Protein AF-A0A1V4DNM0-F1 (afdb_monomer)

Solvent-accessible surface area (backbone atoms only — not comparable to full-atom values): 23072 Å² total; per-residue (Å²): 133,89,75,74,78,89,69,49,74,64,63,49,62,79,66,52,72,78,38,85,52,74,94,68,82,38,39,50,36,42,36,39,56,46,82,93,47,50,37,56,56,49,44,53,39,50,72,74,70,32,48,62,26,35,30,51,26,38,36,31,51,67,92,40,89,86,50,80,74,40,82,44,64,31,35,42,38,42,32,97,79,46,47,57,64,68,56,54,52,54,50,53,54,24,80,62,35,46,40,21,30,54,35,57,96,38,79,43,38,27,35,23,55,74,59,32,62,100,58,62,49,73,76,66,75,68,93,68,57,91,77,45,34,38,38,48,41,54,78,88,74,40,51,44,30,37,30,35,63,75,66,73,73,36,77,62,62,70,82,44,57,63,81,77,78,80,77,81,81,82,85,77,91,74,87,92,75,77,92,63,84,80,73,74,72,39,60,39,81,35,99,84,34,60,68,55,34,50,26,32,44,28,45,59,87,45,48,69,55,50,37,68,62,30,72,97,40,72,54,19,76,67,19,32,33,27,71,46,90,71,33,32,42,36,40,40,90,80,57,55,52,64,76,52,61,66,59,47,52,15,22,67,69,66,91,70,47,41,32,31,36,43,30,34,40,58,41,70,78,68,57,71,69,56,45,33,63,77,68,61,58,75,82,56,39,35,37,42,39,38,80,90,48,74,51,74,32,54,54,79,72,53,39,58,37,42,67,61,62,48,70,98,58,86,74,84,74,65,88,67,72,51,72,68,54,44,54,51,49,52,50,49,52,49,47,54,64,70,62,68,66,75,76,72,80,73,86,71,77,91,62,61,44,68,61,30,44,57,49,18,54,51,30,48,74,70,67,39,32,58,66,14,16,55,27,23,42,71,39,68,41,56,68,65,14,50,55,26,45,54,49,41,55,56,57,62,61,74,80,110

pLDDT: mean 73.98, std 15.05, range [29.81, 93.62]

Structure (mmCIF, N/CA/C/O backbone):
data_AF-A0A1V4DNM0-F1
#
_entry.id   AF-A0A1V4DNM0-F1
#
loop_
_atom_site.group_PDB
_atom_site.id
_atom_site.type_symbol
_atom_site.label_atom_id
_atom_site.label_alt_id
_atom_site.label_comp_id
_atom_site.label_asym_id
_atom_site.label_entity_id
_atom_site.label_seq_id
_atom_site.pdbx_PDB_ins_code
_atom_site.Cartn_x
_atom_site.Cartn_y
_atom_site.Cartn_z
_atom_site.occupancy
_atom_site.B_iso_or_equiv
_atom_site.auth_seq_id
_atom_site.auth_comp_id
_atom_site.auth_asym_id
_atom_site.auth_atom_id
_atom_site.pdbx_PDB_model_num
ATOM 1 N N . MET A 1 1 ? -39.667 17.614 31.276 1.00 35.50 1 MET A N 1
ATOM 2 C CA . MET A 1 1 ? -39.036 17.967 29.986 1.00 35.50 1 MET A CA 1
ATOM 3 C C . MET A 1 1 ? -37.647 17.360 29.982 1.00 35.50 1 MET A C 1
ATOM 5 O O . MET A 1 1 ? -36.781 17.867 30.678 1.00 35.50 1 MET A O 1
ATOM 9 N N . LEU A 1 2 ? -37.463 16.230 29.300 1.00 29.81 2 LEU A N 1
ATOM 10 C CA . LEU A 1 2 ? -36.138 15.659 29.061 1.00 29.81 2 LEU A CA 1
ATOM 11 C C . LEU A 1 2 ? -35.517 16.450 27.907 1.00 29.81 2 LEU A C 1
ATOM 13 O O . LEU A 1 2 ? -35.840 16.207 26.748 1.00 29.81 2 LEU A O 1
ATOM 17 N N . ALA A 1 3 ? -34.712 17.458 28.236 1.00 37.31 3 ALA A N 1
ATOM 18 C CA . ALA A 1 3 ? -33.849 18.093 27.253 1.00 37.31 3 ALA A CA 1
ATOM 19 C C . ALA A 1 3 ? -32.701 17.120 26.976 1.00 37.31 3 ALA A C 1
ATOM 21 O O . ALA A 1 3 ? -31.966 16.753 27.893 1.00 37.31 3 ALA A O 1
ATOM 22 N N . TRP A 1 4 ? -32.593 16.659 25.732 1.00 32.75 4 TRP A N 1
ATOM 23 C CA . TRP A 1 4 ? -31.401 15.949 25.288 1.00 32.75 4 TRP A CA 1
ATOM 24 C C . TRP A 1 4 ? -30.183 16.865 25.490 1.00 32.75 4 TRP A C 1
ATOM 26 O O . TRP A 1 4 ? -30.308 18.074 25.262 1.00 32.75 4 TRP A O 1
ATOM 36 N N . PRO A 1 5 ? -29.026 16.341 25.938 1.00 42.59 5 PRO A N 1
ATOM 37 C CA . PRO A 1 5 ? -27.798 17.124 25.931 1.00 42.59 5 PRO A CA 1
ATOM 38 C C . PRO A 1 5 ? -27.570 17.630 24.503 1.00 42.59 5 PRO A C 1
ATOM 40 O O . PRO A 1 5 ? -27.782 16.881 23.548 1.00 42.59 5 PRO A O 1
ATOM 43 N N . GLY A 1 6 ? -27.202 18.905 24.361 1.00 40.75 6 GLY A N 1
ATOM 44 C CA . GLY A 1 6 ? -26.863 19.501 23.071 1.00 40.75 6 GLY A CA 1
ATOM 45 C C . GLY A 1 6 ? -25.590 18.860 22.533 1.00 40.75 6 GLY A C 1
ATOM 46 O O . GLY A 1 6 ? -24.507 19.388 22.739 1.00 40.75 6 GLY A O 1
ATOM 47 N N . LEU A 1 7 ? -25.728 17.682 21.931 1.00 43.81 7 LEU A N 1
ATOM 48 C CA . LEU A 1 7 ? -24.670 17.001 21.206 1.00 43.81 7 LEU A CA 1
ATOM 49 C C . LEU A 1 7 ? -24.518 17.716 19.868 1.00 43.81 7 LEU A C 1
ATOM 51 O O . LEU A 1 7 ? -25.461 17.756 19.076 1.00 43.81 7 LEU A O 1
ATOM 55 N N . ASP A 1 8 ? -23.345 18.302 19.648 1.00 60.22 8 ASP A N 1
ATOM 56 C CA . ASP A 1 8 ? -22.972 18.826 18.340 1.00 60.22 8 ASP A CA 1
ATOM 57 C C . ASP A 1 8 ? -22.901 17.661 17.333 1.00 60.22 8 ASP A C 1
ATOM 59 O O . ASP A 1 8 ? -22.562 16.527 17.686 1.00 60.22 8 ASP A O 1
ATOM 63 N N . LEU A 1 9 ? -23.211 17.926 16.063 1.00 54.00 9 LEU A N 1
ATOM 64 C CA . LEU A 1 9 ? -23.108 16.951 14.971 1.00 54.00 9 LEU A CA 1
ATOM 65 C C . LEU A 1 9 ? -21.711 16.304 14.950 1.00 54.00 9 LEU A C 1
ATOM 67 O O . LEU A 1 9 ? -21.559 15.115 14.679 1.00 54.00 9 LEU A O 1
ATOM 71 N N . MET A 1 10 ? -20.704 17.077 15.345 1.00 56.88 10 MET A N 1
ATOM 72 C CA . MET A 1 10 ? -19.303 16.675 15.428 1.00 56.88 10 MET A CA 1
ATOM 73 C C . MET A 1 10 ? -18.995 15.752 16.618 1.00 56.88 10 MET A C 1
ATOM 75 O O . MET A 1 10 ? -18.224 14.795 16.483 1.00 56.88 10 MET A O 1
ATOM 79 N N . ASP A 1 11 ? -19.648 15.968 17.763 1.00 59.50 11 ASP A N 1
ATOM 80 C CA . ASP A 1 11 ? -19.602 15.050 18.909 1.00 59.50 11 ASP A CA 1
ATOM 81 C C . ASP A 1 11 ? -20.210 13.692 18.556 1.00 59.50 11 ASP A C 1
ATOM 83 O O . ASP A 1 11 ? -19.767 12.657 19.056 1.00 59.50 11 ASP A O 1
ATOM 87 N N . LEU A 1 12 ? -21.213 13.698 17.677 1.00 56.88 12 LEU A N 1
ATOM 88 C CA . LEU A 1 12 ? -21.871 12.495 17.200 1.00 56.88 12 LEU A CA 1
ATOM 89 C C . LEU A 1 12 ? -20.950 11.728 16.245 1.00 56.88 12 LEU A C 1
ATOM 91 O O . LEU A 1 12 ? -20.662 10.566 16.509 1.00 56.88 12 LEU A O 1
ATOM 95 N N . ILE A 1 13 ? -20.395 12.388 15.220 1.00 58.56 13 ILE A N 1
ATOM 96 C CA . ILE A 1 13 ? -19.488 11.763 14.236 1.00 58.56 13 ILE A CA 1
ATOM 97 C C . ILE A 1 13 ? -18.244 11.165 14.900 1.00 58.56 13 ILE A C 1
ATOM 99 O O . ILE A 1 13 ? -17.864 10.042 14.580 1.00 58.56 13 ILE A O 1
ATOM 103 N N . SER A 1 14 ? -17.647 11.862 15.874 1.00 56.19 14 SER A N 1
ATOM 104 C CA . SER A 1 14 ? -16.458 11.368 16.589 1.00 56.19 14 SER A CA 1
ATOM 105 C C . SER A 1 14 ? -16.718 10.158 17.504 1.00 56.19 14 SER A C 1
ATOM 107 O O . SER A 1 14 ? -15.775 9.617 18.085 1.00 56.19 14 SER A O 1
ATOM 109 N N . ARG A 1 15 ? -17.984 9.742 17.655 1.00 54.44 15 ARG A N 1
ATOM 110 C CA . ARG A 1 15 ? -18.428 8.598 18.468 1.00 54.44 15 ARG A CA 1
ATOM 111 C C . ARG A 1 15 ? -19.139 7.513 17.649 1.00 54.44 15 ARG A C 1
ATOM 113 O O . ARG A 1 15 ? -19.631 6.553 18.242 1.00 54.44 15 ARG A O 1
ATOM 120 N N . LEU A 1 16 ? -19.237 7.663 16.324 1.00 53.34 16 LEU A N 1
ATOM 121 C CA . LEU A 1 16 ? -19.928 6.695 15.471 1.00 53.34 16 LEU A CA 1
ATOM 122 C C . LEU A 1 16 ? -19.077 5.434 15.249 1.00 53.34 16 LEU A C 1
ATOM 124 O O . LEU A 1 16 ? -17.857 5.529 15.108 1.00 53.34 16 LEU A O 1
ATOM 128 N N . PRO A 1 17 ? -19.711 4.249 15.194 1.00 42.16 17 PRO A N 1
ATOM 129 C CA . PRO A 1 17 ? -19.024 3.011 14.860 1.00 42.16 17 PRO A CA 1
ATOM 130 C C . PRO A 1 17 ? -18.482 3.077 13.429 1.00 42.16 17 PRO A C 1
ATOM 132 O O . PRO A 1 17 ? -19.175 3.506 12.506 1.00 42.16 17 PRO A O 1
ATOM 135 N N . LEU A 1 18 ? -17.237 2.637 13.263 1.00 53.22 18 LEU A N 1
ATOM 136 C CA . LEU A 1 18 ? -16.552 2.601 11.976 1.00 53.22 18 LEU A CA 1
ATOM 137 C C . LEU A 1 18 ? -17.132 1.483 11.103 1.00 53.22 18 LEU A C 1
ATOM 139 O O . LEU A 1 18 ? -17.255 0.341 11.548 1.00 53.22 18 LEU A O 1
ATOM 143 N N . ILE A 1 19 ? -17.469 1.806 9.855 1.00 52.41 19 ILE A N 1
ATOM 144 C CA . ILE A 1 19 ? -17.871 0.843 8.823 1.00 52.41 19 ILE A CA 1
ATOM 145 C C . ILE A 1 19 ? -16.795 0.853 7.735 1.00 52.41 19 ILE A C 1
ATOM 147 O O . ILE A 1 19 ? -16.187 1.890 7.473 1.00 52.41 19 ILE A O 1
ATOM 151 N N . SER A 1 20 ? -16.547 -0.303 7.110 1.00 46.59 20 SER A N 1
ATOM 152 C CA . SER A 1 20 ? -15.608 -0.415 5.988 1.00 46.59 20 SER A CA 1
ATOM 153 C C . SER A 1 20 ? -15.941 0.625 4.906 1.00 46.59 20 SER A C 1
ATOM 155 O O . SER A 1 20 ? -17.111 0.725 4.521 1.00 46.59 20 SER A O 1
ATOM 157 N N . PRO A 1 21 ? -14.961 1.409 4.429 1.00 52.22 21 PRO A N 1
ATOM 158 C CA . PRO A 1 21 ? -15.239 2.515 3.529 1.00 52.22 21 PRO A CA 1
ATOM 159 C C . PRO A 1 21 ? -15.775 2.018 2.186 1.00 52.22 21 PRO A C 1
ATOM 161 O O . PRO A 1 21 ? -15.234 1.092 1.578 1.00 52.22 21 PRO A O 1
ATOM 164 N N . ALA A 1 22 ? -16.846 2.651 1.706 1.00 49.22 22 ALA A N 1
ATOM 165 C CA . ALA A 1 22 ? -17.324 2.436 0.348 1.00 49.22 22 ALA A CA 1
ATOM 166 C C . ALA A 1 22 ? -16.277 2.947 -0.658 1.00 49.22 22 ALA A C 1
ATOM 168 O O . ALA A 1 22 ? -15.626 3.967 -0.426 1.00 49.22 22 ALA A O 1
ATOM 169 N N . ARG A 1 23 ? -16.130 2.265 -1.804 1.00 53.69 23 ARG A N 1
ATOM 170 C CA . ARG A 1 23 ? -15.386 2.816 -2.949 1.00 53.69 23 ARG A CA 1
ATOM 171 C C . ARG A 1 23 ? -16.023 4.148 -3.332 1.00 53.69 23 ARG A C 1
ATOM 173 O O . ARG A 1 23 ? -17.181 4.172 -3.740 1.00 53.69 23 ARG A O 1
ATOM 180 N N . ALA A 1 24 ? -15.263 5.225 -3.214 1.00 58.59 24 ALA A N 1
ATOM 181 C CA . ALA A 1 24 ? -15.676 6.544 -3.649 1.00 58.59 24 ALA A CA 1
ATOM 182 C C . ALA A 1 24 ? -14.630 7.114 -4.611 1.00 58.59 24 ALA A C 1
ATOM 184 O O . ALA A 1 24 ? -13.422 7.003 -4.388 1.00 58.59 24 ALA A O 1
ATOM 185 N N . ASP A 1 25 ? -15.119 7.707 -5.697 1.00 69.31 25 ASP A N 1
ATOM 186 C CA . ASP A 1 25 ? -14.294 8.346 -6.718 1.00 69.31 25 ASP A CA 1
ATOM 187 C C . ASP A 1 25 ? -13.851 9.721 -6.203 1.00 69.31 25 ASP A C 1
ATOM 189 O O . ASP A 1 25 ? -14.513 10.742 -6.400 1.00 69.31 25 ASP A O 1
ATOM 193 N N . HIS A 1 26 ? -12.739 9.752 -5.471 1.00 79.94 26 HIS A N 1
ATOM 194 C CA . HIS A 1 26 ? -12.188 10.989 -4.923 1.00 79.94 26 HIS A CA 1
ATOM 195 C C . HIS A 1 26 ? -11.379 11.727 -5.985 1.00 79.94 26 HIS A C 1
ATOM 197 O O . HIS A 1 26 ? -10.405 11.191 -6.494 1.00 79.94 26 HIS A O 1
ATOM 203 N N . ARG A 1 27 ? -11.727 12.975 -6.301 1.00 84.06 27 ARG A N 1
ATOM 204 C CA . ARG A 1 27 ? -10.913 13.823 -7.200 1.00 84.06 27 ARG A CA 1
ATOM 205 C C . ARG A 1 27 ? -9.781 14.543 -6.484 1.00 84.06 27 ARG A C 1
ATOM 207 O O . ARG A 1 27 ? -8.753 14.848 -7.086 1.00 84.06 27 ARG A O 1
ATOM 214 N N . THR A 1 28 ? -9.997 14.815 -5.205 1.00 88.00 28 THR A N 1
ATOM 215 C CA . THR A 1 28 ? -9.108 15.586 -4.348 1.00 88.00 28 THR A CA 1
ATOM 216 C C . THR A 1 28 ? -8.969 14.876 -3.006 1.00 88.00 28 THR A C 1
ATOM 218 O O . THR A 1 28 ? -9.954 14.406 -2.433 1.00 88.00 28 THR A O 1
ATOM 221 N N . LEU A 1 29 ? -7.736 14.775 -2.513 1.00 90.62 29 LEU A N 1
ATOM 222 C CA . LEU A 1 29 ? -7.434 14.271 -1.173 1.00 90.62 29 LEU A CA 1
ATOM 223 C C . LEU A 1 29 ? -6.403 15.174 -0.504 1.00 90.62 29 LEU A C 1
ATOM 225 O O . LEU A 1 29 ? -5.474 15.659 -1.150 1.00 90.62 29 LEU A O 1
ATOM 229 N N . LEU A 1 30 ? -6.549 15.357 0.805 1.00 91.56 30 LEU A N 1
ATOM 230 C CA . LEU A 1 30 ? -5.548 15.987 1.652 1.00 91.56 30 LEU A CA 1
ATOM 231 C C . LEU A 1 30 ? -4.894 14.920 2.531 1.00 91.56 30 LEU A C 1
ATOM 233 O O . LEU A 1 30 ? -5.568 14.264 3.320 1.00 91.56 30 LEU A O 1
ATOM 237 N N . VAL A 1 31 ? -3.583 14.749 2.412 1.00 90.50 31 VAL A N 1
ATOM 238 C CA . VAL A 1 31 ? -2.824 13.748 3.166 1.00 90.50 31 VAL A CA 1
ATOM 239 C C . VAL A 1 31 ? -1.959 14.445 4.207 1.00 90.50 31 VAL A C 1
ATOM 241 O O . VAL A 1 31 ? -1.106 15.265 3.872 1.00 90.50 31 VAL A O 1
ATOM 244 N N . LEU A 1 32 ? -2.166 14.103 5.475 1.00 88.31 32 LEU A N 1
ATOM 245 C CA . LEU A 1 32 ? -1.343 14.536 6.603 1.00 88.31 32 LEU A CA 1
ATOM 246 C C . LEU A 1 32 ? -0.548 13.339 7.096 1.00 88.31 32 LEU A C 1
ATOM 248 O O . LEU A 1 32 ? -1.136 12.315 7.425 1.00 88.31 32 LEU A O 1
ATOM 252 N N . THR A 1 33 ? 0.775 13.449 7.160 1.00 82.88 33 THR A N 1
ATOM 253 C CA . THR A 1 33 ? 1.633 12.333 7.573 1.00 82.88 33 THR A CA 1
ATOM 254 C C . THR A 1 33 ? 2.807 12.796 8.431 1.00 82.88 33 THR A C 1
ATOM 256 O O . THR A 1 33 ? 3.133 13.984 8.497 1.00 82.88 33 THR A O 1
ATOM 259 N N . ALA A 1 34 ? 3.447 11.857 9.124 1.00 75.81 34 ALA A N 1
ATOM 260 C CA . ALA A 1 34 ? 4.653 12.125 9.891 1.00 75.81 34 ALA A CA 1
ATOM 261 C C . ALA A 1 34 ? 5.852 12.418 8.968 1.00 75.81 34 ALA A C 1
ATOM 263 O O . ALA A 1 34 ? 5.984 11.830 7.897 1.00 75.81 34 ALA A O 1
ATOM 264 N N . ALA A 1 35 ? 6.783 13.263 9.429 1.00 69.88 35 ALA A N 1
ATOM 265 C CA . ALA A 1 35 ? 7.967 13.674 8.663 1.00 69.88 35 ALA A CA 1
ATOM 266 C C . ALA A 1 35 ? 8.751 12.524 7.980 1.00 69.88 35 ALA A C 1
ATOM 268 O O . ALA A 1 35 ? 9.144 12.695 6.828 1.00 69.88 35 ALA A O 1
ATOM 269 N N . PRO A 1 36 ? 8.946 11.342 8.608 1.00 64.31 36 PRO A N 1
ATOM 270 C CA . PRO A 1 36 ? 9.665 10.234 7.970 1.00 64.31 36 PRO A CA 1
ATOM 271 C C . PRO A 1 36 ? 8.955 9.614 6.757 1.00 64.31 36 PRO A C 1
ATOM 273 O O . PRO A 1 36 ? 9.593 8.916 5.979 1.00 64.31 36 PRO A O 1
ATOM 276 N N . LEU A 1 37 ? 7.646 9.831 6.604 1.00 68.50 37 LEU A N 1
ATOM 277 C CA . LEU A 1 37 ? 6.819 9.218 5.559 1.00 68.50 37 LEU A CA 1
ATOM 278 C C . LEU A 1 37 ? 6.531 10.172 4.391 1.00 68.50 37 LEU A C 1
ATOM 280 O O . LEU A 1 37 ? 5.941 9.753 3.396 1.00 68.50 37 LEU A O 1
ATOM 284 N N . LEU A 1 38 ? 6.974 11.434 4.480 1.00 73.69 38 LEU A N 1
ATOM 285 C CA . LEU A 1 38 ? 6.728 12.464 3.464 1.00 73.69 38 LEU A CA 1
ATOM 286 C C . LEU A 1 38 ? 7.180 12.007 2.069 1.00 73.69 38 LEU A C 1
ATOM 288 O O . LEU A 1 38 ? 6.409 12.083 1.115 1.00 73.69 38 LEU A O 1
ATOM 292 N N . SER A 1 39 ? 8.399 11.471 1.957 1.00 71.06 39 SER A N 1
ATOM 293 C CA . SER A 1 39 ? 8.948 10.990 0.684 1.00 71.06 39 SER A CA 1
ATOM 294 C C . SER A 1 39 ? 8.164 9.798 0.130 1.00 71.06 39 SER A C 1
ATOM 296 O O . SER A 1 39 ? 7.971 9.698 -1.076 1.00 71.06 39 SER A O 1
ATOM 298 N N . SER A 1 40 ? 7.658 8.916 1.000 1.00 68.50 40 SER A N 1
ATOM 299 C CA . SER A 1 40 ? 6.847 7.764 0.589 1.00 68.50 40 SER A CA 1
ATOM 300 C C . SER A 1 40 ? 5.520 8.207 -0.029 1.00 68.50 40 SER A C 1
ATOM 302 O O . SER A 1 40 ? 5.161 7.726 -1.100 1.00 68.50 40 SER A O 1
ATOM 304 N N . VAL A 1 41 ? 4.823 9.162 0.599 1.00 76.31 41 VAL A N 1
ATOM 305 C CA . VAL A 1 41 ? 3.558 9.714 0.076 1.00 76.31 41 VAL A CA 1
ATOM 306 C C . VAL A 1 41 ? 3.766 10.350 -1.297 1.00 76.31 41 VAL A C 1
ATOM 308 O O . VAL A 1 41 ? 3.012 10.073 -2.229 1.00 76.31 41 VAL A O 1
ATOM 311 N N . VAL A 1 42 ? 4.818 11.163 -1.438 1.00 77.31 42 VAL A N 1
ATOM 312 C CA . VAL A 1 42 ? 5.168 11.828 -2.700 1.00 77.31 42 VAL A CA 1
ATOM 313 C C . VAL A 1 42 ? 5.490 10.807 -3.786 1.00 77.31 42 VAL A C 1
ATOM 315 O O . VAL A 1 42 ? 4.922 10.883 -4.873 1.00 77.31 42 VAL A O 1
ATOM 318 N N . ARG A 1 43 ? 6.371 9.838 -3.506 1.00 71.50 43 ARG A N 1
ATOM 319 C CA . ARG A 1 43 ? 6.760 8.816 -4.487 1.00 71.50 43 ARG A CA 1
ATOM 320 C C . ARG A 1 43 ? 5.573 7.976 -4.930 1.00 71.50 43 ARG A C 1
ATOM 322 O O . ARG A 1 43 ? 5.416 7.772 -6.127 1.00 71.50 43 ARG A O 1
ATOM 329 N N . GLN A 1 44 ? 4.734 7.525 -3.995 1.00 70.69 44 GLN A N 1
ATOM 330 C CA . GLN A 1 44 ? 3.541 6.746 -4.324 1.00 70.69 44 GLN A CA 1
ATOM 331 C C . GLN A 1 44 ? 2.603 7.560 -5.217 1.00 70.69 44 GLN A C 1
ATOM 333 O O . GLN A 1 44 ? 2.254 7.113 -6.303 1.00 70.69 44 GLN A O 1
ATOM 338 N N . ALA A 1 45 ? 2.253 8.786 -4.833 1.00 76.94 45 ALA A N 1
ATOM 339 C CA . ALA A 1 45 ? 1.344 9.597 -5.633 1.00 76.94 45 ALA A CA 1
ATOM 340 C C . ALA A 1 45 ? 1.902 9.924 -7.035 1.00 76.94 45 ALA A C 1
ATOM 342 O O . ALA A 1 45 ? 1.172 9.797 -8.019 1.00 76.94 45 ALA A O 1
ATOM 343 N N . LEU A 1 46 ? 3.200 10.231 -7.153 1.00 77.25 46 LEU A N 1
ATOM 344 C CA . LEU A 1 46 ? 3.855 10.434 -8.451 1.00 77.25 46 LEU A CA 1
ATOM 345 C C . LEU A 1 46 ? 3.901 9.156 -9.301 1.00 77.25 46 LEU A C 1
ATOM 347 O O . LEU A 1 46 ? 3.704 9.232 -10.512 1.00 77.25 46 LEU A O 1
ATOM 351 N N . ALA A 1 47 ? 4.125 7.989 -8.691 1.00 67.00 47 ALA A N 1
ATOM 352 C CA . ALA A 1 47 ? 4.126 6.704 -9.392 1.00 67.00 47 ALA A CA 1
ATOM 353 C C . ALA A 1 47 ? 2.741 6.369 -9.976 1.00 67.00 47 ALA A C 1
ATOM 355 O O . ALA A 1 47 ? 2.636 5.885 -11.099 1.00 67.00 47 ALA A O 1
ATOM 356 N N . PHE A 1 48 ? 1.669 6.756 -9.278 1.00 66.00 48 PHE A N 1
ATOM 357 C CA . PHE A 1 48 ? 0.293 6.671 -9.779 1.00 66.00 48 PHE A CA 1
ATOM 358 C C . PHE A 1 48 ? -0.092 7.794 -10.763 1.00 66.00 48 PHE A C 1
ATOM 360 O O . PHE A 1 48 ? -1.245 7.858 -11.190 1.00 66.00 48 PHE A O 1
ATOM 367 N N . GLY A 1 49 ? 0.840 8.681 -11.135 1.00 71.81 49 GLY A N 1
ATOM 368 C CA . GLY A 1 49 ? 0.582 9.805 -12.040 1.00 71.81 49 GLY A CA 1
ATOM 369 C C . GLY A 1 49 ? -0.377 10.854 -11.468 1.00 71.81 49 GLY A C 1
ATOM 370 O O . GLY A 1 49 ? -1.002 11.589 -12.231 1.00 71.81 49 GLY A O 1
ATOM 371 N N . VAL A 1 50 ? -0.525 10.905 -10.142 1.00 80.94 50 VAL A N 1
ATOM 372 C CA . VAL A 1 50 ? -1.364 11.877 -9.436 1.00 80.94 50 VAL A CA 1
ATOM 373 C C . VAL A 1 50 ? -0.553 13.144 -9.200 1.00 80.94 50 VAL A C 1
ATOM 375 O O . VAL A 1 50 ? 0.605 13.089 -8.782 1.00 80.94 50 VAL A O 1
ATOM 378 N N . GLU A 1 51 ? -1.157 14.301 -9.462 1.00 87.88 51 GLU A N 1
ATOM 379 C CA . GLU A 1 51 ? -0.513 15.577 -9.181 1.00 87.88 51 GLU A CA 1
ATOM 380 C C . GLU A 1 51 ? -0.461 15.793 -7.669 1.00 87.88 51 GLU A C 1
ATOM 382 O O . GLU A 1 51 ? -1.457 15.631 -6.961 1.00 87.88 51 GLU A O 1
ATOM 387 N N . VAL A 1 52 ? 0.718 16.158 -7.171 1.00 88.62 52 VAL A N 1
ATOM 388 C CA . VAL A 1 52 ? 0.955 16.392 -5.747 1.00 88.62 52 VAL A CA 1
ATOM 389 C C . VAL A 1 52 ? 1.425 17.820 -5.558 1.00 88.62 52 VAL A C 1
ATOM 391 O O . VAL A 1 52 ? 2.339 18.287 -6.239 1.00 88.62 52 VAL A O 1
ATOM 394 N N . SER A 1 53 ? 0.834 18.499 -4.586 1.00 90.19 53 SER A N 1
ATOM 395 C CA . SER A 1 53 ? 1.298 19.794 -4.102 1.00 90.19 53 SER A CA 1
ATOM 396 C C . SER A 1 53 ? 1.431 19.767 -2.584 1.00 90.19 53 SER A C 1
ATOM 398 O O . SER A 1 53 ? 0.731 19.031 -1.892 1.00 90.19 53 SER A O 1
ATOM 400 N N . THR A 1 54 ? 2.364 20.543 -2.053 1.00 89.38 54 THR A N 1
ATOM 401 C CA . THR A 1 54 ? 2.565 20.716 -0.616 1.00 89.38 54 THR A CA 1
ATOM 402 C C . THR A 1 54 ? 1.825 21.947 -0.125 1.00 89.38 54 THR A C 1
ATOM 404 O O . THR A 1 54 ? 1.870 23.001 -0.754 1.00 89.38 54 THR A O 1
ATOM 407 N N . LEU A 1 55 ? 1.189 21.838 1.034 1.00 89.19 55 LEU A N 1
ATOM 408 C CA . LEU A 1 55 ? 0.526 22.932 1.721 1.00 89.19 55 LEU A CA 1
ATOM 409 C C . LEU A 1 55 ? 0.993 22.953 3.176 1.00 89.19 55 LEU A C 1
ATOM 411 O O . LEU A 1 55 ? 0.774 22.003 3.927 1.00 89.19 55 LEU A O 1
ATOM 415 N N . ALA A 1 56 ? 1.632 24.047 3.583 1.00 87.81 56 ALA A N 1
ATOM 416 C CA . ALA A 1 56 ? 1.922 24.278 4.990 1.00 87.81 56 ALA A CA 1
ATOM 417 C C . ALA A 1 56 ? 0.615 24.613 5.716 1.00 87.81 56 ALA A C 1
ATOM 419 O O . ALA A 1 56 ? -0.114 25.519 5.307 1.00 87.81 56 ALA A O 1
ATOM 420 N N . VAL A 1 57 ? 0.314 23.883 6.786 1.00 88.00 57 VAL A N 1
ATOM 421 C CA . VAL A 1 57 ? -0.887 24.092 7.595 1.00 88.00 57 VAL A CA 1
ATOM 422 C C . VAL A 1 57 ? -0.517 24.206 9.060 1.00 88.00 57 VAL A C 1
ATOM 424 O O . VAL A 1 57 ? 0.353 23.494 9.562 1.00 88.00 57 VAL A O 1
ATOM 427 N N . ARG A 1 58 ? -1.210 25.084 9.773 1.00 88.25 58 ARG A N 1
ATOM 428 C CA . ARG A 1 58 ? -1.128 25.169 11.221 1.00 88.25 58 ARG A CA 1
ATOM 429 C C . ARG A 1 58 ? -2.276 24.388 11.837 1.00 88.25 58 ARG A C 1
ATOM 431 O O . ARG A 1 58 ? -3.437 24.724 11.640 1.00 88.25 58 ARG A O 1
ATOM 438 N N . ALA A 1 59 ? -1.944 23.341 12.574 1.00 87.12 59 ALA A N 1
ATOM 439 C CA . ALA A 1 59 ? -2.896 22.448 13.205 1.00 87.12 59 ALA A CA 1
ATOM 440 C C . ALA A 1 59 ? -3.088 22.784 14.688 1.00 87.12 59 ALA A C 1
ATOM 442 O O . ALA A 1 59 ? -2.120 22.989 15.430 1.00 87.12 59 ALA A O 1
ATOM 443 N N . ARG A 1 60 ? -4.348 22.787 15.127 1.00 86.12 60 ARG A N 1
ATOM 444 C CA . ARG A 1 60 ? -4.768 22.884 16.532 1.00 86.12 60 ARG A CA 1
ATOM 445 C C . ARG A 1 60 ? -5.886 21.879 16.810 1.00 86.12 60 ARG A C 1
ATOM 447 O O . ARG A 1 60 ? -6.695 21.612 15.926 1.00 86.12 60 ARG A O 1
ATOM 454 N N . LEU A 1 61 ? -5.944 21.337 18.026 1.00 82.19 61 LEU A N 1
ATOM 455 C CA . LEU A 1 61 ? -7.046 20.461 18.444 1.00 82.19 61 LEU A CA 1
ATOM 456 C C . LEU A 1 61 ? -8.377 21.216 18.428 1.00 82.19 61 LEU A C 1
ATOM 458 O O . LEU A 1 61 ? -8.416 22.408 18.740 1.00 82.19 61 LEU A O 1
ATOM 462 N N . TRP A 1 62 ? -9.460 20.516 18.088 1.00 73.12 62 TRP A N 1
ATOM 463 C CA . TRP A 1 62 ? -10.792 21.123 18.021 1.00 73.12 62 TRP A CA 1
ATOM 464 C C . TRP A 1 62 ? -11.275 21.682 19.362 1.00 73.12 62 TRP A C 1
ATOM 466 O O . TRP A 1 62 ? -11.756 22.816 19.413 1.00 73.12 62 TRP A O 1
ATOM 476 N N . ASP A 1 63 ? -11.088 20.900 20.426 1.00 68.50 63 ASP A N 1
ATOM 477 C CA . ASP A 1 63 ? -11.712 21.123 21.737 1.00 68.50 63 ASP A CA 1
ATOM 478 C C . ASP A 1 63 ? -10.844 21.933 22.706 1.00 68.50 63 ASP A C 1
ATOM 480 O O . ASP A 1 63 ? -11.212 22.139 23.861 1.00 68.50 63 ASP A O 1
ATOM 484 N N . SER A 1 64 ? -9.664 22.378 22.270 1.00 65.31 64 SER A N 1
ATOM 485 C CA . SER A 1 64 ? -8.680 22.973 23.171 1.00 65.31 64 SER A CA 1
ATOM 486 C C . SER A 1 64 ? -7.992 24.174 22.515 1.00 65.31 64 SER A C 1
ATOM 488 O O . SER A 1 64 ? -6.963 24.014 21.844 1.00 65.31 64 SER A O 1
ATOM 490 N N . PRO A 1 65 ? -8.551 25.390 22.692 1.00 60.78 65 PRO A N 1
ATOM 491 C CA . PRO A 1 65 ? -8.019 26.616 22.095 1.00 60.78 65 PRO A CA 1
ATOM 492 C C . PRO A 1 65 ? -6.625 26.993 22.621 1.00 60.78 65 PRO A C 1
ATOM 494 O O . PRO A 1 65 ? -5.890 27.672 21.910 1.00 60.78 65 PRO A O 1
ATOM 497 N N . ASP A 1 66 ? -6.239 26.500 23.803 1.00 61.06 66 ASP A N 1
ATOM 498 C CA . ASP A 1 66 ? -4.938 26.762 24.442 1.00 61.06 66 ASP A CA 1
ATOM 499 C C . ASP A 1 66 ? -3.833 25.772 24.027 1.00 61.06 66 ASP A C 1
ATOM 501 O O . ASP A 1 66 ? -2.705 25.829 24.521 1.00 61.06 66 ASP A O 1
ATOM 505 N N . THR A 1 67 ? -4.131 24.835 23.121 1.00 66.56 67 THR A N 1
ATOM 506 C CA . THR A 1 67 ? -3.138 23.853 22.665 1.00 66.56 67 THR A CA 1
ATOM 507 C C . THR A 1 67 ? -2.080 24.538 21.797 1.00 66.56 67 THR A C 1
ATOM 509 O O . THR A 1 67 ? -2.449 25.284 20.884 1.00 66.56 67 THR A O 1
ATOM 512 N N . PRO A 1 68 ? -0.775 24.262 21.998 1.00 65.38 68 PRO A N 1
ATOM 513 C CA . PRO A 1 68 ? 0.262 24.801 21.132 1.00 65.38 68 PRO A CA 1
ATOM 514 C C . PRO A 1 68 ? -0.001 24.404 19.679 1.00 65.38 68 PRO A C 1
ATOM 516 O O . PRO A 1 68 ? -0.153 23.223 19.352 1.00 65.38 68 PRO A O 1
ATOM 519 N N . GLN A 1 69 ? -0.050 25.418 18.822 1.00 77.75 69 GLN A N 1
ATOM 520 C CA . GLN A 1 69 ? -0.205 25.254 17.388 1.00 77.75 69 GLN A CA 1
ATOM 521 C C . GLN A 1 69 ? 1.005 24.506 16.820 1.00 77.75 69 GLN A C 1
ATOM 523 O O . GLN A 1 69 ? 2.149 24.805 17.166 1.00 77.75 69 GLN A O 1
ATOM 528 N N . ARG A 1 70 ? 0.755 23.527 15.950 1.00 81.88 70 ARG A N 1
ATOM 529 C CA . ARG A 1 70 ? 1.809 22.756 15.280 1.00 81.88 70 ARG A CA 1
ATOM 530 C C . ARG A 1 70 ? 1.770 23.027 13.791 1.00 81.88 70 ARG A C 1
ATOM 532 O O . ARG A 1 70 ? 0.721 22.890 13.174 1.00 81.88 70 ARG A O 1
ATOM 539 N N . GLU A 1 71 ? 2.906 23.383 13.215 1.00 83.00 71 GLU A N 1
ATOM 540 C CA . GLU A 1 71 ? 3.033 23.468 11.764 1.00 83.00 71 GLU A CA 1
ATOM 541 C C . GLU A 1 71 ? 3.260 22.067 11.197 1.00 83.00 71 GLU A C 1
ATOM 543 O O . GLU A 1 71 ? 4.121 21.319 11.664 1.00 83.00 71 GLU A O 1
ATOM 548 N N . LEU A 1 72 ? 2.438 21.699 10.221 1.00 85.38 72 LEU A N 1
ATOM 549 C CA . LEU A 1 72 ? 2.471 20.425 9.523 1.00 85.38 72 LEU A CA 1
ATOM 550 C C . LEU A 1 72 ? 2.557 20.682 8.021 1.00 85.38 72 LEU A C 1
ATOM 552 O O . LEU A 1 72 ? 2.088 21.701 7.513 1.00 85.38 72 LEU A O 1
ATOM 556 N N . THR A 1 73 ? 3.136 19.726 7.302 1.00 83.06 73 THR A N 1
ATOM 557 C CA . THR A 1 73 ? 3.058 19.690 5.841 1.00 83.06 73 THR A CA 1
ATOM 558 C C . THR A 1 73 ? 1.925 18.756 5.453 1.00 83.06 73 THR A C 1
ATOM 560 O O . THR A 1 73 ? 1.956 17.573 5.790 1.00 83.06 73 THR A O 1
ATOM 563 N N . ALA A 1 74 ? 0.921 19.296 4.774 1.00 88.94 74 ALA A N 1
ATOM 564 C CA . ALA A 1 74 ? -0.122 18.523 4.125 1.00 88.94 74 ALA A CA 1
ATOM 565 C C . ALA A 1 74 ? 0.218 18.358 2.640 1.00 88.94 74 ALA A C 1
ATOM 567 O O . ALA A 1 74 ? 0.766 19.271 2.022 1.00 88.94 74 ALA A O 1
ATOM 568 N N . PHE A 1 75 ? -0.132 17.219 2.054 1.00 90.06 75 PHE A N 1
ATOM 569 C CA . PHE A 1 75 ? -0.094 17.030 0.609 1.00 90.06 75 PHE A CA 1
ATOM 570 C C . PHE A 1 75 ? -1.504 17.121 0.047 1.00 90.06 75 PHE A C 1
ATOM 572 O O . PHE A 1 75 ? -2.388 16.383 0.473 1.00 90.06 75 PHE A O 1
ATOM 579 N N . ALA A 1 76 ? -1.711 18.013 -0.912 1.00 90.94 76 ALA A N 1
ATOM 580 C CA . ALA A 1 76 ? -2.915 18.039 -1.723 1.00 90.94 76 ALA A CA 1
ATOM 581 C C . ALA A 1 76 ? -2.666 17.193 -2.975 1.00 90.94 76 ALA A C 1
ATOM 583 O O . ALA A 1 76 ? -1.799 17.516 -3.792 1.00 90.94 76 ALA A O 1
ATOM 584 N N . LEU A 1 77 ? -3.405 16.089 -3.075 1.00 90.75 77 LEU A N 1
ATOM 585 C CA . LEU A 1 77 ? -3.390 15.164 -4.199 1.00 90.75 77 LEU A CA 1
ATOM 586 C C . LEU A 1 77 ? -4.576 15.489 -5.099 1.00 90.75 77 LEU A C 1
ATOM 588 O O . LEU A 1 77 ? -5.715 15.550 -4.625 1.00 90.75 77 LEU A O 1
ATOM 592 N N . THR A 1 78 ? -4.313 15.672 -6.388 1.00 88.38 78 THR A N 1
ATOM 593 C CA . THR A 1 78 ? -5.330 16.004 -7.388 1.00 88.38 78 THR A CA 1
ATOM 594 C C . THR A 1 78 ? -5.189 15.119 -8.618 1.00 88.38 78 THR A C 1
ATOM 596 O O . THR A 1 78 ? -4.094 14.925 -9.145 1.00 88.38 78 THR A O 1
ATOM 599 N N . ALA A 1 79 ? -6.312 14.582 -9.091 1.00 84.31 79 ALA A N 1
ATOM 600 C CA . ALA A 1 79 ? -6.383 13.812 -10.328 1.00 84.31 79 ALA A CA 1
ATOM 601 C C . ALA A 1 79 ? -7.518 14.346 -11.223 1.00 84.31 79 ALA A C 1
ATOM 603 O O . ALA A 1 79 ? -8.545 14.783 -10.697 1.00 84.31 79 ALA A O 1
ATOM 604 N N . PRO A 1 80 ? -7.367 14.310 -12.561 1.00 76.19 80 PRO A N 1
ATOM 605 C CA . PRO A 1 80 ? -8.365 14.847 -13.489 1.00 76.19 80 PRO A CA 1
ATOM 606 C C . PRO A 1 80 ? -9.709 14.106 -13.422 1.00 76.19 80 PRO A C 1
ATOM 608 O O . PRO A 1 80 ? -10.761 14.742 -13.466 1.00 76.19 80 PRO A O 1
ATOM 611 N N . ASP A 1 81 ? -9.670 12.780 -13.273 1.00 80.94 81 ASP A N 1
ATOM 612 C CA . ASP A 1 81 ? -10.868 11.935 -13.252 1.00 80.94 81 ASP A CA 1
ATOM 613 C C . ASP A 1 81 ? -11.213 11.478 -11.833 1.00 80.94 81 ASP A C 1
ATOM 615 O O . ASP A 1 81 ? -12.242 11.875 -11.279 1.00 80.94 81 ASP A O 1
ATOM 619 N N . ALA A 1 82 ? -10.337 10.653 -11.257 1.00 84.38 82 ALA A N 1
ATOM 620 C CA . ALA A 1 82 ? -10.403 10.149 -9.895 1.00 84.38 82 ALA A CA 1
ATOM 621 C C . ALA A 1 82 ? -9.008 9.699 -9.448 1.00 84.38 82 ALA A C 1
ATOM 623 O O . ALA A 1 82 ? -8.189 9.244 -10.250 1.00 84.38 82 ALA A O 1
ATOM 624 N N . ILE A 1 83 ? -8.744 9.812 -8.154 1.00 81.12 83 ILE A N 1
ATOM 625 C CA . ILE A 1 83 ? -7.544 9.295 -7.518 1.00 81.12 83 ILE A CA 1
ATOM 626 C C . ILE A 1 83 ? -7.672 7.768 -7.461 1.00 81.12 83 ILE A C 1
ATOM 628 O O . ILE A 1 83 ? -8.687 7.264 -6.967 1.00 81.12 83 ILE A O 1
ATOM 632 N N . PRO A 1 84 ? -6.668 7.012 -7.945 1.00 79.00 84 PRO A N 1
ATOM 633 C CA . PRO A 1 84 ? -6.726 5.558 -7.950 1.00 79.00 84 PRO A CA 1
ATOM 634 C C . PRO A 1 84 ? -7.002 4.996 -6.555 1.00 79.00 84 PRO A C 1
ATOM 636 O O . PRO A 1 84 ? -6.286 5.297 -5.602 1.00 79.00 84 PRO A O 1
ATOM 639 N N . HIS A 1 85 ? -8.004 4.123 -6.436 1.00 75.88 85 HIS A N 1
ATOM 640 C CA . HIS A 1 85 ? -8.367 3.519 -5.150 1.00 75.88 85 HIS A CA 1
ATOM 641 C C . HIS A 1 85 ? -7.187 2.781 -4.494 1.00 75.88 85 HIS A C 1
ATOM 643 O O . HIS A 1 85 ? -7.039 2.821 -3.278 1.00 75.88 85 HIS A O 1
ATOM 649 N N . ALA A 1 86 ? -6.305 2.174 -5.295 1.00 68.94 86 ALA A N 1
ATOM 650 C CA . ALA A 1 86 ? -5.082 1.540 -4.808 1.00 68.94 86 ALA A CA 1
ATOM 651 C C . ALA A 1 86 ? -4.148 2.530 -4.087 1.00 68.94 86 ALA A C 1
ATOM 653 O O . ALA A 1 86 ? -3.594 2.185 -3.047 1.00 68.94 86 ALA A O 1
ATOM 654 N N . LEU A 1 87 ? -4.031 3.769 -4.581 1.00 76.38 87 LEU A N 1
ATOM 655 C CA . LEU A 1 87 ? -3.276 4.823 -3.904 1.00 76.38 87 LEU A CA 1
ATOM 656 C C . LEU A 1 87 ? -3.952 5.211 -2.584 1.00 76.38 87 LEU A C 1
ATOM 658 O O . LEU A 1 87 ? -3.276 5.352 -1.573 1.00 76.38 87 LEU A O 1
ATOM 662 N N . VAL A 1 88 ? -5.284 5.329 -2.564 1.00 77.00 88 VAL A N 1
ATOM 663 C CA . VAL A 1 88 ? -6.035 5.642 -1.334 1.00 77.00 88 VAL A CA 1
ATOM 664 C C . VAL A 1 88 ? -5.815 4.568 -0.270 1.00 77.00 88 VAL A C 1
ATOM 666 O O . VAL A 1 88 ? -5.525 4.899 0.877 1.00 77.00 88 VAL A O 1
ATOM 669 N N . VAL A 1 89 ? -5.895 3.290 -0.649 1.00 72.25 89 VAL A N 1
ATOM 670 C CA . VAL A 1 89 ? -5.635 2.157 0.250 1.00 72.25 89 VAL A CA 1
ATOM 671 C C . VAL A 1 89 ? -4.187 2.171 0.743 1.00 72.25 89 VAL A C 1
ATOM 673 O O . VAL A 1 89 ? -3.965 2.093 1.949 1.00 72.25 89 VAL A O 1
ATOM 676 N N . 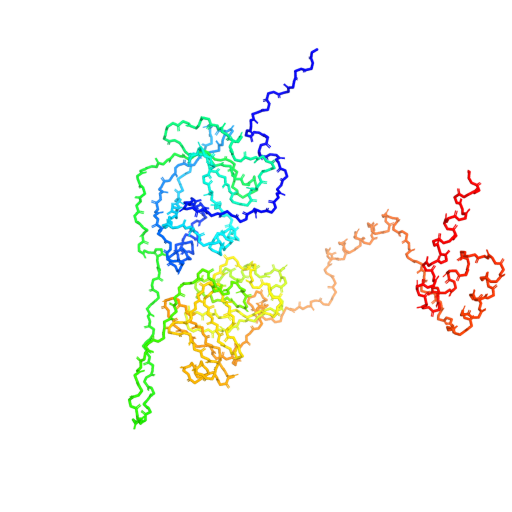ALA A 1 90 ? -3.215 2.335 -0.160 1.00 67.31 90 ALA A N 1
ATOM 677 C CA . ALA A 1 90 ? -1.795 2.360 0.189 1.00 67.31 90 ALA A CA 1
ATOM 678 C C . ALA A 1 90 ? -1.459 3.494 1.170 1.00 67.31 90 ALA A C 1
ATOM 680 O O . ALA A 1 90 ? -0.786 3.266 2.172 1.00 67.31 90 ALA A O 1
ATOM 681 N N . LEU A 1 91 ? -1.985 4.699 0.928 1.00 76.81 91 LEU A N 1
ATOM 682 C CA . LEU A 1 91 ? -1.774 5.853 1.800 1.00 76.81 91 LEU A CA 1
ATOM 683 C C . LEU A 1 91 ? -2.481 5.700 3.152 1.00 76.81 91 LEU A C 1
ATOM 685 O O . LEU A 1 91 ? -1.946 6.123 4.173 1.00 76.81 91 LEU A O 1
ATOM 689 N N . SER A 1 92 ? -3.665 5.084 3.175 1.00 76.69 92 SER A N 1
ATOM 690 C CA . SER A 1 92 ? -4.435 4.865 4.410 1.00 76.69 92 SER A CA 1
ATOM 691 C C . SER A 1 92 ? -3.832 3.778 5.299 1.00 76.69 92 SER A C 1
ATOM 693 O O . SER A 1 92 ? -4.116 3.735 6.494 1.00 76.69 92 SER A O 1
ATOM 695 N N . ALA A 1 93 ? -3.004 2.900 4.727 1.00 68.50 93 ALA A N 1
ATOM 696 C CA . ALA A 1 93 ? -2.241 1.902 5.466 1.00 68.50 93 ALA A CA 1
ATOM 697 C C . ALA A 1 93 ? -0.988 2.490 6.142 1.00 68.50 93 ALA A C 1
ATOM 699 O O . ALA A 1 93 ? -0.399 1.842 7.009 1.00 68.50 93 ALA A O 1
ATOM 700 N N . LEU A 1 94 ? -0.566 3.707 5.771 1.00 66.06 94 LEU A N 1
ATOM 701 C CA . LEU A 1 94 ? 0.602 4.350 6.366 1.00 66.06 94 LEU A CA 1
ATOM 702 C C . LEU A 1 94 ? 0.317 4.719 7.835 1.00 66.06 94 LEU A C 1
ATOM 704 O O . LEU A 1 94 ? -0.656 5.424 8.113 1.00 66.06 94 LEU A O 1
ATOM 708 N N . PRO A 1 95 ? 1.178 4.336 8.796 1.00 64.12 95 PRO A N 1
ATOM 709 C CA . PRO A 1 95 ? 0.969 4.684 10.195 1.00 64.12 95 PRO A CA 1
ATOM 710 C C . PRO A 1 95 ? 1.063 6.194 10.386 1.00 64.12 95 PRO A C 1
ATOM 712 O O . PRO A 1 95 ? 1.872 6.863 9.735 1.00 64.12 95 PRO A O 1
ATOM 715 N N . ARG A 1 96 ? 0.280 6.737 11.325 1.00 74.81 96 ARG A N 1
ATOM 716 C CA . ARG A 1 96 ? 0.269 8.185 11.605 1.00 74.81 96 ARG A CA 1
ATOM 717 C C . ARG A 1 96 ? 0.029 9.007 10.338 1.00 74.81 96 ARG A C 1
ATOM 719 O O . ARG A 1 96 ? 0.581 10.101 10.191 1.00 74.81 96 ARG A O 1
ATOM 726 N N . THR A 1 97 ? -0.814 8.501 9.444 1.00 79.19 97 THR A N 1
ATOM 727 C CA . THR A 1 97 ? -1.226 9.190 8.223 1.00 79.19 97 THR A CA 1
ATOM 728 C C . THR A 1 97 ? -2.739 9.297 8.192 1.00 79.19 97 THR A C 1
ATOM 730 O O . THR A 1 97 ? -3.432 8.303 8.355 1.00 79.19 97 THR A O 1
ATOM 733 N N . ALA A 1 98 ? -3.244 10.511 8.004 1.00 86.12 98 ALA A N 1
ATOM 734 C CA . ALA A 1 98 ? -4.651 10.758 7.740 1.00 86.12 98 ALA A CA 1
ATOM 735 C C . ALA A 1 98 ? -4.804 11.086 6.258 1.00 86.12 98 ALA A C 1
ATOM 737 O O . ALA A 1 98 ? -4.232 12.064 5.764 1.00 86.12 98 ALA A O 1
ATOM 738 N N . VAL A 1 99 ? -5.560 10.254 5.547 1.00 87.88 99 VAL A N 1
ATOM 739 C CA . VAL A 1 99 ? -5.934 10.487 4.151 1.00 87.88 99 VAL A CA 1
ATOM 740 C C . VAL A 1 99 ? -7.340 11.043 4.167 1.00 87.88 99 VAL A C 1
ATOM 742 O O . VAL A 1 99 ? -8.276 10.342 4.526 1.00 87.88 99 VAL A O 1
ATOM 745 N N . CYS A 1 100 ? -7.490 12.313 3.826 1.00 89.38 100 CYS A N 1
ATOM 746 C CA . CYS A 1 100 ? -8.707 13.053 4.111 1.00 89.38 100 CYS A CA 1
ATOM 747 C C . CYS A 1 100 ? -9.401 13.429 2.808 1.00 89.38 100 CYS A C 1
ATOM 749 O O . CYS A 1 100 ? -8.805 14.073 1.942 1.00 89.38 100 CYS A O 1
ATOM 751 N N . ARG A 1 101 ? -10.670 13.056 2.680 1.00 88.62 101 ARG A N 1
ATOM 752 C CA . ARG A 1 101 ? -11.540 13.474 1.581 1.00 88.62 101 ARG A CA 1
ATOM 753 C C . ARG A 1 101 ? -12.389 14.674 2.001 1.00 88.62 101 ARG A C 1
ATOM 755 O O . ARG A 1 101 ? -12.786 14.737 3.166 1.00 88.62 101 ARG A O 1
ATOM 762 N N . PRO A 1 102 ? -12.718 15.599 1.089 1.00 87.44 102 PRO A N 1
ATOM 763 C CA . PRO A 1 102 ? -13.758 16.581 1.359 1.00 87.44 102 PRO A CA 1
ATOM 764 C C . PRO A 1 102 ? -15.121 15.894 1.525 1.00 87.44 102 PRO A C 1
ATOM 766 O O . PRO A 1 102 ? -15.406 14.862 0.906 1.00 87.44 102 PRO A O 1
ATOM 769 N N . VAL A 1 103 ? -15.965 16.466 2.380 1.00 82.38 103 VAL A N 1
ATOM 770 C CA . VAL A 1 103 ? -17.367 16.070 2.528 1.00 82.38 103 VAL A CA 1
ATOM 771 C C . VAL A 1 103 ? -18.187 16.674 1.394 1.00 82.38 103 VAL A C 1
ATOM 773 O O . VAL A 1 103 ? -18.054 17.854 1.059 1.00 82.38 103 VAL A O 1
ATOM 776 N N . THR A 1 104 ? -19.083 15.873 0.819 1.00 77.75 104 THR A N 1
ATOM 777 C CA . THR A 1 104 ? -19.955 16.316 -0.274 1.00 77.75 104 THR A CA 1
ATOM 778 C C . THR A 1 104 ? -20.791 17.532 0.151 1.00 77.75 104 THR A C 1
ATOM 780 O O . THR A 1 104 ? -21.599 17.452 1.072 1.00 77.75 104 THR A O 1
ATOM 783 N N . GLY A 1 105 ? -20.608 18.671 -0.528 1.00 72.62 105 GLY A N 1
ATOM 784 C CA . GLY A 1 105 ? -21.304 19.929 -0.220 1.00 72.62 105 GLY A CA 1
ATOM 785 C C . GLY A 1 105 ? -20.573 20.860 0.758 1.00 72.62 105 GLY A C 1
ATOM 786 O O . GLY A 1 105 ? -21.034 21.982 0.966 1.00 72.62 105 GLY A O 1
ATOM 787 N N . CYS A 1 106 ? -19.427 20.449 1.319 1.00 79.50 106 CYS A N 1
ATOM 788 C CA . CYS A 1 106 ? -18.553 21.302 2.127 1.00 79.50 106 CYS A CA 1
ATOM 789 C C . CYS A 1 106 ? -17.072 20.907 1.961 1.00 79.50 106 CYS A C 1
ATOM 791 O O . CYS A 1 106 ? -16.518 20.155 2.758 1.00 79.50 106 CYS A O 1
ATOM 793 N N . GLU A 1 107 ? -16.395 21.491 0.967 1.00 81.62 107 GLU A N 1
ATOM 794 C CA . GLU A 1 107 ? -14.976 21.219 0.648 1.00 81.62 107 GLU A CA 1
ATOM 795 C C . GLU A 1 107 ? -13.990 21.537 1.790 1.00 81.62 107 GLU A C 1
ATOM 797 O O . GLU A 1 107 ? -12.837 21.111 1.770 1.00 81.62 107 GLU A O 1
ATOM 802 N N . ARG A 1 108 ? -14.422 22.317 2.789 1.00 84.81 108 ARG A N 1
ATOM 803 C CA . ARG A 1 108 ? -13.598 22.703 3.945 1.00 84.81 108 ARG A CA 1
ATOM 804 C C . ARG A 1 108 ? -13.705 21.734 5.117 1.00 84.81 108 ARG A C 1
ATOM 806 O O . ARG A 1 108 ? -12.886 21.807 6.032 1.00 84.81 108 ARG A O 1
ATOM 813 N N . LEU A 1 109 ? -14.703 20.853 5.099 1.00 85.31 109 LEU A N 1
ATOM 814 C CA . LEU A 1 109 ? -14.832 19.769 6.056 1.00 85.31 109 LEU A CA 1
ATOM 815 C C . LEU A 1 109 ? -14.191 18.521 5.451 1.00 85.31 109 LEU A C 1
ATOM 817 O O . LEU A 1 109 ? -14.627 18.015 4.420 1.00 85.31 109 LEU A O 1
ATOM 821 N N . LEU A 1 110 ? -13.135 18.050 6.097 1.00 87.69 110 LEU A N 1
ATOM 822 C CA . LEU A 1 110 ? -12.331 16.916 5.686 1.00 87.69 110 LEU A CA 1
ATOM 823 C C . LEU A 1 110 ? -12.625 15.735 6.603 1.00 87.69 110 LEU A C 1
ATOM 825 O O . LEU A 1 110 ? -12.618 15.871 7.826 1.00 87.69 110 LEU A O 1
ATOM 829 N N . LEU A 1 111 ? -12.844 14.571 6.010 1.00 85.12 111 LEU A N 1
ATOM 830 C CA . LEU A 1 111 ? -13.080 13.318 6.712 1.00 85.12 111 LEU A CA 1
ATOM 831 C C . LEU A 1 111 ? -11.979 12.333 6.335 1.00 85.12 111 LEU A C 1
ATOM 833 O O . LEU A 1 111 ? -11.701 12.155 5.149 1.00 85.12 111 LEU A O 1
ATOM 837 N N . ASP A 1 112 ? -11.348 11.696 7.319 1.00 85.19 112 ASP A N 1
ATOM 838 C CA . ASP A 1 112 ? -10.430 10.590 7.041 1.00 85.19 112 ASP A CA 1
ATOM 839 C C . ASP A 1 112 ? -11.191 9.475 6.299 1.00 85.19 112 ASP A C 1
ATOM 841 O O . ASP A 1 112 ? -12.269 9.061 6.719 1.00 85.19 112 ASP A O 1
ATOM 845 N N . VAL A 1 113 ? -10.657 9.005 5.171 1.00 80.62 113 VAL A N 1
ATOM 846 C CA . VAL A 1 113 ? -11.289 7.995 4.306 1.00 80.62 113 VAL A CA 1
ATOM 847 C C . VAL A 1 113 ? -11.522 6.664 5.018 1.00 80.62 113 VAL A C 1
ATOM 849 O O . VAL A 1 113 ? -12.354 5.883 4.568 1.00 80.62 113 VAL A O 1
ATOM 852 N N . ARG A 1 114 ? -10.821 6.397 6.127 1.00 74.75 114 ARG A N 1
ATOM 853 C CA . ARG A 1 114 ? -11.057 5.229 6.991 1.00 74.75 114 ARG A CA 1
ATOM 854 C C . ARG A 1 114 ? -12.359 5.350 7.789 1.00 74.75 114 ARG A C 1
ATOM 856 O O . ARG A 1 114 ? -12.876 4.348 8.276 1.00 74.75 114 ARG A O 1
ATOM 863 N N . LEU A 1 115 ? -12.896 6.562 7.917 1.00 73.38 115 LEU A N 1
ATOM 864 C CA . LEU A 1 115 ? -14.143 6.856 8.603 1.00 73.38 115 LEU A CA 1
ATOM 865 C C . LEU A 1 115 ? -15.289 6.887 7.585 1.00 73.38 115 LEU A C 1
ATOM 867 O O . LEU A 1 115 ? -15.387 7.781 6.746 1.00 73.38 115 LEU A O 1
ATOM 871 N N . SER A 1 116 ? -16.199 5.922 7.693 1.00 70.06 116 SER A N 1
ATOM 872 C CA . SER A 1 116 ? -17.482 5.948 6.991 1.00 70.06 116 SER A CA 1
ATOM 873 C C . SER A 1 116 ? -18.608 6.072 8.020 1.00 70.06 116 SER A C 1
ATOM 875 O O . SER A 1 116 ? -19.042 5.049 8.558 1.00 70.06 116 SER A O 1
ATOM 877 N N . PRO A 1 117 ? -19.070 7.294 8.352 1.00 67.06 117 PRO A N 1
ATOM 878 C CA . PRO A 1 117 ? -20.194 7.455 9.260 1.00 67.06 117 PRO A CA 1
ATOM 879 C C . PRO A 1 117 ? -21.457 6.828 8.639 1.00 67.06 117 PRO A C 1
ATOM 881 O O . PRO A 1 117 ? -21.642 6.908 7.427 1.00 67.06 117 PRO A O 1
ATOM 884 N N . PRO A 1 118 ? -22.374 6.247 9.436 1.00 59.94 118 PRO A N 1
ATOM 885 C CA . PRO A 1 118 ? -23.672 5.740 8.962 1.00 59.94 118 PRO A CA 1
ATOM 886 C C . PRO A 1 118 ? -24.660 6.850 8.535 1.00 59.94 118 PRO A C 1
ATOM 888 O O . PRO A 1 118 ? -25.865 6.620 8.475 1.00 59.94 118 PRO A O 1
ATOM 891 N N . LEU A 1 119 ? -24.163 8.062 8.289 1.00 64.56 119 LEU A N 1
ATOM 892 C CA . LEU A 1 119 ? -24.910 9.247 7.880 1.00 64.56 119 LEU A CA 1
ATOM 893 C C . LEU A 1 119 ? -24.423 9.661 6.493 1.00 64.56 119 LEU A C 1
ATOM 895 O O . LEU A 1 119 ? -23.216 9.690 6.257 1.00 64.56 119 LEU A O 1
ATOM 899 N N . ASP A 1 120 ? -25.350 10.028 5.608 1.00 69.94 120 ASP A N 1
ATOM 900 C CA . ASP A 1 120 ? -24.996 10.574 4.298 1.00 69.94 120 ASP A CA 1
ATOM 901 C C . ASP A 1 120 ? -24.185 11.868 4.445 1.00 69.94 120 ASP A C 1
ATOM 903 O O . ASP A 1 120 ? -24.535 12.743 5.240 1.00 69.94 120 ASP A O 1
ATOM 907 N N . ASP A 1 121 ? -23.148 12.031 3.621 1.00 70.75 121 ASP A N 1
ATOM 908 C CA . ASP A 1 121 ? -22.278 13.215 3.602 1.00 70.75 121 ASP A CA 1
ATOM 909 C C . ASP A 1 121 ? -23.053 14.540 3.543 1.00 70.75 121 ASP A C 1
ATOM 911 O O . ASP A 1 121 ? -22.675 15.515 4.188 1.00 70.75 121 ASP A O 1
ATOM 915 N N . SER A 1 122 ? -24.165 14.577 2.801 1.00 68.56 122 SER A N 1
ATOM 916 C CA . SER A 1 122 ? -25.010 15.771 2.673 1.00 68.56 122 SER A CA 1
ATOM 917 C C . SER A 1 122 ? -25.637 16.219 3.996 1.00 68.56 122 SER A C 1
ATOM 919 O O . SER A 1 122 ? -26.047 17.370 4.125 1.00 68.56 122 SER A O 1
ATOM 921 N N . LEU A 1 123 ? -25.736 15.312 4.971 1.00 65.75 123 LEU A N 1
ATOM 922 C CA . LEU A 1 123 ? -26.241 15.577 6.317 1.00 65.75 123 LEU A CA 1
ATOM 923 C C . LEU A 1 123 ? -25.131 16.025 7.278 1.00 65.75 123 LEU A C 1
ATOM 925 O O . LEU A 1 123 ? -25.439 16.498 8.368 1.00 65.75 123 LEU A O 1
ATOM 929 N N . LEU A 1 124 ? -23.859 15.925 6.876 1.00 67.94 124 LEU A N 1
ATOM 930 C CA . LEU A 1 124 ? -22.691 16.347 7.657 1.00 67.94 124 LEU A CA 1
ATOM 931 C C . LEU A 1 124 ? -22.349 17.834 7.454 1.00 67.94 124 LEU A C 1
ATOM 933 O O . LEU A 1 124 ? -21.240 18.274 7.758 1.00 67.94 124 LEU A O 1
ATOM 937 N N . TYR A 1 125 ? -23.288 18.623 6.928 1.00 65.31 125 TYR A N 1
ATOM 938 C CA . TYR A 1 125 ? -23.070 20.038 6.661 1.00 65.31 125 TYR A CA 1
ATOM 939 C C . TYR A 1 125 ? -22.815 20.812 7.961 1.00 65.31 125 TYR A C 1
ATOM 941 O O . TYR A 1 125 ? -23.710 20.996 8.787 1.00 65.31 125 TYR A O 1
ATOM 949 N N . SER A 1 126 ? -21.591 21.317 8.101 1.00 67.31 126 SER A N 1
ATOM 950 C CA . SER A 1 126 ? -21.191 22.234 9.165 1.00 67.31 126 SER A CA 1
ATOM 951 C C . SER A 1 126 ? -20.635 23.522 8.547 1.00 67.31 126 SER A C 1
ATOM 953 O O . SER A 1 126 ? -19.819 23.443 7.620 1.00 67.31 126 SER A O 1
ATOM 955 N N . PRO A 1 127 ? -21.066 24.715 9.004 1.00 68.44 127 PRO A N 1
ATOM 956 C CA . PRO A 1 127 ? -20.541 25.983 8.512 1.00 68.44 127 PRO A CA 1
ATOM 957 C C . PRO A 1 127 ? -19.106 26.197 9.019 1.00 68.44 127 PRO A C 1
ATOM 959 O O . PRO A 1 127 ? -18.881 26.788 10.075 1.00 68.44 127 PRO A O 1
ATOM 962 N N . VAL A 1 128 ? -18.126 25.719 8.249 1.00 78.44 128 VAL A N 1
ATOM 963 C CA . VAL A 1 128 ? -16.697 25.931 8.519 1.00 78.44 128 VAL A CA 1
ATOM 964 C C . VAL A 1 128 ? -16.301 27.372 8.142 1.00 78.44 128 VAL A C 1
ATOM 966 O O . VAL A 1 128 ? -16.576 27.789 7.008 1.00 78.44 128 VAL A O 1
ATOM 969 N N . PRO A 1 129 ? -15.648 28.141 9.043 1.00 81.56 129 PRO A N 1
ATOM 970 C CA . PRO A 1 129 ? -15.213 29.513 8.770 1.00 81.56 129 PRO A CA 1
ATOM 971 C C . PRO A 1 129 ? -14.356 29.659 7.504 1.00 81.56 129 PRO A C 1
ATOM 973 O O . PRO A 1 129 ? -13.657 28.736 7.081 1.00 81.56 129 PRO A O 1
ATOM 976 N N . GLU A 1 130 ? -14.380 30.847 6.894 1.00 78.25 130 GLU A N 1
ATOM 977 C CA . GLU A 1 130 ? -13.470 31.164 5.790 1.00 78.25 130 GLU A CA 1
ATOM 978 C C . GLU A 1 130 ? -12.012 31.164 6.255 1.00 78.25 130 GLU A C 1
ATOM 980 O O . GLU A 1 130 ? -11.677 31.775 7.265 1.00 78.25 130 GLU A O 1
ATOM 985 N N . GLY A 1 131 ? -11.149 30.465 5.509 1.00 80.38 131 GLY A N 1
ATOM 986 C CA . GLY A 1 131 ? -9.724 30.338 5.825 1.00 80.38 131 GLY A CA 1
ATOM 987 C C . GLY A 1 131 ? -9.365 29.183 6.764 1.00 80.38 131 GLY A C 1
ATOM 988 O O . GLY A 1 131 ? -8.186 28.996 7.039 1.00 80.38 131 GLY A O 1
ATOM 989 N N . GLU A 1 132 ? -10.331 28.379 7.218 1.00 85.19 132 GLU A N 1
ATOM 990 C CA . GLU A 1 132 ? -10.065 27.171 8.008 1.00 85.19 132 GLU A CA 1
ATOM 991 C C . GLU A 1 132 ? -10.460 25.900 7.245 1.00 85.19 132 GLU A C 1
ATOM 993 O O . GLU A 1 132 ? -11.428 25.881 6.481 1.00 85.19 132 GLU A O 1
ATOM 998 N N . LEU A 1 133 ? -9.708 24.825 7.480 1.00 87.00 133 LEU A N 1
ATOM 999 C CA . LEU A 1 133 ? -10.064 23.457 7.116 1.00 87.00 133 LEU A CA 1
ATOM 1000 C C . LEU A 1 133 ? -10.237 22.643 8.391 1.00 87.00 133 LEU A C 1
ATOM 1002 O O . LEU A 1 133 ? -9.504 22.802 9.367 1.00 87.00 133 LEU A O 1
ATOM 1006 N N . TRP A 1 134 ? -11.238 21.788 8.402 1.00 87.31 134 TRP A N 1
ATOM 1007 C CA . TRP A 1 134 ? -11.728 21.123 9.597 1.00 87.31 134 TRP A CA 1
ATOM 1008 C C . TRP A 1 134 ? -11.615 19.621 9.377 1.00 87.31 134 TRP A C 1
ATOM 1010 O O . TRP A 1 134 ? -12.293 19.088 8.510 1.00 87.31 134 TRP A O 1
ATOM 1020 N N . LEU A 1 135 ? -10.721 18.954 10.106 1.00 86.19 135 LEU A N 1
ATOM 1021 C CA . LEU A 1 135 ? -10.435 17.532 9.952 1.00 86.19 135 LEU A CA 1
ATOM 1022 C C . LEU A 1 135 ? -11.146 16.710 11.022 1.00 86.19 135 LEU A C 1
ATOM 1024 O O . LEU A 1 135 ? -10.855 16.829 12.213 1.00 86.19 135 LEU A O 1
ATOM 1028 N N . VAL A 1 136 ? -11.985 15.792 10.563 1.00 82.56 136 VAL A N 1
ATOM 1029 C CA . VAL A 1 136 ? -12.494 14.667 11.337 1.00 82.56 136 VAL A CA 1
ATOM 1030 C C . VAL A 1 136 ? -11.566 13.477 11.096 1.00 82.56 136 VAL A C 1
ATOM 1032 O O . VAL A 1 136 ? -11.659 12.807 10.068 1.00 82.56 136 VAL A O 1
ATOM 1035 N N . GLY A 1 137 ? -10.643 13.252 12.027 1.00 71.12 137 GLY A N 1
ATOM 1036 C CA . GLY A 1 137 ? -9.731 12.110 12.016 1.00 71.12 137 GLY A CA 1
ATOM 1037 C C . GLY A 1 137 ? -10.037 11.108 13.130 1.00 71.12 137 GLY A C 1
ATOM 1038 O O . GLY A 1 137 ? -10.895 11.343 13.987 1.00 71.12 137 GLY A O 1
ATOM 1039 N N . ASP A 1 138 ? -9.339 9.976 13.095 1.00 67.81 138 ASP A N 1
ATOM 1040 C CA . ASP A 1 138 ? -9.429 8.939 14.121 1.00 67.81 138 ASP A CA 1
ATOM 1041 C C . ASP A 1 138 ? -8.779 9.389 15.443 1.00 67.81 138 ASP A C 1
ATOM 1043 O O . ASP A 1 138 ? -7.643 9.865 15.468 1.00 67.81 138 ASP A O 1
ATOM 1047 N N . ARG A 1 139 ? -9.481 9.201 16.567 1.00 58.78 139 ARG A N 1
ATOM 1048 C CA . ARG A 1 139 ? -9.055 9.666 17.898 1.00 58.78 139 ARG A CA 1
ATOM 1049 C C . ARG A 1 139 ? -7.723 9.070 18.361 1.00 58.78 139 ARG A C 1
ATOM 1051 O O . ARG A 1 139 ? -7.077 9.693 19.203 1.00 58.78 139 ARG A O 1
ATOM 1058 N N . GLU A 1 140 ? -7.319 7.910 17.846 1.00 58.78 140 GLU A N 1
ATOM 1059 C CA . GLU A 1 140 ? -6.067 7.252 18.240 1.00 58.78 140 GLU A CA 1
ATOM 1060 C C . GLU A 1 140 ? -4.830 7.812 17.518 1.00 58.78 140 GLU A C 1
ATOM 1062 O O . GLU A 1 140 ? -3.805 8.054 18.159 1.00 58.78 140 GLU A O 1
ATOM 1067 N N . GLU A 1 141 ? -4.910 8.061 16.207 1.00 65.44 141 GLU A N 1
ATOM 1068 C CA . GLU A 1 141 ? -3.755 8.515 15.414 1.00 65.44 141 GLU A CA 1
ATOM 1069 C C . GLU A 1 141 ? -3.769 10.013 15.098 1.00 65.44 141 GLU A C 1
ATOM 1071 O O . GLU A 1 141 ? -2.747 10.696 15.234 1.00 65.44 141 GLU A O 1
ATOM 1076 N N . TRP A 1 142 ? -4.920 10.523 14.662 1.00 71.94 142 TRP A N 1
ATOM 1077 C CA . TRP A 1 142 ? -5.112 11.895 14.212 1.00 71.94 142 TRP A CA 1
ATOM 1078 C C . TRP A 1 142 ? -6.394 12.436 14.828 1.00 71.94 142 TRP A C 1
ATOM 1080 O O . TRP A 1 142 ? -7.456 12.343 14.210 1.00 71.94 142 TRP A O 1
ATOM 1090 N N . PRO A 1 143 ? -6.314 13.012 16.042 1.00 77.31 143 PRO A N 1
ATOM 1091 C CA . PRO A 1 143 ? -7.495 13.544 16.690 1.00 77.31 143 PRO A CA 1
ATOM 1092 C C . PRO A 1 143 ? -8.128 14.624 15.812 1.00 77.31 143 PRO A C 1
ATOM 1094 O O . PRO A 1 143 ? -7.484 15.148 14.902 1.00 77.31 143 PRO A O 1
ATOM 1097 N N . PRO A 1 144 ? -9.371 15.012 16.087 1.00 81.88 144 PRO A N 1
ATOM 1098 C CA . PRO A 1 144 ? 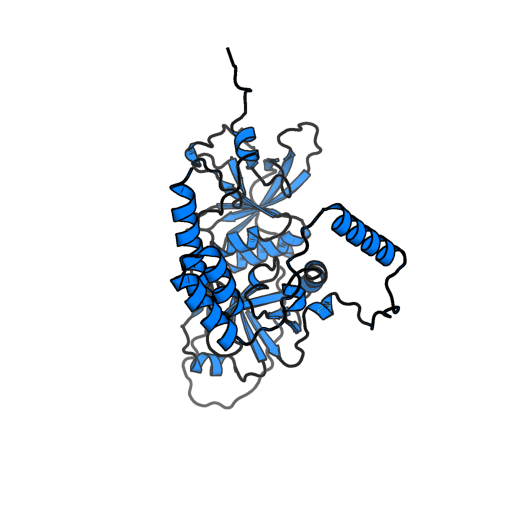-10.000 16.048 15.298 1.00 81.88 144 PRO A CA 1
ATOM 1099 C C . PRO A 1 144 ? -9.255 17.396 15.388 1.00 81.88 144 PRO A C 1
ATOM 1101 O O . PRO A 1 144 ? -8.924 17.879 16.481 1.00 81.88 144 PRO A O 1
ATOM 1104 N N . LEU A 1 145 ? -8.958 17.993 14.229 1.00 84.94 145 LEU A N 1
ATOM 1105 C CA . LEU A 1 145 ? -8.078 19.160 14.096 1.00 84.94 145 LEU A CA 1
ATOM 1106 C C . LEU A 1 145 ? -8.752 20.299 13.333 1.00 84.94 145 LEU A C 1
ATOM 1108 O O . LEU A 1 145 ? -9.406 20.095 12.314 1.00 84.94 145 LEU A O 1
ATOM 1112 N N . ARG A 1 146 ? -8.473 21.532 13.759 1.00 87.19 146 ARG A N 1
ATOM 1113 C CA . ARG A 1 146 ? -8.607 22.722 12.912 1.00 87.19 146 ARG A CA 1
ATOM 1114 C C . ARG A 1 146 ? -7.262 23.001 12.258 1.00 87.19 146 ARG A C 1
ATOM 1116 O O . ARG A 1 146 ? -6.243 23.077 12.946 1.00 87.19 146 ARG A O 1
ATOM 1123 N N . LEU A 1 147 ? -7.279 23.169 10.949 1.00 88.00 147 LEU A N 1
ATOM 1124 C CA . LEU A 1 147 ? -6.124 23.439 10.112 1.00 88.00 147 LEU A CA 1
ATOM 1125 C C . LEU A 1 147 ? -6.275 24.839 9.512 1.00 88.00 147 LEU A C 1
ATOM 1127 O O . LEU A 1 147 ? -7.278 25.149 8.875 1.00 88.00 147 LEU A O 1
ATOM 1131 N N . GLU A 1 148 ? -5.272 25.681 9.707 1.00 89.38 148 GLU A N 1
ATOM 1132 C CA . GLU A 1 148 ? -5.166 27.006 9.100 1.00 89.38 148 GLU A CA 1
ATOM 1133 C C . GLU A 1 148 ? -4.097 26.940 7.995 1.00 89.38 148 GLU A C 1
ATOM 1135 O O . GLU A 1 148 ? -2.917 26.740 8.303 1.00 89.38 148 GLU A O 1
ATOM 1140 N N . PRO A 1 149 ? -4.465 27.048 6.709 1.00 88.56 149 PRO A N 1
ATOM 1141 C CA . PRO A 1 149 ? -3.502 27.083 5.614 1.00 88.56 149 PRO A CA 1
ATOM 1142 C C . PRO A 1 149 ? -2.587 28.310 5.717 1.00 88.56 149 PRO A C 1
ATOM 1144 O O . PRO A 1 149 ? -3.057 29.439 5.812 1.00 88.56 149 PRO A O 1
ATOM 1147 N N . LEU A 1 150 ? -1.270 28.101 5.653 1.00 85.62 150 LEU A N 1
ATOM 1148 C CA . LEU A 1 150 ? -0.254 29.157 5.780 1.00 85.62 150 LEU A CA 1
ATOM 1149 C C . LEU A 1 150 ? 0.192 29.743 4.431 1.00 85.62 150 LEU A C 1
ATOM 1151 O O . LEU A 1 150 ? 1.229 30.397 4.337 1.00 85.62 150 LEU A O 1
ATOM 1155 N N . GLY A 1 151 ? -0.579 29.507 3.372 1.00 83.19 151 GLY A N 1
ATOM 1156 C CA . GLY A 1 151 ? -0.274 29.960 2.021 1.00 83.19 151 GLY A CA 1
ATOM 1157 C C . GLY A 1 151 ? -1.061 29.195 0.964 1.00 83.19 151 GLY A C 1
ATOM 1158 O O . GLY A 1 151 ? -2.000 28.463 1.273 1.00 83.19 151 GLY A O 1
ATOM 1159 N N . ALA A 1 152 ? -0.665 29.375 -0.294 1.00 83.19 152 ALA A N 1
ATOM 1160 C CA . ALA A 1 152 ? -1.184 28.592 -1.409 1.00 83.19 152 ALA A CA 1
ATOM 1161 C C . ALA A 1 152 ? -0.397 27.275 -1.568 1.00 83.19 152 ALA A C 1
ATOM 1163 O O . ALA A 1 152 ? 0.780 27.232 -1.197 1.00 83.19 152 ALA A O 1
ATOM 1164 N N . PRO A 1 153 ? -1.009 26.223 -2.144 1.00 84.19 153 PRO A N 1
ATOM 1165 C CA . PRO A 1 153 ? -0.302 24.994 -2.482 1.00 84.19 153 PRO A CA 1
ATOM 1166 C C . PRO A 1 153 ? 0.913 25.271 -3.379 1.00 84.19 153 PRO A C 1
ATOM 1168 O O . PRO A 1 153 ? 0.818 26.003 -4.366 1.00 84.19 153 PRO A O 1
ATOM 1171 N N . SER A 1 154 ? 2.054 24.687 -3.029 1.00 85.69 154 SER A N 1
ATOM 1172 C CA . SER A 1 154 ? 3.323 24.803 -3.748 1.00 85.69 154 SER A CA 1
ATOM 1173 C C . SER A 1 154 ? 3.733 23.457 -4.361 1.00 85.69 154 SER A C 1
ATOM 1175 O O . SER A 1 154 ? 3.281 22.407 -3.900 1.00 85.69 154 SER A O 1
ATOM 1177 N N . PRO A 1 155 ? 4.578 23.441 -5.407 1.00 84.50 155 PRO A N 1
ATOM 1178 C CA . PRO A 1 155 ? 5.116 22.192 -5.940 1.00 84.50 155 PRO A CA 1
ATOM 1179 C C . PRO A 1 155 ? 5.977 21.467 -4.898 1.00 84.50 155 PRO A C 1
ATOM 1181 O O . PRO A 1 155 ? 6.612 22.099 -4.051 1.00 84.50 155 PRO A O 1
ATOM 1184 N N . VAL A 1 156 ? 6.011 20.135 -4.985 1.00 81.56 156 VAL A N 1
ATOM 1185 C CA . VAL A 1 156 ? 6.748 19.289 -4.038 1.00 81.56 156 VAL A CA 1
ATOM 1186 C C . VAL A 1 156 ? 8.262 19.561 -4.108 1.00 81.56 156 VAL A C 1
ATOM 1188 O O . VAL A 1 156 ? 8.818 19.597 -5.208 1.00 81.56 156 VAL A O 1
ATOM 1191 N N . PRO A 1 157 ? 8.958 19.706 -2.963 1.00 75.94 157 PRO A N 1
ATOM 1192 C CA . PRO A 1 157 ? 10.415 19.819 -2.923 1.00 75.94 157 PRO A CA 1
ATOM 1193 C C . PRO A 1 157 ? 11.126 18.622 -3.574 1.00 75.94 157 PRO A C 1
ATOM 1195 O O . PRO A 1 157 ? 10.830 17.470 -3.259 1.00 75.94 157 PRO A O 1
ATOM 1198 N N . THR A 1 158 ? 12.128 18.886 -4.418 1.00 65.75 158 THR A N 1
ATOM 1199 C CA . THR A 1 158 ? 12.894 17.860 -5.156 1.00 65.75 158 THR A CA 1
ATOM 1200 C C . THR A 1 158 ? 13.576 16.831 -4.243 1.00 65.75 158 THR A C 1
ATOM 1202 O O . THR A 1 158 ? 13.755 15.681 -4.632 1.00 65.75 158 THR A O 1
ATOM 1205 N N . GLU A 1 159 ? 13.919 17.217 -3.011 1.00 65.06 159 GLU A N 1
ATOM 1206 C CA . GLU A 1 159 ? 14.531 16.346 -1.994 1.00 65.06 159 GLU A CA 1
ATOM 1207 C C . GLU A 1 159 ? 13.620 15.180 -1.575 1.00 65.06 159 GLU A C 1
ATOM 1209 O O . GLU A 1 159 ? 14.108 14.098 -1.259 1.00 65.06 159 GLU A O 1
ATOM 1214 N N . LEU A 1 160 ? 12.295 15.365 -1.626 1.00 61.25 160 LEU A N 1
ATOM 1215 C CA . LEU A 1 160 ? 11.318 14.318 -1.303 1.00 61.25 160 LEU A CA 1
ATOM 1216 C C . LEU A 1 160 ? 11.098 13.332 -2.459 1.00 61.25 160 LEU A C 1
ATOM 1218 O O . LEU A 1 160 ? 10.530 12.262 -2.252 1.00 61.25 160 LEU A O 1
ATOM 1222 N N . VAL A 1 161 ? 11.541 13.686 -3.670 1.00 61.66 161 VAL A N 1
ATOM 1223 C CA . VAL A 1 161 ? 11.330 12.892 -4.889 1.00 61.66 161 VAL A CA 1
ATOM 1224 C C . VAL A 1 161 ? 12.385 11.793 -5.039 1.00 61.66 161 VAL A C 1
ATOM 1226 O O . VAL A 1 161 ? 12.095 10.792 -5.681 1.00 61.66 161 VAL A O 1
ATOM 1229 N N . GLY A 1 162 ? 13.564 11.938 -4.412 1.00 50.00 162 GLY A N 1
ATOM 1230 C CA . GLY A 1 162 ? 14.581 10.885 -4.291 1.00 50.00 162 GLY A CA 1
ATOM 1231 C C . GLY A 1 162 ? 14.795 10.080 -5.576 1.00 50.00 162 GLY A C 1
ATOM 1232 O O . GLY A 1 162 ? 14.427 8.912 -5.641 1.00 50.00 162 GLY A O 1
ATOM 1233 N N . VAL A 1 163 ? 15.350 10.701 -6.619 1.00 38.50 163 VAL A N 1
ATOM 1234 C CA . VAL A 1 163 ? 15.682 9.982 -7.857 1.00 38.50 163 VAL A CA 1
ATOM 1235 C C . VAL A 1 163 ? 16.944 9.158 -7.607 1.00 38.50 163 VAL A C 1
ATOM 1237 O O . VAL A 1 163 ? 18.051 9.698 -7.619 1.00 38.50 163 VAL A O 1
ATOM 1240 N N . ALA A 1 164 ? 16.790 7.855 -7.376 1.00 36.91 164 ALA A N 1
ATOM 1241 C CA . ALA A 1 164 ? 17.913 6.929 -7.438 1.00 36.91 164 ALA A CA 1
ATOM 1242 C C . ALA A 1 164 ? 18.512 6.968 -8.855 1.00 36.91 164 ALA A C 1
ATOM 1244 O O . ALA A 1 164 ? 17.799 6.833 -9.851 1.00 36.91 164 ALA A O 1
ATOM 1245 N N . ALA A 1 165 ? 19.824 7.190 -8.955 1.00 33.56 165 ALA A N 1
ATOM 1246 C CA . ALA A 1 165 ? 20.523 7.161 -10.231 1.00 33.56 165 ALA A CA 1
ATOM 1247 C C . ALA A 1 165 ? 20.502 5.738 -10.810 1.00 33.56 165 ALA A C 1
ATOM 1249 O O . ALA A 1 165 ? 20.877 4.775 -10.143 1.00 33.56 165 ALA A O 1
ATOM 1250 N N . GLU A 1 166 ? 20.077 5.628 -12.067 1.00 32.88 166 GLU A N 1
ATOM 1251 C CA . GLU A 1 166 ? 20.068 4.389 -12.841 1.00 32.88 166 GLU A CA 1
ATOM 1252 C C . GLU A 1 166 ? 21.492 3.791 -12.900 1.00 32.88 166 GLU A C 1
ATOM 1254 O O . GLU A 1 166 ? 22.418 4.466 -13.368 1.00 32.88 166 GLU A O 1
ATOM 1259 N N . PRO A 1 167 ? 21.726 2.546 -12.435 1.00 30.89 167 PRO A N 1
ATOM 1260 C CA . PRO A 1 167 ? 23.005 1.892 -12.663 1.00 30.89 167 PRO A CA 1
ATOM 1261 C C . PRO A 1 167 ? 23.155 1.595 -14.165 1.00 30.89 167 PRO A C 1
ATOM 1263 O O . PRO A 1 167 ? 22.194 1.159 -14.807 1.00 30.89 167 PRO A O 1
ATOM 1266 N N . PRO A 1 168 ? 24.346 1.798 -14.757 1.00 32.41 168 PRO A N 1
ATOM 1267 C CA . PRO A 1 168 ? 24.528 1.622 -16.189 1.00 32.41 168 PRO A CA 1
ATOM 1268 C C . PRO A 1 168 ? 24.299 0.152 -16.580 1.00 32.41 168 PRO A C 1
ATOM 1270 O O . PRO A 1 168 ? 24.788 -0.753 -15.895 1.00 32.41 168 PRO A O 1
ATOM 1273 N N . PRO A 1 169 ? 23.591 -0.124 -17.690 1.00 33.91 169 PRO A N 1
ATOM 1274 C CA . P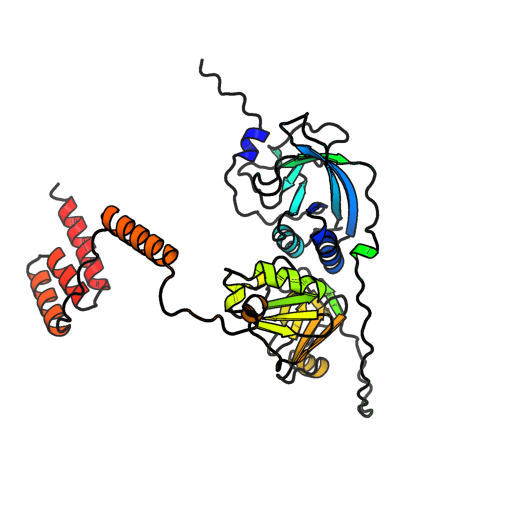RO A 1 169 ? 23.370 -1.488 -18.137 1.00 33.91 169 PRO A CA 1
ATOM 1275 C C . PRO A 1 169 ? 24.697 -2.118 -18.573 1.00 33.91 169 PRO A C 1
ATOM 1277 O O . PRO A 1 169 ? 25.405 -1.590 -19.432 1.00 33.91 169 PRO A O 1
ATOM 1280 N N . ALA A 1 170 ? 25.020 -3.284 -18.012 1.00 33.56 170 ALA A N 1
ATOM 1281 C CA . ALA A 1 170 ? 26.094 -4.121 -18.526 1.00 33.56 170 ALA A CA 1
ATOM 1282 C C . ALA A 1 170 ? 25.721 -4.601 -19.938 1.00 33.56 170 ALA A C 1
ATOM 1284 O O . ALA A 1 170 ? 24.723 -5.298 -20.136 1.00 33.56 170 ALA A O 1
ATOM 1285 N N . ALA A 1 171 ? 26.519 -4.202 -20.928 1.00 34.06 171 ALA A N 1
ATOM 1286 C CA . ALA A 1 171 ? 26.347 -4.613 -22.310 1.00 34.06 171 ALA A CA 1
ATOM 1287 C C . ALA A 1 171 ? 26.632 -6.115 -22.452 1.00 34.06 171 ALA A C 1
ATOM 1289 O O . ALA A 1 171 ? 27.768 -6.559 -22.292 1.00 34.06 171 ALA A O 1
ATOM 1290 N N . SER A 1 172 ? 25.606 -6.896 -22.790 1.00 32.34 172 SER A N 1
ATOM 1291 C CA . SER A 1 172 ? 25.788 -8.236 -23.341 1.00 32.34 172 SER A CA 1
ATOM 1292 C C . SER A 1 172 ? 25.559 -8.149 -24.845 1.00 32.34 172 SER A C 1
ATOM 1294 O O . SER A 1 172 ? 24.446 -7.897 -25.305 1.00 32.34 172 SER A O 1
ATOM 1296 N N . ALA A 1 173 ? 26.643 -8.264 -25.611 1.00 36.19 173 ALA A N 1
ATOM 1297 C CA . ALA A 1 173 ? 26.583 -8.317 -27.061 1.00 36.19 173 ALA A CA 1
ATOM 1298 C C . ALA A 1 173 ? 26.093 -9.706 -27.491 1.00 36.19 173 ALA A C 1
ATOM 1300 O O . ALA A 1 173 ? 26.758 -10.708 -27.233 1.00 36.19 173 ALA A O 1
ATOM 1301 N N . LEU A 1 174 ? 24.953 -9.751 -28.177 1.00 33.81 174 LEU A N 1
ATOM 1302 C CA . LEU A 1 174 ? 24.536 -10.899 -28.979 1.00 33.81 174 LEU A CA 1
ATOM 1303 C C . LEU A 1 174 ? 24.551 -10.501 -30.463 1.00 33.81 174 LEU A C 1
ATOM 1305 O O . LEU A 1 174 ? 24.227 -9.354 -30.782 1.00 33.81 174 LEU A O 1
ATOM 1309 N N . PRO A 1 175 ? 24.965 -11.410 -31.366 1.00 40.00 175 PRO A N 1
ATOM 1310 C CA . PRO A 1 175 ? 25.135 -11.098 -32.776 1.00 40.00 175 PRO A CA 1
ATOM 1311 C C . PRO A 1 175 ? 23.800 -10.947 -33.515 1.00 40.00 175 PRO A C 1
ATOM 1313 O O . PRO A 1 175 ? 22.799 -11.589 -33.203 1.00 40.00 175 PRO A O 1
ATOM 1316 N N . ASP A 1 176 ? 23.855 -10.068 -34.512 1.00 47.19 176 ASP A N 1
ATOM 1317 C CA . ASP A 1 176 ? 22.766 -9.514 -35.312 1.00 47.19 176 ASP A CA 1
ATOM 1318 C C . ASP A 1 176 ? 22.055 -10.588 -36.159 1.00 47.19 176 ASP A C 1
ATOM 1320 O O . ASP A 1 176 ? 22.659 -11.204 -37.041 1.00 47.19 176 ASP A O 1
ATOM 1324 N N . ALA A 1 177 ? 20.761 -10.804 -35.912 1.00 40.19 177 ALA A N 1
ATOM 1325 C CA . ALA A 1 177 ? 19.886 -11.536 -36.822 1.00 40.19 177 ALA A CA 1
ATOM 1326 C C . ALA A 1 177 ? 18.442 -11.019 -36.723 1.00 40.19 177 ALA A C 1
ATOM 1328 O O . ALA A 1 177 ? 17.762 -11.204 -35.718 1.00 40.19 177 ALA A O 1
ATOM 1329 N N . ALA A 1 178 ? 17.998 -10.417 -37.832 1.00 38.25 178 ALA A N 1
ATOM 1330 C CA . ALA A 1 178 ? 16.676 -9.859 -38.117 1.00 38.25 178 ALA A CA 1
ATOM 1331 C C . ALA A 1 178 ? 16.272 -8.646 -37.258 1.00 38.25 178 ALA A C 1
ATOM 1333 O O . ALA A 1 178 ? 15.901 -8.762 -36.094 1.00 38.25 178 ALA A O 1
ATOM 1334 N N . ARG A 1 179 ? 16.251 -7.461 -37.892 1.00 44.16 179 ARG A N 1
ATOM 1335 C CA . ARG A 1 179 ? 15.605 -6.250 -37.364 1.00 44.16 179 ARG A CA 1
ATOM 1336 C C . ARG A 1 179 ? 14.100 -6.486 -37.226 1.00 44.16 179 ARG A C 1
ATOM 1338 O O . ARG A 1 179 ? 13.313 -6.113 -38.093 1.00 44.16 179 ARG A O 1
ATOM 1345 N N . VAL A 1 180 ? 13.709 -7.115 -36.126 1.00 44.97 180 VAL A N 1
ATOM 1346 C CA . VAL A 1 180 ? 12.358 -7.019 -35.585 1.00 44.97 180 VAL A CA 1
ATOM 1347 C C . VAL A 1 180 ? 12.178 -5.555 -35.178 1.00 44.97 180 VAL A C 1
ATOM 1349 O O . VAL A 1 180 ? 13.080 -5.009 -34.536 1.00 44.97 180 VAL A O 1
ATOM 1352 N N . PRO A 1 181 ? 11.083 -4.872 -35.555 1.00 43.03 181 PRO A N 1
ATOM 1353 C CA . PRO A 1 181 ? 10.801 -3.554 -35.007 1.00 43.03 181 PRO A CA 1
ATOM 1354 C C . PRO A 1 181 ? 10.782 -3.679 -33.482 1.00 43.03 181 PRO A C 1
ATOM 1356 O O . PRO A 1 181 ? 9.914 -4.337 -32.912 1.00 43.03 181 PRO A O 1
ATOM 1359 N N . SER A 1 182 ? 11.785 -3.100 -32.822 1.00 57.75 182 SER A N 1
ATOM 1360 C CA . SER A 1 182 ? 11.887 -3.092 -31.370 1.00 57.75 182 SER A CA 1
ATOM 1361 C C . SER A 1 182 ? 10.860 -2.097 -30.847 1.00 57.75 182 SER A C 1
ATOM 1363 O O . SER A 1 182 ? 11.180 -0.938 -30.587 1.00 57.75 182 SER A O 1
ATOM 1365 N N . THR A 1 183 ? 9.596 -2.503 -30.769 1.00 64.94 183 THR A N 1
ATOM 1366 C CA . THR A 1 183 ? 8.596 -1.710 -30.061 1.00 64.94 183 THR A CA 1
ATOM 1367 C C . THR A 1 183 ? 9.014 -1.685 -28.591 1.00 64.94 183 THR A C 1
ATOM 1369 O O . THR A 1 183 ? 9.038 -2.745 -27.963 1.00 64.94 183 THR A O 1
ATOM 1372 N N . PRO A 1 184 ? 9.398 -0.520 -28.036 1.00 75.38 184 PRO A N 1
ATOM 1373 C CA . PRO A 1 184 ? 9.813 -0.448 -26.647 1.00 75.38 184 PRO A CA 1
ATOM 1374 C C . PRO A 1 184 ? 8.610 -0.787 -25.772 1.00 75.38 184 PRO A C 1
ATOM 1376 O O . PRO A 1 184 ? 7.556 -0.159 -25.881 1.00 75.38 184 PRO A O 1
ATOM 1379 N N . VAL A 1 185 ? 8.771 -1.795 -24.923 1.00 82.69 185 VAL A N 1
ATOM 1380 C CA . VAL A 1 185 ? 7.745 -2.199 -23.964 1.00 82.69 185 VAL A CA 1
ATOM 1381 C C . VAL A 1 185 ? 7.830 -1.259 -22.772 1.00 82.69 185 VAL A C 1
ATOM 1383 O O . VAL A 1 185 ? 8.906 -1.059 -22.212 1.00 82.69 185 VAL A O 1
ATOM 1386 N N . ARG A 1 186 ? 6.699 -0.660 -22.408 1.00 85.94 186 ARG A N 1
ATOM 1387 C CA . ARG A 1 186 ? 6.589 0.325 -21.329 1.00 85.94 186 ARG A CA 1
ATOM 1388 C C . ARG A 1 186 ? 5.683 -0.195 -20.227 1.00 85.94 186 ARG A C 1
ATOM 1390 O O . ARG A 1 186 ? 4.698 -0.871 -20.520 1.00 85.94 186 ARG A O 1
ATOM 1397 N N . VAL A 1 187 ? 5.992 0.169 -18.988 1.00 86.00 187 VAL A N 1
ATOM 1398 C CA . VAL A 1 187 ? 5.073 0.027 -17.856 1.00 86.00 187 VAL A CA 1
ATOM 1399 C C . VAL A 1 187 ? 4.223 1.291 -17.807 1.00 86.00 187 VAL A C 1
ATOM 1401 O O . VAL A 1 187 ? 4.762 2.395 -17.726 1.00 86.00 187 VAL A O 1
ATOM 1404 N N . VAL A 1 188 ? 2.909 1.141 -17.942 1.00 84.19 188 VAL A N 1
ATOM 1405 C CA . VAL A 1 188 ? 1.964 2.264 -17.926 1.00 84.19 188 VAL A CA 1
ATOM 1406 C C . VAL A 1 188 ? 0.861 2.006 -16.907 1.00 84.19 188 VAL A C 1
ATOM 1408 O O . VAL A 1 188 ? 0.448 0.849 -16.770 1.00 84.19 188 VAL A O 1
ATOM 1411 N N . PRO A 1 189 ? 0.384 3.048 -16.208 1.00 82.62 189 PRO A N 1
ATOM 1412 C CA . PRO A 1 189 ? -0.763 2.917 -15.324 1.00 82.62 189 PRO A CA 1
ATOM 1413 C C . PRO A 1 189 ? -1.997 2.509 -16.135 1.00 82.62 189 PRO A C 1
ATOM 1415 O O . PRO A 1 189 ? -2.193 2.961 -17.268 1.00 82.62 189 PRO A O 1
ATOM 1418 N N . ASP A 1 190 ? -2.820 1.631 -15.571 1.00 77.50 190 ASP A N 1
ATOM 1419 C CA . ASP A 1 190 ? -4.082 1.202 -16.169 1.00 77.50 190 ASP A CA 1
ATOM 1420 C C . ASP A 1 190 ? -5.115 0.939 -15.072 1.00 77.50 190 ASP A C 1
ATOM 1422 O O . ASP A 1 190 ? -4.922 0.092 -14.205 1.00 77.50 190 ASP A O 1
ATOM 1426 N N . ALA A 1 191 ? -6.248 1.638 -15.147 1.00 70.50 191 ALA A N 1
ATOM 1427 C CA . ALA A 1 191 ? -7.355 1.506 -14.202 1.00 70.50 191 ALA A CA 1
ATOM 1428 C C . ALA A 1 191 ? -7.955 0.086 -14.139 1.00 70.50 191 ALA A C 1
ATOM 1430 O O . ALA A 1 191 ? -8.648 -0.238 -13.178 1.00 70.50 191 ALA A O 1
ATOM 1431 N N . HIS A 1 192 ? -7.699 -0.753 -15.148 1.00 73.81 192 HIS A N 1
ATOM 1432 C CA . HIS A 1 192 ? -8.170 -2.139 -15.221 1.00 73.81 192 HIS A CA 1
ATOM 1433 C C . HIS A 1 192 ? -7.065 -3.168 -14.939 1.00 73.81 192 HIS A C 1
ATOM 1435 O O . HIS A 1 192 ? -7.314 -4.369 -15.066 1.00 73.81 192 HIS A O 1
ATOM 1441 N N . ALA A 1 193 ? -5.845 -2.727 -14.619 1.00 74.62 193 ALA A N 1
ATOM 1442 C CA . ALA A 1 193 ? -4.757 -3.632 -14.272 1.00 74.62 193 ALA A CA 1
ATOM 1443 C C . ALA A 1 193 ? -4.960 -4.254 -12.886 1.00 74.62 193 ALA A C 1
ATOM 1445 O O . ALA A 1 193 ? -5.694 -3.736 -12.044 1.00 74.62 193 ALA A O 1
ATOM 1446 N N . ASP A 1 194 ? -4.295 -5.387 -12.668 1.00 72.31 194 ASP A N 1
ATOM 1447 C CA . ASP A 1 194 ? -4.382 -6.126 -11.416 1.00 72.31 194 ASP A CA 1
ATOM 1448 C C . ASP A 1 194 ? -3.806 -5.303 -10.253 1.00 72.31 194 ASP A C 1
ATOM 1450 O O . ASP A 1 194 ? -2.772 -4.637 -10.373 1.00 72.31 194 ASP A O 1
ATOM 1454 N N . THR A 1 195 ? -4.506 -5.343 -9.126 1.00 77.81 195 THR A N 1
ATOM 1455 C CA . THR A 1 195 ? -4.145 -4.654 -7.884 1.00 77.81 195 THR A CA 1
ATOM 1456 C C . THR A 1 195 ? -3.799 -5.635 -6.768 1.00 77.81 195 THR A C 1
ATOM 1458 O O . THR A 1 195 ? -3.692 -5.222 -5.613 1.00 77.81 195 THR A O 1
ATOM 1461 N N . ALA A 1 196 ? -3.688 -6.931 -7.073 1.00 82.12 196 ALA A N 1
ATOM 1462 C CA . ALA A 1 196 ? -3.150 -7.914 -6.147 1.00 82.12 196 ALA A CA 1
ATOM 1463 C C . ALA A 1 196 ? -1.735 -7.514 -5.706 1.00 82.12 196 ALA A C 1
ATOM 1465 O O . ALA A 1 196 ? -0.980 -6.914 -6.464 1.00 82.12 196 ALA A O 1
ATOM 1466 N N . VAL A 1 197 ? -1.373 -7.845 -4.470 1.00 84.88 197 VAL A N 1
ATOM 1467 C CA . VAL A 1 197 ? -0.024 -7.604 -3.952 1.00 84.88 197 VAL A CA 1
ATOM 1468 C C . VAL A 1 197 ? 0.597 -8.955 -3.650 1.00 84.88 197 VAL A C 1
ATOM 1470 O O . VAL A 1 197 ? 0.285 -9.578 -2.639 1.00 84.88 197 VAL A O 1
ATOM 1473 N N . ASP A 1 198 ? 1.457 -9.399 -4.558 1.00 86.69 198 ASP A N 1
ATOM 1474 C CA . ASP A 1 198 ? 2.197 -10.660 -4.468 1.00 86.69 198 ASP A CA 1
ATOM 1475 C C . ASP A 1 198 ? 3.618 -10.454 -3.920 1.00 86.69 198 ASP A C 1
ATOM 1477 O O . ASP A 1 198 ? 4.274 -11.396 -3.474 1.00 86.69 198 ASP A O 1
ATOM 1481 N N . ALA A 1 199 ? 4.129 -9.225 -4.002 1.00 91.38 199 ALA A N 1
ATOM 1482 C CA . ALA A 1 199 ? 5.457 -8.853 -3.540 1.00 91.38 199 ALA A CA 1
ATOM 1483 C C . ALA A 1 199 ? 5.532 -7.352 -3.237 1.00 91.38 199 ALA A C 1
ATOM 1485 O O . ALA A 1 199 ? 4.662 -6.583 -3.643 1.00 91.38 199 ALA A O 1
ATOM 1486 N N . VAL A 1 200 ? 6.592 -6.919 -2.555 1.00 93.44 200 VAL A N 1
ATOM 1487 C CA . VAL A 1 200 ? 6.869 -5.495 -2.322 1.00 93.44 200 VAL A CA 1
ATOM 1488 C C . VAL A 1 200 ? 8.321 -5.188 -2.665 1.00 93.44 200 VAL A C 1
ATOM 1490 O O . VAL A 1 200 ? 9.232 -5.867 -2.196 1.00 93.44 200 VAL A O 1
ATOM 1493 N N . LEU A 1 201 ? 8.543 -4.163 -3.486 1.00 93.62 201 LEU A N 1
ATOM 1494 C CA . LEU A 1 201 ? 9.869 -3.600 -3.726 1.00 93.62 201 LEU A CA 1
ATOM 1495 C C . LEU A 1 201 ? 10.168 -2.559 -2.648 1.00 93.62 201 LEU A C 1
ATOM 1497 O O . LEU A 1 201 ? 9.412 -1.610 -2.484 1.00 93.62 201 LEU A O 1
ATOM 1501 N N . LEU A 1 202 ? 11.265 -2.726 -1.934 1.00 91.31 202 LEU A N 1
ATOM 1502 C CA . LEU A 1 202 ? 11.717 -1.832 -0.876 1.00 91.31 202 LEU A CA 1
ATOM 1503 C C . LEU A 1 202 ? 12.977 -1.114 -1.327 1.00 91.31 202 LEU A C 1
ATOM 1505 O O . LEU A 1 202 ? 13.813 -1.723 -1.991 1.00 91.31 202 LEU A O 1
ATOM 1509 N N . ASP A 1 203 ? 13.135 0.137 -0.931 1.00 87.06 203 ASP A N 1
ATOM 1510 C CA . ASP A 1 203 ? 14.407 0.850 -1.049 1.00 87.06 203 ASP A CA 1
ATOM 1511 C C . ASP A 1 203 ? 15.355 0.467 0.111 1.00 87.06 203 ASP A C 1
ATOM 1513 O O . ASP A 1 203 ? 14.906 0.033 1.182 1.00 87.06 203 ASP A O 1
ATOM 1517 N N . ASP A 1 204 ? 16.666 0.632 -0.075 1.00 83.38 204 ASP A N 1
ATOM 1518 C CA . ASP A 1 204 ? 17.668 0.438 0.985 1.00 83.38 204 ASP A CA 1
ATOM 1519 C C . ASP A 1 204 ? 17.338 1.294 2.230 1.00 83.38 204 ASP A C 1
ATOM 1521 O O . ASP A 1 204 ? 17.470 0.825 3.369 1.00 83.38 204 ASP A O 1
ATOM 1525 N N . ASP A 1 205 ? 16.829 2.516 2.028 1.00 83.31 205 ASP A N 1
ATOM 1526 C CA . ASP A 1 205 ? 16.444 3.440 3.106 1.00 83.31 205 ASP A CA 1
ATOM 1527 C C . ASP A 1 205 ? 15.222 2.958 3.914 1.00 83.31 205 ASP A C 1
ATOM 1529 O O . ASP A 1 205 ? 15.000 3.380 5.055 1.00 83.31 205 ASP A O 1
ATOM 1533 N N . GLU A 1 206 ? 14.430 2.040 3.356 1.00 83.88 206 GLU A N 1
ATOM 1534 C CA . GLU A 1 206 ? 13.231 1.476 3.984 1.00 83.88 206 GLU A CA 1
ATOM 1535 C C . GLU A 1 206 ? 13.548 0.203 4.789 1.00 83.88 206 GLU A C 1
ATOM 1537 O O . GLU A 1 206 ? 12.769 -0.212 5.656 1.00 83.88 206 GLU A O 1
ATOM 1542 N N . LEU A 1 207 ? 14.730 -0.394 4.596 1.00 84.44 207 LEU A N 1
ATOM 1543 C CA . LEU A 1 207 ? 15.143 -1.609 5.299 1.00 84.44 207 LEU A CA 1
ATOM 1544 C C . LEU A 1 207 ? 15.179 -1.450 6.838 1.00 84.44 207 LEU A C 1
ATOM 1546 O O . LEU A 1 207 ? 14.729 -2.361 7.543 1.00 84.44 207 LEU A O 1
ATOM 1550 N N . PRO A 1 208 ? 15.645 -0.324 7.422 1.00 83.31 208 PRO A N 1
ATOM 1551 C CA . PRO A 1 208 ? 15.565 -0.102 8.866 1.00 83.31 208 PRO A CA 1
ATOM 1552 C C . PRO A 1 208 ? 14.127 -0.029 9.400 1.00 83.31 208 PRO A C 1
ATOM 1554 O O . PRO A 1 208 ? 13.891 -0.402 10.553 1.00 83.31 208 PRO A O 1
ATOM 1557 N N . LEU A 1 209 ? 13.169 0.439 8.590 1.00 83.31 209 LEU A N 1
ATOM 1558 C CA . LEU A 1 209 ? 11.749 0.479 8.954 1.00 83.31 209 LEU A CA 1
ATOM 1559 C C . LEU A 1 209 ? 11.169 -0.931 8.969 1.00 83.31 209 LEU A C 1
ATOM 1561 O O . LEU A 1 209 ? 10.529 -1.317 9.949 1.00 83.31 209 LEU A O 1
ATOM 1565 N N . LEU A 1 210 ? 11.495 -1.730 7.949 1.00 87.44 210 LEU A N 1
ATOM 1566 C CA . LEU A 1 210 ? 11.134 -3.141 7.887 1.00 87.44 210 LEU A CA 1
ATOM 1567 C C . LEU A 1 210 ? 11.599 -3.895 9.137 1.00 87.44 210 LEU A C 1
ATOM 1569 O O . LEU A 1 210 ? 10.795 -4.544 9.799 1.00 87.44 210 LEU A O 1
ATOM 1573 N N . ARG A 1 211 ? 12.863 -3.725 9.540 1.00 85.81 211 ARG A N 1
ATOM 1574 C CA . ARG A 1 211 ? 13.418 -4.353 10.756 1.00 85.81 211 ARG A CA 1
ATOM 1575 C C . ARG A 1 211 ? 12.622 -4.051 12.026 1.00 85.81 211 ARG A C 1
ATOM 1577 O O . ARG A 1 211 ? 12.540 -4.898 12.907 1.00 85.81 211 ARG A O 1
ATOM 1584 N N . ARG A 1 212 ? 12.046 -2.851 12.131 1.00 83.56 212 ARG A N 1
ATOM 1585 C CA . ARG A 1 212 ? 11.225 -2.434 13.279 1.00 83.56 212 ARG A CA 1
ATOM 1586 C C . ARG A 1 212 ? 9.773 -2.891 13.169 1.00 83.56 212 ARG A C 1
ATOM 1588 O O . ARG A 1 212 ? 9.118 -3.030 14.195 1.00 83.56 212 ARG A O 1
ATOM 1595 N N . TYR A 1 213 ? 9.274 -3.086 11.951 1.00 84.12 213 TYR A N 1
ATOM 1596 C CA . TYR A 1 213 ? 7.880 -3.434 11.682 1.00 84.12 213 TYR A CA 1
ATOM 1597 C C . TYR A 1 213 ? 7.582 -4.927 11.848 1.00 84.12 213 TYR A C 1
ATOM 1599 O O . TYR A 1 213 ? 6.503 -5.287 12.311 1.00 84.12 213 TYR A O 1
ATOM 1607 N N . LEU A 1 214 ? 8.524 -5.789 11.458 1.00 84.75 214 LEU A N 1
ATOM 1608 C CA . LEU A 1 214 ? 8.332 -7.241 11.409 1.00 84.75 214 LEU A CA 1
ATOM 1609 C C . LEU A 1 214 ? 8.123 -7.950 12.763 1.00 84.75 214 LEU A C 1
ATOM 1611 O O . LEU A 1 214 ? 7.353 -8.913 12.771 1.00 84.75 214 LEU A O 1
ATOM 1615 N N . PRO A 1 215 ? 8.758 -7.548 13.887 1.00 82.62 215 PRO A N 1
ATOM 1616 C CA . PRO A 1 215 ? 8.602 -8.256 15.156 1.00 82.62 215 PRO A CA 1
ATOM 1617 C C . PRO A 1 215 ? 7.137 -8.392 15.585 1.00 82.62 215 PRO A C 1
ATOM 1619 O O . PRO A 1 215 ? 6.408 -7.405 15.671 1.00 82.62 215 PRO A O 1
ATOM 1622 N N . GLY A 1 216 ? 6.716 -9.626 15.876 1.00 74.00 216 GLY A N 1
ATOM 1623 C CA . GLY A 1 216 ? 5.355 -9.934 16.327 1.00 74.00 216 GLY A CA 1
ATOM 1624 C C . GLY A 1 216 ? 4.296 -9.967 15.219 1.00 74.00 216 GLY A C 1
ATOM 1625 O O . GLY A 1 216 ? 3.110 -10.062 15.534 1.00 74.00 216 GLY A O 1
ATOM 1626 N N . ARG A 1 217 ? 4.688 -9.898 13.937 1.00 82.06 217 ARG A N 1
ATOM 1627 C CA . ARG A 1 217 ? 3.764 -9.974 12.794 1.00 82.06 217 ARG A CA 1
ATOM 1628 C C . ARG A 1 217 ? 3.947 -11.267 11.995 1.00 82.06 217 ARG A C 1
ATOM 1630 O O . ARG A 1 217 ? 5.088 -11.643 11.737 1.00 82.06 217 ARG A O 1
ATOM 1637 N N . PRO A 1 218 ? 2.858 -11.877 11.484 1.00 79.44 218 PRO A N 1
ATOM 1638 C CA . PRO A 1 218 ? 2.937 -13.083 10.653 1.00 79.44 218 PRO A CA 1
ATOM 1639 C C . PRO A 1 218 ? 3.865 -12.932 9.440 1.00 79.44 218 PRO A C 1
ATOM 1641 O O . PRO A 1 218 ? 4.620 -13.846 9.124 1.00 79.44 218 PRO A O 1
ATOM 1644 N N . LEU A 1 219 ? 3.872 -11.746 8.818 1.00 82.69 219 LEU A N 1
ATOM 1645 C CA . LEU A 1 219 ? 4.746 -11.419 7.689 1.00 82.69 219 LEU A CA 1
ATOM 1646 C C . LEU A 1 219 ? 6.234 -11.618 8.018 1.00 82.69 219 LEU A C 1
ATOM 1648 O O . LEU A 1 219 ? 6.997 -12.067 7.169 1.00 82.69 219 LEU A O 1
ATOM 1652 N N . GLY A 1 220 ? 6.643 -11.311 9.253 1.00 81.88 220 GLY A N 1
ATOM 1653 C CA . GLY A 1 220 ? 8.018 -11.485 9.718 1.00 81.88 220 GLY A CA 1
ATOM 1654 C C . GLY A 1 220 ? 8.469 -12.935 9.802 1.00 81.88 220 GLY A C 1
ATOM 1655 O O . GLY A 1 220 ? 9.668 -13.172 9.714 1.00 81.88 220 GLY A O 1
ATOM 1656 N N . GLU A 1 221 ? 7.537 -13.879 9.916 1.00 79.56 221 GLU A N 1
ATOM 1657 C CA . GLU A 1 221 ? 7.823 -15.308 10.066 1.00 79.56 221 GLU A CA 1
ATOM 1658 C C . GLU A 1 221 ? 7.783 -16.058 8.729 1.00 79.56 221 GLU A C 1
ATOM 1660 O O . GLU A 1 221 ? 8.539 -17.006 8.520 1.00 79.56 221 GLU A O 1
ATOM 1665 N N . THR A 1 222 ? 6.899 -15.645 7.814 1.00 78.62 222 THR A N 1
ATOM 1666 C CA . THR A 1 222 ? 6.587 -16.404 6.590 1.00 78.62 222 THR A CA 1
ATOM 1667 C C . THR A 1 222 ? 7.151 -15.800 5.308 1.00 78.62 222 THR A C 1
ATOM 1669 O O . THR A 1 222 ? 7.215 -16.494 4.291 1.00 78.62 222 THR A O 1
ATOM 1672 N N . GLY A 1 223 ? 7.539 -14.524 5.324 1.00 85.06 223 GLY A N 1
ATOM 1673 C CA . GLY A 1 223 ? 8.059 -13.848 4.142 1.00 85.06 223 GLY A CA 1
ATOM 1674 C C . GLY A 1 223 ? 9.564 -14.026 3.943 1.00 85.06 223 GLY A C 1
ATOM 1675 O O . GLY A 1 223 ? 10.321 -14.384 4.850 1.00 85.06 223 GLY A O 1
ATOM 1676 N N . PHE A 1 224 ? 10.006 -13.716 2.730 1.00 88.25 224 PHE A N 1
ATOM 1677 C CA . PHE A 1 224 ? 11.396 -13.774 2.299 1.00 88.25 224 PHE A CA 1
ATOM 1678 C C . PHE A 1 224 ? 11.838 -12.425 1.734 1.00 88.25 224 PHE A C 1
ATOM 1680 O O . PHE A 1 224 ? 11.052 -11.708 1.122 1.00 88.25 224 PHE A O 1
ATOM 1687 N N . LEU A 1 225 ? 13.112 -12.092 1.907 1.00 91.81 225 LEU A N 1
ATOM 1688 C CA . LEU A 1 225 ? 13.761 -10.935 1.313 1.00 91.81 225 LEU A CA 1
ATOM 1689 C C . LEU A 1 225 ? 14.815 -11.396 0.310 1.00 91.81 225 LEU A C 1
ATOM 1691 O O . LEU A 1 225 ? 15.687 -12.207 0.617 1.00 91.81 225 LEU A O 1
ATOM 1695 N N . LEU A 1 226 ? 14.769 -10.818 -0.879 1.00 89.31 226 LEU A N 1
ATOM 1696 C CA . LEU A 1 226 ? 15.818 -10.894 -1.880 1.00 89.31 226 LEU A CA 1
ATOM 1697 C C . LEU A 1 226 ? 16.609 -9.584 -1.842 1.00 89.31 226 LEU A C 1
ATOM 1699 O O . LEU A 1 226 ? 16.103 -8.553 -2.296 1.00 89.31 226 LEU A O 1
ATOM 1703 N N . PRO A 1 227 ? 17.834 -9.585 -1.298 1.00 83.81 227 PRO A N 1
ATOM 1704 C CA . PRO A 1 227 ? 18.650 -8.388 -1.282 1.00 83.81 227 PRO A CA 1
ATOM 1705 C C . PRO A 1 227 ? 19.145 -8.064 -2.697 1.00 83.81 227 PRO A C 1
ATOM 1707 O O . PRO A 1 227 ? 19.666 -8.930 -3.402 1.00 83.81 227 PRO A O 1
ATOM 1710 N N . GLY A 1 228 ? 19.010 -6.806 -3.106 1.00 81.69 228 GLY A N 1
ATOM 1711 C CA . GLY A 1 228 ? 19.618 -6.255 -4.308 1.00 81.69 228 GLY A CA 1
ATOM 1712 C C . GLY A 1 228 ? 20.335 -4.938 -3.993 1.00 81.69 228 GLY A C 1
ATOM 1713 O O . GLY A 1 228 ? 20.206 -4.413 -2.891 1.00 81.69 228 GLY A O 1
ATOM 1714 N N . PRO A 1 229 ? 21.139 -4.414 -4.929 1.00 77.44 229 PRO A N 1
ATOM 1715 C CA . PRO A 1 229 ? 21.746 -3.095 -4.784 1.00 77.44 229 PRO A CA 1
ATOM 1716 C C . PRO A 1 229 ? 20.679 -1.995 -4.893 1.00 77.44 229 PRO A C 1
ATOM 1718 O O . PRO A 1 229 ? 19.993 -1.916 -5.919 1.00 77.44 229 PRO A O 1
ATOM 1721 N N . GLY A 1 230 ? 20.551 -1.162 -3.855 1.00 78.81 230 GLY A N 1
ATOM 1722 C CA . GLY A 1 230 ? 19.634 -0.017 -3.788 1.00 78.81 230 GLY A CA 1
ATOM 1723 C C . GLY A 1 230 ? 18.161 -0.380 -3.591 1.00 78.81 230 GLY A C 1
ATOM 1724 O O . GLY A 1 230 ? 17.360 0.485 -3.267 1.00 78.81 230 GLY A O 1
ATOM 1725 N N . HIS A 1 231 ? 17.791 -1.635 -3.847 1.00 88.25 231 HIS A N 1
ATOM 1726 C CA . HIS A 1 231 ? 16.430 -2.128 -3.721 1.00 88.25 231 HIS A CA 1
ATOM 1727 C C . HIS A 1 231 ? 16.451 -3.554 -3.176 1.00 88.25 231 HIS A C 1
ATOM 1729 O O . HIS A 1 231 ? 17.333 -4.349 -3.510 1.00 88.25 231 HIS A O 1
ATOM 1735 N N . HIS A 1 232 ? 15.424 -3.921 -2.424 1.00 90.19 232 HIS A N 1
ATOM 1736 C CA . HIS A 1 232 ? 15.189 -5.264 -1.916 1.00 90.19 232 HIS A CA 1
ATOM 1737 C C . HIS A 1 232 ? 13.800 -5.738 -2.332 1.00 90.19 232 HIS A C 1
ATOM 1739 O O . HIS A 1 232 ? 12.843 -4.972 -2.312 1.00 90.19 232 HIS A O 1
ATOM 1745 N N . LEU A 1 233 ? 13.666 -7.009 -2.697 1.00 93.19 233 LEU A N 1
ATOM 1746 C CA . LEU A 1 233 ? 12.376 -7.579 -3.072 1.00 93.19 233 LEU A CA 1
ATOM 1747 C C . LEU A 1 233 ? 11.861 -8.465 -1.942 1.00 93.19 233 LEU A C 1
ATOM 1749 O O . LEU A 1 233 ? 12.441 -9.507 -1.642 1.00 93.19 233 LEU A O 1
ATOM 1753 N N . LEU A 1 234 ? 10.769 -8.043 -1.319 1.00 93.06 234 LEU A N 1
ATOM 1754 C CA . LEU A 1 234 ? 10.037 -8.826 -0.340 1.00 93.06 234 LEU A CA 1
ATOM 1755 C C . LEU A 1 234 ? 9.037 -9.723 -1.066 1.00 93.06 234 LEU A C 1
ATOM 1757 O O . LEU A 1 234 ? 8.183 -9.244 -1.810 1.00 93.06 234 LEU A O 1
ATOM 1761 N N . LEU A 1 235 ? 9.146 -11.026 -0.833 1.00 88.69 235 LEU A N 1
ATOM 1762 C CA . LEU A 1 235 ? 8.254 -12.053 -1.353 1.00 88.69 235 LEU A CA 1
ATOM 1763 C C . LEU A 1 235 ? 7.470 -12.676 -0.209 1.00 88.69 235 LEU A C 1
ATOM 1765 O O . LEU A 1 235 ? 8.024 -12.951 0.857 1.00 88.69 235 LEU A O 1
ATOM 1769 N N . GLU A 1 236 ? 6.195 -12.951 -0.441 1.00 81.50 236 GLU A N 1
ATOM 1770 C CA . GLU A 1 236 ? 5.332 -13.517 0.582 1.00 81.50 236 GLU A CA 1
ATOM 1771 C C . GLU A 1 236 ? 4.332 -14.514 -0.042 1.00 81.50 236 GLU A C 1
ATOM 1773 O O . GLU A 1 236 ? 3.855 -14.284 -1.152 1.00 81.50 236 GLU A O 1
ATOM 1778 N N . PRO A 1 237 ? 4.071 -15.671 0.601 1.00 61.56 237 PRO A N 1
ATOM 1779 C CA . PRO A 1 237 ? 3.280 -16.736 -0.020 1.00 61.56 237 PRO A CA 1
ATOM 1780 C C . PRO A 1 237 ? 1.757 -16.708 0.247 1.00 61.56 237 PRO A C 1
ATOM 1782 O O . PRO A 1 237 ? 1.049 -17.522 -0.342 1.00 61.56 237 PRO A O 1
ATOM 1785 N N . VAL A 1 238 ? 1.238 -15.851 1.133 1.00 63.62 238 VAL A N 1
ATOM 1786 C CA . VAL A 1 238 ? -0.117 -15.924 1.736 1.00 63.62 238 VAL A CA 1
ATOM 1787 C C . VAL A 1 238 ? -0.921 -14.605 1.645 1.00 63.62 238 VAL A C 1
ATOM 1789 O O . VAL A 1 238 ? -1.981 -14.470 2.254 1.00 63.62 238 VAL A O 1
ATOM 1792 N N . GLY A 1 239 ? -0.471 -13.620 0.872 1.00 68.88 239 GLY A N 1
ATOM 1793 C CA . GLY A 1 239 ? -1.107 -12.309 0.711 1.00 68.88 239 GLY A CA 1
ATOM 1794 C C . GLY A 1 239 ? -0.912 -11.322 1.873 1.00 68.88 239 GLY A C 1
ATOM 1795 O O . GLY A 1 239 ? -1.592 -10.299 1.902 1.00 68.88 239 GLY A O 1
ATOM 1796 N N . LEU A 1 240 ? -0.014 -11.585 2.827 1.00 76.25 240 LEU A N 1
ATOM 1797 C CA . LEU A 1 240 ? 0.308 -10.687 3.949 1.00 76.25 240 LEU A CA 1
ATOM 1798 C C . LEU A 1 240 ? 1.134 -9.464 3.525 1.00 76.25 240 LEU A C 1
ATOM 1800 O O . LEU A 1 240 ? 1.175 -8.463 4.240 1.00 76.25 240 LEU A O 1
ATOM 1804 N N . ALA A 1 241 ? 1.791 -9.523 2.362 1.00 80.62 241 ALA A N 1
ATOM 1805 C CA . ALA A 1 241 ? 2.567 -8.406 1.823 1.00 80.62 241 ALA A CA 1
ATOM 1806 C C . ALA A 1 241 ? 1.715 -7.152 1.558 1.00 80.62 241 ALA A C 1
ATOM 1808 O O . ALA A 1 241 ? 2.230 -6.037 1.628 1.00 80.62 241 ALA A O 1
ATOM 1809 N N . ARG A 1 242 ? 0.408 -7.318 1.317 1.00 78.88 242 ARG A N 1
ATOM 1810 C CA . ARG A 1 242 ? -0.535 -6.205 1.119 1.00 78.88 242 ARG A CA 1
ATOM 1811 C C . ARG A 1 242 ? -0.682 -5.299 2.348 1.00 78.88 242 ARG A C 1
ATOM 1813 O O . ARG A 1 242 ? -1.073 -4.149 2.199 1.00 78.88 242 ARG A O 1
ATOM 1820 N N . ASP A 1 243 ? -0.373 -5.820 3.537 1.00 77.56 243 ASP A N 1
ATOM 1821 C CA . ASP A 1 243 ? -0.493 -5.106 4.811 1.00 77.56 243 ASP A CA 1
ATOM 1822 C C . ASP A 1 243 ? 0.825 -4.394 5.192 1.00 77.56 243 ASP A C 1
ATOM 1824 O O . ASP A 1 243 ? 0.972 -3.892 6.313 1.00 77.56 243 ASP A O 1
ATOM 1828 N N . LEU A 1 244 ? 1.830 -4.388 4.301 1.00 82.25 244 LEU A N 1
ATOM 1829 C CA . LEU A 1 244 ? 3.090 -3.685 4.524 1.00 82.25 244 LEU A CA 1
ATOM 1830 C C . LEU A 1 244 ? 2.922 -2.186 4.205 1.00 82.25 244 LEU A C 1
ATOM 1832 O O . LEU A 1 244 ? 2.560 -1.837 3.084 1.00 82.25 244 LEU A O 1
ATOM 1836 N N . PRO A 1 245 ? 3.217 -1.280 5.153 1.00 69.62 245 PRO A N 1
ATOM 1837 C CA . PRO A 1 245 ? 2.902 0.139 5.013 1.00 69.62 245 PRO A CA 1
ATOM 1838 C C . PRO A 1 245 ? 4.031 0.950 4.360 1.00 69.62 245 PRO A C 1
ATOM 1840 O O . PRO A 1 245 ? 4.130 2.152 4.562 1.00 69.62 245 PRO A O 1
ATOM 1843 N N . PHE A 1 246 ? 4.963 0.317 3.659 1.00 80.44 246 PHE A N 1
ATOM 1844 C CA . PHE A 1 246 ? 6.049 0.985 2.941 1.00 80.44 246 PHE A CA 1
ATOM 1845 C C . PHE A 1 246 ? 6.594 0.044 1.869 1.00 80.44 246 PHE A C 1
ATOM 1847 O O . PHE A 1 246 ? 6.320 -1.158 1.888 1.00 80.44 246 PHE A O 1
ATOM 1854 N N . GLY A 1 247 ? 7.357 0.605 0.937 1.00 86.44 247 GLY A N 1
ATOM 1855 C CA . GLY A 1 247 ? 7.706 -0.056 -0.309 1.00 86.44 247 GLY A CA 1
ATOM 1856 C C . GLY A 1 247 ? 6.611 0.060 -1.368 1.00 86.44 247 GLY A C 1
ATOM 1857 O O . GLY A 1 247 ? 5.509 0.566 -1.141 1.00 86.44 247 GLY A O 1
ATOM 1858 N N . MET A 1 248 ? 6.950 -0.382 -2.569 1.00 91.56 248 MET A N 1
ATOM 1859 C CA . MET A 1 248 ? 6.100 -0.353 -3.747 1.00 91.56 248 MET A CA 1
ATOM 1860 C C . MET A 1 248 ? 5.435 -1.721 -3.938 1.00 91.56 248 MET A C 1
ATOM 1862 O O . MET A 1 248 ? 6.142 -2.713 -4.141 1.00 91.56 248 MET A O 1
ATOM 1866 N N . PRO A 1 249 ? 4.094 -1.801 -3.890 1.00 91.69 249 PRO A N 1
ATOM 1867 C CA . PRO A 1 249 ? 3.382 -3.059 -4.038 1.00 91.69 249 PRO A CA 1
ATOM 1868 C C . PRO A 1 249 ? 3.485 -3.567 -5.473 1.00 91.69 249 PRO A C 1
ATOM 1870 O O . PRO A 1 249 ? 3.255 -2.834 -6.441 1.00 91.69 249 PRO A O 1
ATOM 1873 N N . LEU A 1 250 ? 3.761 -4.854 -5.615 1.00 91.81 250 LEU A N 1
ATOM 1874 C CA . LEU A 1 250 ? 3.924 -5.517 -6.894 1.00 91.81 250 LEU A CA 1
ATOM 1875 C C . LEU A 1 250 ? 2.935 -6.671 -7.043 1.00 91.81 250 LEU A C 1
ATOM 1877 O O . LEU A 1 250 ? 2.730 -7.443 -6.108 1.00 91.81 250 LEU A O 1
ATOM 1881 N N . HIS A 1 251 ? 2.431 -6.855 -8.256 1.00 88.88 251 HIS A N 1
ATOM 1882 C CA . HIS A 1 251 ? 1.674 -8.030 -8.661 1.00 88.88 251 HIS A CA 1
ATOM 1883 C C . HIS A 1 251 ? 2.495 -8.874 -9.635 1.00 88.88 251 HIS A C 1
ATOM 1885 O O . HIS A 1 251 ? 3.322 -8.380 -10.409 1.00 88.88 251 HIS A O 1
ATOM 1891 N N . ARG A 1 252 ? 2.278 -10.178 -9.614 1.00 87.88 252 ARG A N 1
ATOM 1892 C CA . ARG A 1 252 ? 2.984 -11.144 -10.442 1.00 87.88 252 ARG A CA 1
ATOM 1893 C C . ARG A 1 252 ? 2.243 -11.351 -11.757 1.00 87.88 252 ARG A C 1
ATOM 1895 O O . ARG A 1 252 ? 1.075 -11.723 -11.784 1.00 87.88 252 ARG A O 1
ATOM 1902 N N . ILE A 1 253 ? 2.945 -11.217 -12.882 1.00 84.94 253 ILE A N 1
ATOM 1903 C CA . ILE A 1 253 ? 2.328 -11.333 -14.215 1.00 84.94 253 ILE A CA 1
ATOM 1904 C C . ILE A 1 253 ? 2.652 -12.641 -14.943 1.00 84.94 253 ILE A C 1
ATOM 1906 O O . ILE A 1 253 ? 3.522 -12.740 -15.819 1.00 84.94 253 ILE A O 1
ATOM 1910 N N . GLY A 1 254 ? 1.813 -13.642 -14.683 1.00 72.00 254 GLY A N 1
ATOM 1911 C CA . GLY A 1 254 ? 1.865 -14.965 -15.304 1.00 72.00 254 GLY A CA 1
ATOM 1912 C C . GLY A 1 254 ? 2.922 -15.890 -14.689 1.00 72.00 254 GLY A C 1
ATOM 1913 O O . GLY A 1 254 ? 3.406 -15.641 -13.587 1.00 72.00 254 GLY A O 1
ATOM 1914 N N . PRO A 1 255 ? 3.262 -16.998 -15.370 1.00 62.69 255 PRO A N 1
ATOM 1915 C CA . PRO A 1 255 ? 4.186 -17.985 -14.824 1.00 62.69 255 PRO A CA 1
ATOM 1916 C C . PRO A 1 255 ? 5.621 -17.436 -14.788 1.00 62.69 255 PRO A C 1
ATOM 1918 O O . PRO A 1 255 ? 6.081 -16.819 -15.747 1.00 62.69 255 PRO A O 1
ATOM 1921 N N . GLY A 1 256 ? 6.337 -17.694 -13.691 1.00 69.25 256 GLY A N 1
ATOM 1922 C CA . GLY A 1 256 ? 7.715 -17.220 -13.475 1.00 69.25 256 GLY A CA 1
ATOM 1923 C C . GLY A 1 256 ? 7.815 -16.026 -12.524 1.00 69.25 256 GLY A C 1
ATOM 1924 O O . GLY A 1 256 ? 6.825 -15.637 -11.915 1.00 69.25 256 GLY A O 1
ATOM 1925 N N . SER A 1 257 ? 9.014 -15.483 -12.338 1.00 84.44 257 SER A N 1
ATOM 1926 C CA . SER A 1 257 ? 9.305 -14.482 -11.301 1.00 84.44 257 SER A CA 1
ATOM 1927 C C . SER A 1 257 ? 9.309 -13.055 -11.861 1.00 84.44 257 SER A C 1
ATOM 1929 O O . SER A 1 257 ? 10.247 -12.301 -11.631 1.00 84.44 257 SER A O 1
ATOM 1931 N N . LEU A 1 258 ? 8.299 -12.703 -12.662 1.00 89.56 258 LEU A N 1
ATOM 1932 C CA . LEU A 1 258 ? 8.132 -11.351 -13.201 1.00 89.56 258 LEU A CA 1
ATOM 1933 C C . LEU A 1 258 ? 7.048 -10.615 -12.421 1.00 89.56 258 LEU A C 1
ATOM 1935 O O . LEU A 1 258 ? 5.897 -11.054 -12.387 1.00 89.56 258 LEU A O 1
ATOM 1939 N N . PHE A 1 259 ? 7.432 -9.484 -11.850 1.00 92.50 259 PHE A N 1
ATOM 1940 C CA . PHE A 1 259 ? 6.587 -8.642 -11.026 1.00 92.50 259 PHE A CA 1
ATOM 1941 C C . PHE A 1 259 ? 6.464 -7.258 -11.653 1.00 92.50 259 PHE A C 1
ATOM 1943 O O . PHE A 1 259 ? 7.445 -6.694 -12.146 1.00 92.50 259 PHE A O 1
ATOM 1950 N N . LEU A 1 260 ? 5.253 -6.724 -11.638 1.00 92.06 260 LEU A N 1
ATOM 1951 C CA . LEU A 1 260 ? 4.952 -5.363 -12.042 1.00 92.06 260 LEU A CA 1
ATOM 1952 C C . LEU A 1 260 ? 4.448 -4.569 -10.859 1.00 92.06 260 LEU A C 1
ATOM 1954 O O . LEU A 1 260 ? 3.772 -5.112 -9.992 1.00 92.06 260 LEU A O 1
ATOM 1958 N N . GLU A 1 261 ? 4.688 -3.269 -10.892 1.00 92.00 261 GLU A N 1
ATOM 1959 C CA . GLU A 1 261 ? 3.962 -2.326 -10.052 1.00 92.00 261 GLU A CA 1
ATOM 1960 C C . GLU A 1 261 ? 2.443 -2.574 -10.125 1.00 92.00 261 GLU A C 1
ATOM 1962 O O . GLU A 1 261 ? 1.864 -2.754 -11.200 1.00 92.00 261 GLU A O 1
ATOM 1967 N N . SER A 1 262 ? 1.797 -2.653 -8.963 1.00 89.12 262 SER A N 1
ATOM 1968 C CA . SER A 1 262 ? 0.349 -2.882 -8.867 1.00 89.12 262 SER A CA 1
ATOM 1969 C C . SER A 1 262 ? -0.417 -1.747 -9.558 1.00 89.12 262 SER A C 1
ATOM 1971 O O . SER A 1 262 ? -0.020 -0.585 -9.480 1.00 89.12 262 SER A O 1
ATOM 1973 N N . GLY A 1 263 ? -1.496 -2.066 -10.278 1.00 84.94 263 GLY A N 1
ATOM 1974 C CA . GLY A 1 263 ? -2.245 -1.081 -11.073 1.00 84.94 263 GLY A CA 1
ATOM 1975 C C . GLY A 1 263 ? -1.562 -0.648 -12.380 1.00 84.94 263 GLY A C 1
ATOM 1976 O O . GLY A 1 263 ? -2.018 0.293 -13.031 1.00 84.94 263 GLY A O 1
ATOM 1977 N N . HIS A 1 264 ? -0.489 -1.329 -12.792 1.00 87.38 264 HIS A N 1
ATOM 1978 C CA . HIS A 1 264 ? 0.193 -1.076 -14.060 1.00 87.38 264 HIS A CA 1
ATOM 1979 C C . HIS A 1 264 ? 0.126 -2.269 -15.015 1.00 87.38 264 HIS A C 1
ATOM 1981 O O . HIS A 1 264 ? 0.004 -3.423 -14.612 1.00 87.38 264 HIS A O 1
ATOM 1987 N N . ARG A 1 265 ? 0.276 -2.000 -16.316 1.00 87.94 265 ARG A N 1
ATOM 1988 C CA . ARG A 1 265 ? 0.403 -3.034 -17.354 1.00 87.94 265 ARG A CA 1
ATOM 1989 C C . ARG A 1 265 ? 1.593 -2.794 -18.272 1.00 87.94 265 ARG A C 1
ATOM 1991 O O . ARG A 1 265 ? 2.053 -1.668 -18.455 1.00 87.94 265 ARG A O 1
ATOM 1998 N N . LEU A 1 266 ? 2.025 -3.859 -18.946 1.00 87.12 266 LEU A N 1
ATOM 1999 C CA . LEU A 1 266 ? 2.940 -3.751 -20.081 1.00 87.12 266 LEU A CA 1
ATOM 2000 C C . LEU A 1 266 ? 2.192 -3.267 -21.324 1.00 87.12 266 LEU A C 1
ATOM 2002 O O . LEU A 1 266 ? 1.160 -3.827 -21.695 1.00 87.12 266 LEU A O 1
ATOM 2006 N N . THR A 1 267 ? 2.741 -2.256 -21.993 1.00 85.81 267 THR A N 1
ATOM 2007 C CA . THR A 1 267 ? 2.266 -1.773 -23.292 1.00 85.81 267 THR A CA 1
ATOM 2008 C C . THR A 1 267 ? 3.407 -1.817 -24.317 1.00 85.81 267 THR A C 1
ATOM 2010 O O . THR A 1 267 ? 4.432 -1.169 -24.096 1.00 85.81 267 THR A O 1
ATOM 2013 N N . PRO A 1 268 ? 3.252 -2.543 -25.442 1.00 85.12 268 PRO A N 1
ATOM 2014 C CA . PRO A 1 268 ? 2.103 -3.393 -25.777 1.00 85.12 268 PRO A CA 1
ATOM 2015 C C . PRO A 1 268 ? 1.974 -4.605 -24.831 1.00 85.12 268 PRO A C 1
ATOM 2017 O O . PRO A 1 268 ? 2.977 -5.031 -24.250 1.00 85.12 268 PRO A O 1
ATOM 2020 N N . PRO A 1 269 ? 0.763 -5.177 -24.674 1.00 81.44 269 PRO A N 1
ATOM 2021 C CA . PRO A 1 269 ? 0.582 -6.391 -23.891 1.00 81.44 269 PRO A CA 1
ATOM 2022 C C . PRO A 1 269 ? 1.375 -7.534 -24.531 1.00 81.44 269 PRO A C 1
ATOM 2024 O O . PRO A 1 269 ? 1.269 -7.795 -25.730 1.00 81.44 269 PRO A O 1
ATOM 2027 N N . LEU A 1 270 ? 2.186 -8.216 -23.725 1.00 80.69 270 LEU A N 1
ATOM 2028 C CA . LEU A 1 270 ? 3.054 -9.294 -24.190 1.00 80.69 270 LEU A CA 1
ATOM 2029 C C . LEU A 1 270 ? 2.497 -10.663 -23.787 1.00 80.69 270 LEU A C 1
ATOM 2031 O O . LEU A 1 270 ? 2.157 -10.841 -22.613 1.00 80.69 270 LEU A O 1
ATOM 2035 N N . PRO A 1 271 ? 2.478 -11.666 -24.683 1.00 77.75 271 PRO A N 1
ATOM 2036 C CA . PRO A 1 271 ? 2.152 -13.038 -24.307 1.00 77.75 271 PRO A CA 1
ATOM 2037 C C . PRO A 1 271 ? 3.237 -13.647 -23.393 1.00 77.75 271 PRO A C 1
ATOM 2039 O O . PRO A 1 271 ? 4.391 -13.214 -23.450 1.00 77.75 271 PRO A O 1
ATOM 2042 N N . PRO A 1 272 ? 2.920 -14.680 -22.584 1.00 75.81 272 PRO A N 1
ATOM 2043 C CA . PRO A 1 272 ? 3.853 -15.248 -21.602 1.00 75.81 272 PRO A CA 1
ATOM 2044 C C . PRO A 1 272 ? 5.226 -15.640 -22.168 1.00 75.81 272 PRO A C 1
ATOM 2046 O O . PRO A 1 272 ? 6.246 -15.327 -21.560 1.00 75.81 272 PRO A O 1
ATOM 2049 N N . ALA A 1 273 ? 5.276 -16.243 -23.361 1.00 71.75 273 ALA A N 1
ATOM 2050 C CA . ALA A 1 273 ? 6.534 -16.622 -24.010 1.00 71.75 273 ALA A CA 1
ATOM 2051 C C . ALA A 1 273 ? 7.400 -15.406 -24.393 1.00 71.75 273 ALA A C 1
ATOM 2053 O O . ALA A 1 273 ? 8.616 -15.425 -24.210 1.00 71.75 273 ALA A O 1
ATOM 2054 N N . ALA A 1 274 ? 6.775 -14.321 -24.865 1.00 77.88 274 ALA A N 1
ATOM 2055 C CA . ALA A 1 274 ? 7.479 -13.079 -25.174 1.00 77.88 274 ALA A CA 1
ATOM 2056 C C . ALA A 1 274 ? 7.997 -12.400 -23.901 1.00 77.88 274 ALA A C 1
ATOM 2058 O O . ALA A 1 274 ? 9.096 -11.855 -23.911 1.00 77.88 274 ALA A O 1
ATOM 2059 N N . ARG A 1 275 ? 7.251 -12.483 -22.789 1.00 81.44 275 ARG A N 1
ATOM 2060 C CA . ARG A 1 275 ? 7.718 -11.995 -21.482 1.00 81.44 275 ARG A CA 1
ATOM 2061 C C . ARG A 1 275 ? 8.923 -12.785 -20.986 1.00 81.44 275 ARG A C 1
ATOM 2063 O O . ARG A 1 275 ? 9.919 -12.184 -20.600 1.00 81.44 275 ARG A O 1
ATOM 2070 N N . ALA A 1 276 ? 8.862 -14.114 -21.054 1.00 77.12 276 ALA A N 1
ATOM 2071 C CA . ALA A 1 276 ? 9.971 -14.972 -20.649 1.00 77.12 276 ALA A CA 1
ATOM 2072 C C . ALA A 1 276 ? 11.253 -14.666 -21.435 1.00 77.12 276 ALA A C 1
ATOM 2074 O O . ALA A 1 276 ? 12.320 -14.547 -20.839 1.00 77.12 276 ALA A O 1
ATOM 2075 N N . HIS A 1 277 ? 11.136 -14.465 -22.750 1.00 78.38 277 HIS A N 1
ATOM 2076 C CA . HIS A 1 277 ? 12.270 -14.119 -23.602 1.00 78.38 277 HIS A CA 1
ATOM 2077 C C . HIS A 1 277 ? 12.793 -12.698 -23.343 1.00 78.38 277 HIS A C 1
ATOM 2079 O O . HIS A 1 277 ? 13.985 -12.518 -23.111 1.00 78.38 277 HIS A O 1
ATOM 2085 N N . LEU A 1 278 ? 11.911 -11.692 -23.330 1.00 82.31 278 LEU A N 1
ATOM 2086 C CA . LEU A 1 278 ? 12.295 -10.283 -23.203 1.00 82.31 278 LEU A CA 1
ATOM 2087 C C . LEU A 1 278 ? 12.919 -9.954 -21.840 1.00 82.31 278 LEU A C 1
ATOM 2089 O O . LEU A 1 278 ? 13.856 -9.162 -21.764 1.00 82.31 278 LEU A O 1
ATOM 2093 N N . PHE A 1 279 ? 12.400 -10.555 -20.768 1.00 81.94 279 PHE A N 1
ATOM 2094 C CA . PHE A 1 279 ? 12.882 -10.330 -19.404 1.00 81.94 279 PHE A CA 1
ATOM 2095 C C . PHE A 1 279 ? 13.878 -11.402 -18.935 1.00 81.94 279 PHE A C 1
ATOM 2097 O O . PHE A 1 279 ? 14.360 -11.332 -17.806 1.00 81.94 279 PHE A O 1
ATOM 2104 N N . GLY A 1 280 ? 14.211 -12.383 -19.783 1.00 81.56 280 GLY A N 1
ATOM 2105 C CA . GLY A 1 280 ? 15.141 -13.462 -19.449 1.00 81.56 280 GLY A CA 1
ATOM 2106 C C . GLY A 1 280 ? 14.723 -14.216 -18.185 1.00 81.56 280 GLY A C 1
ATOM 2107 O O . GLY A 1 280 ? 15.518 -14.324 -17.248 1.00 81.56 280 GLY A O 1
ATOM 2108 N N . LEU A 1 281 ? 13.459 -14.650 -18.126 1.00 80.00 281 LEU A N 1
ATOM 2109 C CA . LEU A 1 281 ? 12.895 -15.384 -16.990 1.00 80.00 281 LEU A CA 1
ATOM 2110 C C . LEU A 1 281 ? 13.361 -16.843 -17.059 1.00 80.00 281 LEU A C 1
ATOM 2112 O O . LEU A 1 281 ? 12.744 -17.679 -17.713 1.00 80.00 281 LEU A O 1
ATOM 2116 N N . ASP A 1 282 ? 14.476 -17.128 -16.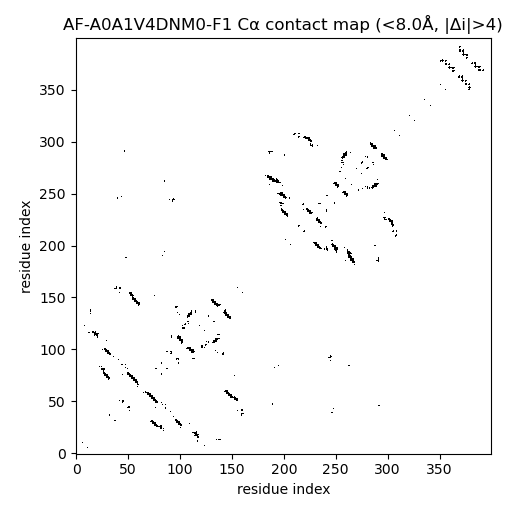397 1.00 78.75 282 ASP A N 1
ATOM 2117 C CA . ASP A 1 282 ? 15.173 -18.422 -16.401 1.00 78.75 282 ASP A CA 1
ATOM 2118 C C . ASP A 1 282 ? 14.940 -19.246 -15.121 1.00 78.75 282 ASP A C 1
ATOM 2120 O O . ASP A 1 282 ? 15.501 -20.325 -14.958 1.00 78.75 282 ASP A O 1
ATOM 2124 N N . GLY A 1 283 ? 14.121 -18.734 -14.195 1.00 75.44 283 GLY A N 1
ATOM 2125 C CA . GLY A 1 283 ? 13.855 -19.362 -12.898 1.00 75.44 283 GLY A CA 1
ATOM 2126 C C . GLY A 1 283 ? 14.971 -19.185 -11.864 1.00 75.44 283 GLY A C 1
ATOM 2127 O O . GLY A 1 283 ? 14.831 -19.666 -10.746 1.00 75.44 283 GLY A O 1
ATOM 2128 N N . THR A 1 284 ? 16.052 -18.475 -12.197 1.00 77.19 284 THR A N 1
ATOM 2129 C CA . THR A 1 284 ? 17.163 -18.171 -11.273 1.00 77.19 284 THR A CA 1
ATOM 2130 C C . THR A 1 284 ? 17.090 -16.759 -10.702 1.00 77.19 284 THR A C 1
ATOM 2132 O O . THR A 1 284 ? 17.801 -16.416 -9.756 1.00 77.19 284 THR A O 1
ATOM 2135 N N . SER A 1 285 ? 16.222 -15.929 -11.273 1.00 83.38 285 SER A N 1
ATOM 2136 C CA . SER A 1 285 ? 16.076 -14.524 -10.924 1.00 83.38 285 SER A CA 1
ATOM 2137 C C . SER A 1 285 ? 14.619 -14.087 -10.960 1.00 83.38 285 SER A C 1
ATOM 2139 O O . SER A 1 285 ? 13.817 -14.608 -11.740 1.00 83.38 285 SER A O 1
ATOM 2141 N N . ALA A 1 286 ? 14.296 -13.113 -10.117 1.00 88.62 286 ALA A N 1
ATOM 2142 C CA . ALA A 1 286 ? 13.091 -12.319 -10.228 1.00 88.62 286 ALA A CA 1
ATOM 2143 C C . ALA A 1 286 ? 13.389 -11.015 -10.969 1.00 88.62 286 ALA A C 1
ATOM 2145 O O . ALA A 1 286 ? 14.451 -10.417 -10.801 1.00 88.62 286 ALA A O 1
ATOM 2146 N N . VAL A 1 287 ? 12.451 -10.572 -11.794 1.00 90.31 287 VAL A N 1
ATOM 2147 C CA . VAL A 1 287 ? 12.514 -9.290 -12.490 1.00 90.31 287 VAL A CA 1
ATOM 2148 C C . VAL A 1 287 ? 11.346 -8.451 -12.014 1.00 90.31 287 VAL A C 1
ATOM 2150 O O . VAL A 1 287 ? 10.204 -8.900 -12.048 1.00 90.31 287 VAL A O 1
ATOM 2153 N N . VAL A 1 288 ? 11.643 -7.235 -11.580 1.00 92.38 288 VAL A N 1
ATOM 2154 C CA . VAL A 1 288 ? 10.654 -6.242 -11.177 1.00 92.38 288 VAL A CA 1
ATOM 2155 C C . VAL A 1 288 ? 10.676 -5.125 -12.205 1.00 92.38 288 VAL A C 1
ATOM 2157 O O . VAL A 1 288 ? 11.751 -4.659 -12.588 1.00 92.38 288 VAL A O 1
ATOM 2160 N N . CYS A 1 289 ? 9.511 -4.712 -12.687 1.00 89.69 289 CYS A N 1
ATOM 2161 C CA . CYS A 1 289 ? 9.372 -3.541 -13.547 1.00 89.69 289 CYS A CA 1
ATOM 2162 C C . CYS A 1 289 ? 8.326 -2.597 -12.957 1.00 89.69 289 CYS A C 1
ATOM 2164 O O . CYS A 1 289 ? 7.218 -3.011 -12.628 1.00 89.69 289 CYS A O 1
ATOM 2166 N N . TRP A 1 290 ? 8.673 -1.325 -12.865 1.00 87.12 290 TRP A N 1
ATOM 2167 C CA . TRP A 1 290 ? 7.796 -0.265 -12.380 1.00 87.12 290 TRP A CA 1
ATOM 2168 C C . TRP A 1 290 ? 7.904 0.940 -13.307 1.00 87.12 290 TRP A C 1
ATOM 2170 O O . TRP A 1 290 ? 8.708 0.938 -14.245 1.00 87.12 290 TRP A O 1
ATOM 2180 N N . HIS A 1 291 ? 7.096 1.972 -13.073 1.00 76.75 291 HIS A N 1
ATOM 2181 C CA . HIS A 1 291 ? 7.100 3.157 -13.930 1.00 76.75 291 HIS A CA 1
ATOM 2182 C C . HIS A 1 291 ? 8.493 3.811 -14.057 1.00 76.75 291 HIS A C 1
ATOM 2184 O O . HIS A 1 291 ? 8.857 4.318 -15.119 1.00 76.75 291 HIS A O 1
ATOM 2190 N N . GLY A 1 292 ? 9.295 3.745 -12.991 1.00 69.94 292 GLY A N 1
ATOM 2191 C CA . GLY A 1 292 ? 10.620 4.358 -12.899 1.00 69.94 292 GLY A CA 1
ATOM 2192 C C . GLY A 1 292 ? 11.795 3.473 -13.319 1.00 69.94 292 GLY A C 1
ATOM 2193 O O . GLY A 1 292 ? 12.923 3.960 -13.318 1.00 69.94 292 GLY A O 1
ATOM 2194 N N . GLY A 1 293 ? 11.587 2.198 -13.671 1.00 79.88 293 GLY A N 1
ATOM 2195 C CA . GLY A 1 293 ? 12.708 1.346 -14.065 1.00 79.88 293 GLY A CA 1
ATOM 2196 C C . GLY A 1 293 ? 12.456 -0.155 -14.027 1.00 79.88 293 GLY A C 1
ATOM 2197 O O . GLY A 1 293 ? 11.329 -0.645 -13.933 1.00 79.88 293 GLY A O 1
ATOM 2198 N N . ARG A 1 294 ? 13.558 -0.903 -14.135 1.00 87.50 294 ARG A N 1
ATOM 2199 C CA . ARG A 1 294 ? 13.580 -2.352 -13.932 1.00 87.50 294 ARG A CA 1
ATOM 2200 C C . ARG A 1 294 ? 14.719 -2.741 -13.012 1.00 87.50 294 ARG A C 1
ATOM 2202 O O . ARG A 1 294 ? 15.804 -2.166 -13.080 1.00 87.50 294 ARG A O 1
ATOM 2209 N N . HIS A 1 295 ? 14.505 -3.801 -12.251 1.00 88.25 295 HIS A N 1
ATOM 2210 C CA . HIS A 1 295 ? 15.525 -4.392 -11.398 1.00 88.25 295 HIS A CA 1
ATOM 2211 C C . HIS A 1 295 ? 15.467 -5.912 -11.494 1.00 88.25 295 HIS A C 1
ATOM 2213 O O . HIS A 1 295 ? 14.404 -6.493 -11.727 1.00 88.25 295 HIS A O 1
ATOM 2219 N N . ARG A 1 296 ? 16.627 -6.557 -11.378 1.00 88.81 296 ARG A N 1
ATOM 2220 C CA . ARG A 1 296 ? 16.762 -8.013 -11.434 1.00 88.81 296 ARG A CA 1
ATOM 2221 C C . ARG A 1 296 ? 17.379 -8.495 -10.132 1.00 88.81 296 ARG A C 1
ATOM 2223 O O . ARG A 1 296 ? 18.512 -8.150 -9.807 1.00 88.81 296 ARG A O 1
ATOM 2230 N N . PHE A 1 297 ? 16.647 -9.363 -9.454 1.00 85.44 297 PHE A N 1
ATOM 2231 C CA . PHE A 1 297 ? 17.034 -9.983 -8.201 1.00 85.44 29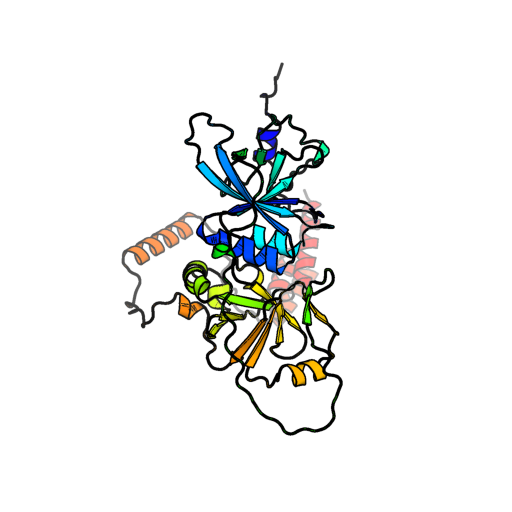7 PHE A CA 1
ATOM 2232 C C . PHE A 1 297 ? 17.475 -11.421 -8.458 1.00 85.44 297 PHE A C 1
ATOM 2234 O O . PHE A 1 297 ? 16.675 -12.209 -8.964 1.00 85.44 297 PHE A O 1
ATOM 2241 N N . PRO A 1 298 ? 18.713 -11.813 -8.127 1.00 80.88 298 PRO A N 1
ATOM 2242 C CA . PRO A 1 298 ? 19.053 -13.230 -8.069 1.00 80.88 298 PRO A CA 1
ATOM 2243 C C . PRO A 1 298 ? 18.231 -13.899 -6.959 1.00 80.88 298 PRO A C 1
ATOM 2245 O O . PRO A 1 298 ? 18.117 -13.342 -5.874 1.00 80.88 298 PRO A O 1
ATOM 2248 N N . LEU A 1 299 ? 17.682 -15.094 -7.202 1.00 82.19 299 LEU A N 1
ATOM 2249 C CA . LEU A 1 299 ? 16.898 -15.833 -6.197 1.00 82.19 299 LEU A CA 1
ATOM 2250 C C . LEU A 1 299 ? 17.774 -16.551 -5.156 1.00 82.19 299 LEU A C 1
ATOM 2252 O O . LEU A 1 299 ? 17.288 -16.932 -4.099 1.00 82.19 299 LEU A O 1
ATOM 2256 N N . ALA A 1 300 ? 19.064 -16.747 -5.443 1.00 79.56 300 ALA A N 1
ATOM 2257 C CA . ALA A 1 300 ? 19.983 -17.484 -4.575 1.00 79.56 300 ALA A CA 1
ATOM 2258 C C . ALA A 1 300 ? 20.218 -16.854 -3.181 1.00 79.56 300 ALA A C 1
ATOM 2260 O O . ALA A 1 300 ? 20.173 -17.600 -2.206 1.00 79.56 300 ALA A O 1
ATOM 2261 N N . PRO A 1 301 ? 20.449 -15.532 -3.025 1.00 81.19 301 PRO A N 1
ATOM 2262 C CA . PRO A 1 301 ? 20.666 -14.912 -1.714 1.00 81.19 301 PRO A CA 1
ATOM 2263 C C . PRO A 1 301 ? 19.361 -14.637 -0.945 1.00 81.19 301 PRO A C 1
ATOM 2265 O O . PRO A 1 301 ? 19.319 -13.718 -0.130 1.00 81.19 301 PRO A O 1
ATOM 2268 N N . MET A 1 302 ? 18.288 -15.386 -1.210 1.00 83.62 302 MET A N 1
ATOM 2269 C CA . MET A 1 302 ? 17.019 -15.224 -0.509 1.00 83.62 302 MET A CA 1
ATOM 2270 C C . MET A 1 302 ? 17.181 -15.533 0.978 1.00 83.62 302 MET A C 1
ATOM 2272 O O . MET A 1 302 ? 17.616 -16.623 1.349 1.00 83.62 302 MET A O 1
ATOM 2276 N N . VAL A 1 303 ? 16.799 -14.582 1.824 1.00 85.44 303 VAL A N 1
ATOM 2277 C CA . VAL A 1 303 ? 16.833 -14.732 3.280 1.00 85.44 303 VAL A CA 1
ATOM 2278 C C . VAL A 1 303 ? 15.419 -14.669 3.846 1.00 85.44 303 VAL A C 1
ATOM 2280 O O . VAL A 1 303 ? 14.603 -13.892 3.356 1.00 85.44 303 VAL A O 1
ATOM 2283 N N . PRO A 1 304 ? 15.082 -15.463 4.868 1.00 85.06 304 PRO A N 1
ATOM 2284 C CA . PRO A 1 304 ? 13.825 -15.284 5.585 1.00 85.06 304 PRO A CA 1
ATOM 2285 C C . PRO A 1 304 ? 13.748 -13.901 6.244 1.00 85.06 304 PRO A C 1
ATOM 2287 O O . PRO A 1 304 ? 14.747 -13.406 6.762 1.00 85.06 304 PRO A O 1
ATOM 2290 N N . LEU A 1 305 ? 12.568 -13.283 6.290 1.00 87.50 305 LEU A N 1
ATOM 2291 C CA . LEU A 1 305 ? 12.405 -11.953 6.890 1.00 87.50 305 LEU A CA 1
ATOM 2292 C C . LEU A 1 305 ? 12.743 -11.916 8.384 1.00 87.50 305 LEU A C 1
ATOM 2294 O O . LEU A 1 305 ? 13.212 -10.886 8.872 1.00 87.50 305 LEU A O 1
ATOM 2298 N N . TRP A 1 306 ? 12.580 -13.030 9.102 1.00 80.81 306 TRP A N 1
ATOM 2299 C CA . TRP A 1 306 ? 12.905 -13.100 10.526 1.00 80.81 306 TRP A CA 1
ATOM 2300 C C . TRP A 1 306 ? 14.376 -12.800 10.821 1.00 80.81 306 TRP A C 1
ATOM 2302 O O . TRP A 1 306 ? 14.694 -12.256 11.879 1.00 80.81 306 TRP A O 1
ATOM 2312 N N . THR A 1 307 ? 15.285 -13.038 9.866 1.00 84.62 307 THR A N 1
ATOM 2313 C CA . THR A 1 307 ? 16.717 -12.747 10.043 1.00 84.62 307 THR A CA 1
ATOM 2314 C C . THR A 1 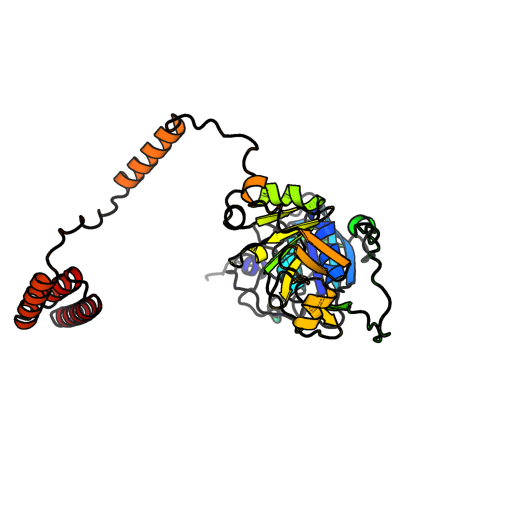307 ? 17.009 -11.250 10.147 1.00 84.62 307 THR A C 1
ATOM 2316 O O . THR A 1 307 ? 18.111 -10.863 10.521 1.00 84.62 307 THR A O 1
ATOM 2319 N N . LEU A 1 308 ? 16.056 -10.391 9.773 1.00 81.62 308 LEU A N 1
ATOM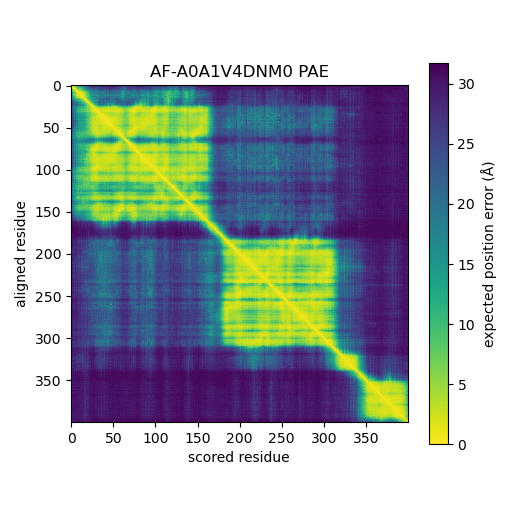 2320 C CA . LEU A 1 308 ? 16.207 -8.939 9.824 1.00 81.62 308 LEU A CA 1
ATOM 2321 C C . LEU A 1 308 ? 16.051 -8.375 11.240 1.00 81.62 308 LEU A C 1
ATOM 2323 O O . LEU A 1 308 ? 16.601 -7.311 11.530 1.00 81.62 308 LEU A O 1
ATOM 2327 N N . TRP A 1 309 ? 15.307 -9.062 12.107 1.00 76.88 309 TRP A N 1
ATOM 2328 C CA . TRP A 1 309 ? 15.037 -8.620 13.477 1.00 76.88 309 TRP A CA 1
ATOM 2329 C C . TRP A 1 309 ? 15.504 -9.611 14.545 1.00 76.88 309 TRP A C 1
ATOM 2331 O O . TRP A 1 309 ? 15.656 -9.224 15.704 1.00 76.88 309 TRP A O 1
ATOM 2341 N N . ALA A 1 310 ? 15.786 -10.860 14.174 1.00 71.88 310 ALA A N 1
ATOM 2342 C CA . ALA A 1 310 ? 16.476 -11.789 15.049 1.00 71.88 310 ALA A CA 1
ATOM 2343 C C . ALA A 1 310 ? 17.923 -11.316 15.304 1.00 71.88 310 ALA A C 1
ATOM 2345 O O . ALA A 1 310 ? 18.581 -10.798 14.396 1.00 71.88 310 ALA A O 1
ATOM 2346 N N . PRO A 1 311 ? 18.446 -11.478 16.532 1.00 60.53 311 PRO A N 1
ATOM 2347 C CA . PRO A 1 311 ? 19.823 -11.121 16.833 1.00 60.53 311 PRO A CA 1
ATOM 2348 C C . PRO A 1 311 ? 20.797 -11.935 15.960 1.00 60.53 311 PRO A C 1
ATOM 2350 O O . PRO A 1 311 ? 20.558 -13.114 15.700 1.00 60.53 311 PRO A O 1
ATOM 2353 N N . PRO A 1 312 ? 21.925 -11.340 15.531 1.00 56.84 312 PRO A N 1
ATOM 2354 C CA . PRO A 1 312 ? 22.852 -11.944 14.566 1.00 56.84 312 PRO A CA 1
ATOM 2355 C C . PRO A 1 312 ? 23.667 -13.129 15.116 1.00 56.84 312 PRO A C 1
ATOM 2357 O O . PRO A 1 312 ? 24.542 -13.645 14.424 1.00 56.84 312 PRO A O 1
ATOM 2360 N N . GLY A 1 313 ? 23.416 -13.562 16.353 1.00 58.78 313 GLY A N 1
ATOM 2361 C CA . GLY A 1 313 ? 24.104 -14.674 16.997 1.00 58.78 313 GLY A CA 1
ATOM 2362 C C . GLY A 1 313 ? 23.127 -15.567 17.759 1.00 58.78 313 GLY A C 1
ATOM 2363 O O . GLY A 1 313 ? 22.025 -15.119 18.087 1.00 58.78 313 GLY A O 1
ATOM 2364 N N . PRO A 1 314 ? 23.512 -16.824 18.046 1.00 50.59 314 PRO A N 1
ATOM 2365 C CA . PRO A 1 314 ? 22.700 -17.703 18.871 1.00 50.59 314 PRO A CA 1
ATOM 2366 C C . PRO A 1 314 ? 22.448 -17.010 20.209 1.00 50.59 314 PRO A C 1
ATOM 2368 O O . PRO A 1 314 ? 23.384 -16.694 20.943 1.00 50.59 314 PRO A O 1
ATOM 2371 N N . VAL A 1 315 ? 21.177 -16.746 20.511 1.00 55.03 315 VAL A N 1
ATOM 2372 C CA . VAL A 1 315 ? 20.777 -16.370 21.864 1.00 55.03 315 VAL A CA 1
ATOM 2373 C C . VAL A 1 315 ? 21.173 -17.547 22.742 1.00 55.03 315 VAL A C 1
ATOM 2375 O O . VAL A 1 315 ? 20.728 -18.666 22.487 1.00 55.03 315 VAL A O 1
ATOM 2378 N N . GLU A 1 316 ? 22.040 -17.328 23.732 1.00 52.25 316 GLU A N 1
ATOM 2379 C CA . GLU A 1 316 ? 22.276 -18.327 24.770 1.00 52.25 316 GLU A CA 1
ATOM 2380 C C . GLU A 1 316 ? 20.936 -18.587 25.458 1.00 52.25 316 GLU A C 1
ATOM 2382 O O . GLU A 1 316 ? 20.471 -17.818 26.302 1.00 52.25 316 GLU A O 1
ATOM 2387 N N . VAL A 1 317 ? 20.267 -19.658 25.035 1.00 52.25 317 VAL A N 1
ATOM 2388 C CA . VAL A 1 317 ? 19.046 -20.124 25.670 1.00 52.25 317 VAL A CA 1
ATOM 2389 C C . VAL A 1 317 ? 19.487 -20.711 26.998 1.00 52.25 317 VAL A C 1
ATOM 2391 O O . VAL A 1 317 ? 19.919 -21.860 27.084 1.00 52.25 317 VAL A O 1
ATOM 2394 N N . SER A 1 318 ? 19.431 -19.890 28.041 1.00 56.62 318 SER A N 1
ATOM 2395 C CA . SER A 1 318 ? 19.528 -20.392 29.403 1.00 56.62 318 SER A CA 1
ATOM 2396 C C . SER A 1 318 ? 18.421 -21.431 29.575 1.00 56.62 318 SER A C 1
ATOM 2398 O O . SER A 1 318 ? 17.244 -21.166 29.335 1.00 56.62 318 SER A O 1
ATOM 2400 N N . SER A 1 319 ? 18.806 -22.666 29.888 1.00 49.69 319 SER A N 1
ATOM 2401 C CA . SER A 1 319 ? 17.848 -23.750 30.063 1.00 49.69 319 SER A CA 1
ATOM 2402 C C . SER A 1 319 ? 16.968 -23.444 31.274 1.00 49.69 319 SER A C 1
ATOM 2404 O O . SER A 1 319 ? 17.452 -23.453 32.407 1.00 49.69 319 SER A O 1
ATOM 2406 N N . GLY A 1 320 ? 15.684 -23.191 31.032 1.00 65.06 320 GLY A N 1
ATOM 2407 C CA . GLY A 1 320 ? 14.692 -22.913 32.068 1.00 65.06 320 GLY A CA 1
ATOM 2408 C C . GLY A 1 320 ? 14.126 -21.495 31.998 1.00 65.06 320 GLY A C 1
ATOM 2409 O O . GLY A 1 320 ? 14.733 -20.574 31.465 1.00 65.06 320 GLY A O 1
ATOM 2410 N N . LEU A 1 321 ? 12.920 -21.327 32.538 1.00 61.06 321 LEU A N 1
ATOM 2411 C CA . LEU A 1 321 ? 12.295 -20.014 32.672 1.00 61.06 321 LEU A CA 1
ATOM 2412 C C . LEU A 1 321 ? 13.091 -19.161 33.665 1.00 61.06 321 LEU A C 1
ATOM 2414 O O . LEU A 1 321 ? 13.503 -19.649 34.721 1.00 61.06 321 LEU A O 1
ATOM 2418 N N . SER A 1 322 ? 13.260 -17.873 33.355 1.00 76.06 322 SER A N 1
ATOM 2419 C CA . SER A 1 322 ? 13.742 -16.897 34.335 1.00 76.06 322 SER A CA 1
ATOM 2420 C C . SER A 1 322 ? 12.812 -16.878 35.553 1.00 76.06 322 SER A C 1
ATOM 2422 O O . SER A 1 322 ? 11.646 -17.257 35.450 1.00 76.06 322 SER A O 1
ATOM 2424 N N . LYS A 1 323 ? 13.288 -16.406 36.711 1.00 72.44 323 LYS A N 1
ATOM 2425 C CA . LYS A 1 323 ? 12.449 -16.284 37.917 1.00 72.44 323 LYS A CA 1
ATOM 2426 C C . LYS A 1 323 ? 11.148 -15.515 37.634 1.00 72.44 323 LYS A C 1
ATOM 2428 O O . LYS A 1 323 ? 10.082 -15.995 37.989 1.00 72.44 323 LYS A O 1
ATOM 2433 N N . ALA A 1 324 ? 11.239 -14.403 36.901 1.00 71.44 324 ALA A N 1
ATOM 2434 C CA . ALA A 1 324 ? 10.076 -13.626 36.471 1.00 71.44 324 ALA A CA 1
ATOM 2435 C C . ALA A 1 324 ? 9.168 -14.403 35.498 1.00 71.44 324 ALA A C 1
ATOM 2437 O O . ALA A 1 324 ? 7.950 -14.321 35.595 1.00 71.44 324 ALA A O 1
ATOM 2438 N N . GLY A 1 325 ? 9.744 -15.190 34.580 1.00 75.06 325 GLY A N 1
ATOM 2439 C CA . GLY A 1 325 ? 8.979 -16.064 33.687 1.00 75.06 325 GLY A CA 1
ATOM 2440 C C . GLY A 1 325 ? 8.278 -17.206 34.425 1.00 75.06 325 GLY A C 1
ATOM 2441 O O . GLY A 1 325 ? 7.169 -17.573 34.057 1.00 75.06 325 GLY A O 1
ATOM 2442 N N . ARG A 1 326 ? 8.895 -17.736 35.491 1.00 82.12 326 ARG A N 1
ATOM 2443 C CA . ARG A 1 326 ? 8.286 -18.723 36.389 1.00 82.12 326 ARG A CA 1
ATOM 2444 C C . ARG A 1 326 ? 7.119 -18.107 37.152 1.00 82.12 326 ARG A C 1
ATOM 2446 O O . ARG A 1 326 ? 6.031 -18.648 37.104 1.00 82.12 326 ARG A O 1
ATOM 2453 N N . GLU A 1 327 ? 7.334 -16.944 37.762 1.00 81.94 327 GLU A N 1
ATOM 2454 C CA . GLU A 1 327 ? 6.311 -16.211 38.516 1.00 81.94 327 GLU A CA 1
ATOM 2455 C C . GLU A 1 327 ? 5.116 -15.820 37.636 1.00 81.94 327 GLU A C 1
ATOM 2457 O O . GLU A 1 327 ? 3.974 -15.902 38.077 1.00 81.94 327 GLU A O 1
ATOM 2462 N N . LEU A 1 328 ? 5.361 -15.435 36.379 1.00 79.88 328 LEU A N 1
ATOM 2463 C CA . LEU A 1 328 ? 4.302 -15.121 35.422 1.00 79.88 328 LEU A CA 1
ATOM 2464 C C . LEU A 1 328 ? 3.541 -16.376 34.974 1.00 79.88 328 LEU A C 1
ATOM 2466 O O . LEU A 1 328 ? 2.319 -16.326 34.858 1.00 79.88 328 LEU A O 1
ATOM 2470 N N . LEU A 1 329 ? 4.238 -17.496 34.758 1.00 82.00 329 LEU A N 1
ATOM 2471 C CA . LEU A 1 329 ? 3.599 -18.777 34.456 1.00 82.00 329 LEU A CA 1
ATOM 2472 C C . LEU A 1 329 ? 2.753 -19.261 35.642 1.00 82.00 329 LEU A C 1
ATOM 2474 O O . LEU A 1 329 ? 1.597 -19.610 35.451 1.00 82.00 329 LEU A O 1
ATOM 2478 N N . ASP A 1 330 ? 3.285 -19.185 36.861 1.00 87.00 330 ASP A N 1
ATOM 2479 C CA . ASP A 1 330 ? 2.575 -19.555 38.087 1.00 87.00 330 ASP A CA 1
ATOM 2480 C C . ASP A 1 330 ? 1.353 -18.643 38.316 1.00 87.00 330 ASP A C 1
ATOM 2482 O O . ASP A 1 330 ? 0.303 -19.104 38.761 1.00 87.00 330 ASP A O 1
ATOM 2486 N N . ALA A 1 331 ? 1.449 -17.351 37.973 1.00 80.88 331 ALA A N 1
ATOM 2487 C CA . ALA A 1 331 ? 0.324 -16.417 38.024 1.00 80.88 331 ALA A CA 1
ATOM 2488 C C . ALA A 1 331 ? -0.750 -16.731 36.969 1.00 80.88 331 ALA A C 1
ATOM 2490 O O . ALA A 1 331 ? -1.941 -16.619 37.260 1.00 80.88 331 ALA A O 1
ATOM 2491 N N . LEU A 1 332 ? -0.346 -17.140 35.762 1.00 74.81 332 LEU A N 1
ATOM 2492 C CA . LEU A 1 332 ? -1.257 -17.587 34.707 1.00 74.81 332 LEU A CA 1
ATOM 2493 C C . LEU A 1 332 ? -1.936 -18.913 35.066 1.00 74.81 332 LEU A C 1
ATOM 2495 O O . LEU A 1 332 ? -3.145 -19.028 34.885 1.00 74.81 332 LEU A O 1
ATOM 2499 N N . ASP A 1 333 ? -1.205 -19.868 35.641 1.00 79.06 333 ASP A N 1
ATOM 2500 C CA . ASP A 1 333 ? -1.753 -21.134 36.137 1.00 79.06 333 ASP A CA 1
ATOM 2501 C C . ASP A 1 333 ? -2.719 -20.895 37.306 1.00 79.06 333 ASP A C 1
ATOM 2503 O O . ASP A 1 333 ? -3.803 -21.480 37.355 1.00 79.06 333 ASP A O 1
ATOM 2507 N N . ALA A 1 334 ? -2.385 -19.978 38.219 1.00 78.81 334 ALA A N 1
ATOM 2508 C CA . ALA A 1 334 ? -3.275 -19.568 39.301 1.00 78.81 334 ALA A CA 1
ATOM 2509 C C . ALA A 1 334 ? -4.539 -18.868 38.777 1.00 78.81 334 ALA A C 1
ATOM 2511 O O . ALA A 1 334 ? -5.625 -19.104 39.304 1.00 78.81 334 ALA A O 1
ATOM 2512 N N . LEU A 1 335 ? -4.431 -18.048 37.726 1.00 72.31 335 LEU A N 1
ATOM 2513 C CA . LEU A 1 335 ? -5.577 -17.430 37.050 1.00 72.31 335 LEU A CA 1
ATOM 2514 C C . LEU A 1 335 ? -6.432 -18.466 36.314 1.00 72.31 335 LEU A C 1
ATOM 2516 O O . LEU A 1 335 ? -7.658 -18.394 36.389 1.00 72.31 335 LEU A O 1
ATOM 2520 N N . ALA A 1 336 ? -5.819 -19.448 35.652 1.00 65.12 336 ALA A N 1
ATOM 2521 C CA . ALA A 1 336 ? -6.522 -20.546 34.994 1.00 65.12 336 ALA A CA 1
ATOM 2522 C C . ALA A 1 336 ? -7.274 -21.419 36.014 1.00 65.12 336 ALA A C 1
ATOM 2524 O O . ALA A 1 336 ? -8.438 -21.758 35.796 1.00 65.12 336 ALA A O 1
ATOM 2525 N N . ALA A 1 337 ? -6.652 -21.695 37.166 1.00 69.88 337 ALA A N 1
ATOM 2526 C CA . ALA A 1 337 ? -7.264 -22.416 38.280 1.00 69.88 337 ALA A CA 1
ATOM 2527 C C . ALA A 1 337 ? -8.369 -21.605 38.987 1.00 69.88 337 ALA A C 1
ATOM 2529 O O . ALA A 1 337 ? -9.391 -22.167 39.378 1.00 69.88 337 ALA A O 1
ATOM 2530 N N . ALA A 1 338 ? -8.199 -20.285 39.130 1.00 66.25 338 ALA A N 1
ATOM 2531 C CA . ALA A 1 338 ? -9.181 -19.394 39.753 1.00 66.25 338 ALA A CA 1
ATOM 2532 C C . ALA A 1 338 ? -10.384 -19.088 38.845 1.00 66.25 338 ALA A C 1
ATOM 2534 O O . ALA A 1 338 ? -11.473 -18.813 39.344 1.00 66.25 338 ALA A O 1
ATOM 2535 N N . SER A 1 339 ? -10.211 -19.161 37.522 1.00 53.09 339 SER A N 1
ATOM 2536 C CA . SER A 1 339 ? -11.262 -18.848 36.545 1.00 53.09 339 SER A CA 1
ATOM 2537 C C . SER A 1 339 ? -12.298 -19.958 36.368 1.00 53.09 339 SER A C 1
ATOM 2539 O O . SER A 1 339 ? -13.183 -19.810 35.530 1.00 53.09 339 SER A O 1
ATOM 2541 N N . GLY A 1 340 ? -12.215 -21.061 37.126 1.00 54.28 340 GLY A N 1
ATOM 2542 C CA . GLY A 1 340 ? -13.234 -22.114 37.114 1.00 54.28 340 GLY A CA 1
ATOM 2543 C C . GLY A 1 340 ? -13.595 -22.568 35.700 1.00 54.28 340 GLY A C 1
ATOM 2544 O O . GLY A 1 340 ? -14.770 -22.768 35.396 1.00 54.28 340 GLY A O 1
ATOM 2545 N N . THR A 1 341 ? -12.605 -22.675 34.811 1.00 42.56 341 THR A N 1
ATOM 2546 C CA . THR A 1 341 ? -12.851 -23.223 33.482 1.00 42.56 341 THR A CA 1
ATOM 2547 C C . THR A 1 341 ? -13.100 -24.709 33.655 1.00 42.56 341 THR A C 1
ATOM 2549 O O . THR A 1 341 ? -12.220 -25.472 34.051 1.00 42.56 341 THR A O 1
ATOM 2552 N N . SER A 1 342 ? -14.363 -25.080 33.435 1.00 42.62 342 SER A N 1
ATOM 2553 C CA . SER A 1 342 ? -14.832 -26.451 33.299 1.00 42.62 342 SER A CA 1
ATOM 2554 C C . SER A 1 342 ? -13.772 -27.257 32.564 1.00 42.62 342 SER A C 1
ATOM 2556 O O . SER A 1 342 ? -13.479 -26.973 31.401 1.00 42.62 342 SER A O 1
ATOM 2558 N N . GLN A 1 343 ? -13.187 -28.240 33.250 1.00 45.72 343 GLN A N 1
ATOM 2559 C CA . GLN A 1 343 ? -12.385 -29.255 32.591 1.00 45.72 343 GLN A CA 1
ATOM 2560 C C . GLN A 1 343 ? -13.216 -29.772 31.416 1.00 45.72 343 GLN A C 1
ATOM 2562 O O . GLN A 1 343 ? -14.336 -30.254 31.608 1.00 45.72 343 GLN A O 1
ATOM 2567 N N . GLY A 1 344 ? -12.698 -29.613 30.196 1.00 48.25 344 GLY A N 1
ATOM 2568 C CA . GLY A 1 344 ? -13.195 -30.392 29.072 1.00 48.25 344 GLY A CA 1
ATOM 2569 C C . GLY A 1 344 ? -13.191 -31.866 29.487 1.00 48.25 344 GLY A C 1
ATOM 2570 O O . GLY A 1 344 ? -12.311 -32.267 30.261 1.00 48.25 344 GLY A O 1
ATOM 2571 N N . PRO A 1 345 ? -14.187 -32.656 29.058 1.00 46.91 345 PRO A N 1
ATOM 2572 C CA . PRO A 1 345 ? -14.320 -34.026 29.521 1.00 46.91 345 PRO A CA 1
ATOM 2573 C C . PRO A 1 345 ? -13.008 -34.784 29.263 1.00 46.91 345 PRO A C 1
ATOM 2575 O O . PRO A 1 345 ? -12.359 -34.548 28.237 1.00 46.91 345 PRO A O 1
ATOM 2578 N N . PRO A 1 346 ? -12.577 -35.653 30.197 1.00 49.22 346 PRO A N 1
ATOM 2579 C CA . PRO A 1 346 ? -11.355 -36.428 30.028 1.00 49.22 346 PRO A CA 1
ATOM 2580 C C . PRO A 1 346 ? -11.416 -37.213 28.710 1.00 49.22 346 PRO A C 1
ATOM 2582 O O . PRO A 1 346 ? -12.513 -37.592 28.290 1.00 49.22 346 PRO A O 1
ATOM 2585 N N . PRO A 1 347 ? -10.266 -37.475 28.056 1.00 41.53 347 PRO A N 1
ATOM 2586 C CA . PRO A 1 347 ? -10.236 -38.261 26.831 1.00 41.53 347 PRO A CA 1
ATOM 2587 C C . PRO A 1 347 ? -10.915 -39.601 27.105 1.00 41.53 347 PRO A C 1
ATOM 2589 O O . PRO A 1 347 ? -10.460 -40.387 27.941 1.00 41.53 347 PRO A O 1
ATOM 2592 N N . THR A 1 348 ? -12.052 -39.822 26.450 1.00 48.38 348 THR A N 1
ATOM 2593 C CA . THR A 1 348 ? -12.792 -41.067 26.581 1.00 48.38 348 THR A CA 1
ATOM 2594 C C . THR A 1 348 ? -11.932 -42.203 26.029 1.00 48.38 348 THR A C 1
ATOM 2596 O O . THR A 1 348 ? -11.253 -42.033 25.011 1.00 48.38 348 THR A O 1
ATOM 2599 N N . PRO A 1 349 ? -11.899 -43.362 26.711 1.00 49.38 349 PRO A N 1
ATOM 2600 C CA . PRO A 1 349 ? -11.171 -44.524 26.226 1.00 49.38 349 PRO A CA 1
ATOM 2601 C C . PRO A 1 349 ? -11.660 -44.865 24.816 1.00 49.38 349 PRO A C 1
ATOM 2603 O O . PRO A 1 349 ? -12.866 -44.881 24.575 1.00 49.38 349 PRO A O 1
ATOM 2606 N N . HIS A 1 350 ? -10.727 -45.122 23.894 1.00 47.72 350 HIS A N 1
ATOM 2607 C CA . HIS A 1 350 ? -11.041 -45.609 22.552 1.00 47.72 350 HIS A CA 1
ATOM 2608 C C . HIS A 1 350 ? -11.866 -46.896 22.666 1.00 47.72 350 HIS A C 1
ATOM 2610 O O . HIS A 1 350 ? -11.329 -47.978 22.904 1.00 47.72 350 HIS A O 1
ATOM 2616 N N . HIS A 1 351 ? -13.182 -46.761 22.540 1.00 57.09 351 HIS A N 1
ATOM 2617 C CA . HIS A 1 351 ? -14.086 -47.879 22.350 1.00 57.09 351 HIS A CA 1
ATOM 2618 C C . HIS A 1 351 ? -14.076 -48.275 20.880 1.00 57.09 351 HIS A C 1
ATOM 2620 O O . HIS A 1 351 ? -13.979 -47.419 20.000 1.00 57.09 351 HIS A O 1
ATOM 2626 N N . ASP A 1 352 ? -14.138 -49.583 20.635 1.00 69.19 352 ASP A N 1
ATOM 2627 C CA . ASP A 1 352 ? -14.242 -50.137 19.293 1.00 69.19 352 ASP A CA 1
ATOM 2628 C C . ASP A 1 352 ? -15.470 -49.513 18.595 1.00 69.19 352 ASP A C 1
ATOM 2630 O O . ASP A 1 352 ? -16.594 -49.650 19.100 1.00 69.19 352 ASP A O 1
ATOM 2634 N N . PRO A 1 353 ? -15.286 -48.785 17.477 1.00 67.38 353 PRO A N 1
ATOM 2635 C CA . PRO A 1 353 ? -16.369 -48.072 16.806 1.00 67.38 353 PRO A CA 1
ATOM 2636 C C . PRO A 1 353 ? -17.504 -49.005 16.359 1.00 67.38 353 PRO A C 1
ATOM 2638 O O . PRO A 1 353 ? -18.651 -48.565 16.275 1.00 67.38 353 PRO A O 1
ATOM 2641 N N . ALA A 1 354 ? -17.229 -50.296 16.133 1.00 74.81 354 ALA A N 1
ATOM 2642 C CA . ALA A 1 354 ? -18.257 -51.273 15.779 1.00 74.81 354 ALA A CA 1
ATOM 2643 C C . ALA A 1 354 ? -19.210 -51.577 16.952 1.00 74.81 354 ALA A C 1
ATOM 2645 O O . ALA A 1 354 ? -20.429 -51.593 16.772 1.00 74.81 354 ALA A O 1
ATOM 2646 N N . GLU A 1 355 ? -18.678 -51.744 18.166 1.00 78.00 355 GLU A N 1
ATOM 2647 C CA . GLU A 1 355 ? -19.493 -51.970 19.369 1.00 78.00 355 GLU A CA 1
ATOM 2648 C C . GLU A 1 355 ? -20.277 -50.710 19.768 1.00 78.00 355 GLU A C 1
ATOM 2650 O O . GLU A 1 355 ? -21.415 -50.797 20.244 1.00 78.00 355 GLU A O 1
ATOM 2655 N N . ALA A 1 356 ? -19.688 -49.529 19.549 1.00 73.62 356 ALA A N 1
ATOM 2656 C CA . ALA A 1 356 ? -20.339 -48.245 19.791 1.00 73.62 356 ALA A CA 1
ATOM 2657 C C . ALA A 1 356 ? -21.533 -48.019 18.846 1.00 73.62 356 ALA A C 1
ATOM 2659 O O . ALA A 1 356 ? -22.600 -47.611 19.308 1.00 73.62 356 ALA A O 1
ATOM 2660 N N . LEU A 1 357 ? -21.406 -48.370 17.559 1.00 79.50 357 LEU A N 1
ATOM 2661 C CA . LEU A 1 357 ? -22.509 -48.306 16.591 1.00 79.50 357 LEU A CA 1
ATOM 2662 C C . LEU A 1 357 ? -23.636 -49.294 16.915 1.00 79.50 357 LEU A C 1
ATOM 2664 O O . LEU A 1 357 ? -24.808 -48.923 16.833 1.00 79.50 357 LEU A O 1
ATOM 2668 N N . GLU A 1 358 ? -23.314 -50.524 17.330 1.00 83.69 358 GLU A N 1
ATOM 2669 C CA . GLU A 1 358 ? -24.319 -51.527 17.719 1.00 83.69 358 GLU A CA 1
ATOM 2670 C C . GLU A 1 358 ? -25.063 -51.131 19.009 1.00 83.69 358 GLU A C 1
ATOM 2672 O O . GLU A 1 358 ? -26.256 -51.406 19.186 1.00 83.69 358 GLU A O 1
ATOM 2677 N N . ARG A 1 359 ? -24.370 -50.461 19.936 1.00 82.12 359 ARG A N 1
ATOM 2678 C CA . ARG A 1 359 ? -24.994 -49.864 21.122 1.00 82.12 359 ARG A CA 1
ATOM 2679 C C . ARG A 1 359 ? -25.898 -48.692 20.731 1.00 82.12 359 ARG A C 1
ATOM 2681 O O . ARG A 1 359 ? -27.028 -48.629 21.212 1.00 82.12 359 ARG A O 1
ATOM 2688 N N . ALA A 1 360 ? -25.447 -47.823 19.827 1.00 83.50 360 ALA A N 1
ATOM 2689 C CA . ALA A 1 360 ? -26.213 -46.673 19.350 1.00 83.50 360 ALA A CA 1
ATOM 2690 C C . ALA A 1 360 ? -27.509 -47.084 18.625 1.00 83.50 360 ALA A C 1
ATOM 2692 O O . ALA A 1 360 ? -28.568 -46.498 18.855 1.00 83.50 360 ALA A O 1
ATOM 2693 N N . THR A 1 361 ? -27.471 -48.144 17.807 1.00 84.38 361 THR A N 1
ATOM 2694 C CA . THR A 1 361 ? -28.673 -48.678 17.134 1.00 84.38 361 THR A CA 1
ATOM 2695 C C . THR A 1 361 ? -29.682 -49.259 18.121 1.00 84.38 361 THR A C 1
ATOM 2697 O O . THR A 1 361 ? -30.884 -49.049 17.952 1.00 84.38 361 THR A O 1
ATOM 2700 N N . ARG A 1 362 ? -29.219 -49.948 19.173 1.00 86.88 362 ARG A N 1
ATOM 2701 C CA . ARG A 1 362 ? -30.100 -50.462 20.234 1.00 86.88 362 ARG A CA 1
ATOM 2702 C C . ARG A 1 362 ? -30.766 -49.342 21.031 1.00 86.88 362 ARG A C 1
ATOM 2704 O O . ARG A 1 362 ? -31.970 -49.419 21.243 1.00 86.88 362 ARG A O 1
ATOM 2711 N N . LEU A 1 363 ? -30.015 -48.305 21.408 1.00 86.19 363 LEU A N 1
ATOM 2712 C CA . LEU A 1 363 ? -30.538 -47.155 22.161 1.00 86.19 363 LEU A CA 1
ATOM 2713 C C . LEU A 1 363 ? -31.562 -46.346 21.352 1.00 86.19 363 LEU A C 1
ATOM 2715 O O . LEU A 1 363 ? -32.606 -45.955 21.874 1.00 86.19 363 LEU A O 1
ATOM 2719 N N . ARG A 1 364 ? -31.323 -46.192 20.043 1.00 83.62 364 ARG A N 1
ATOM 2720 C CA . ARG A 1 364 ? -32.295 -45.587 19.122 1.00 83.62 364 ARG A CA 1
ATOM 2721 C C . ARG A 1 364 ? -33.581 -46.412 19.028 1.00 83.62 364 ARG A C 1
ATOM 2723 O O . ARG A 1 364 ? -34.664 -45.845 18.990 1.00 83.62 364 ARG A O 1
ATOM 2730 N N . ALA A 1 365 ? -33.485 -47.744 19.019 1.00 84.50 365 ALA A N 1
ATOM 2731 C CA . ALA A 1 365 ? -34.659 -48.621 18.986 1.00 84.50 365 ALA A CA 1
ATOM 2732 C C . ALA A 1 365 ? -35.475 -48.594 20.293 1.00 84.50 365 ALA A C 1
ATOM 2734 O O . ALA A 1 365 ? -36.669 -48.884 20.267 1.00 84.50 365 ALA A O 1
ATOM 2735 N N . THR A 1 366 ? -34.851 -48.242 21.422 1.00 84.62 366 THR A N 1
ATOM 2736 C CA . THR A 1 366 ? -35.528 -48.074 22.717 1.00 84.62 366 THR A CA 1
ATOM 2737 C C . THR A 1 366 ? -36.085 -46.665 22.944 1.00 84.62 366 THR A C 1
ATOM 2739 O O . THR A 1 366 ? -36.710 -46.446 23.976 1.00 84.62 366 THR A O 1
ATOM 2742 N N . GLY A 1 367 ? -35.896 -45.736 21.997 1.00 80.50 367 GLY A N 1
ATOM 2743 C CA . GLY A 1 367 ? -36.403 -44.359 22.073 1.00 80.50 367 GLY A CA 1
ATOM 2744 C C . GLY A 1 367 ? -35.592 -43.422 22.973 1.00 80.50 367 GLY A C 1
ATOM 2745 O O . GLY A 1 367 ? -36.046 -42.326 23.269 1.00 80.50 367 GLY A O 1
ATOM 2746 N N . ASP A 1 368 ? -34.397 -43.829 23.411 1.00 83.62 368 ASP A N 1
ATOM 2747 C CA . ASP A 1 368 ? -33.509 -42.983 24.217 1.00 83.62 368 ASP A CA 1
ATOM 2748 C C . ASP A 1 368 ? -32.588 -42.191 23.279 1.00 83.62 368 ASP A C 1
ATOM 2750 O O . ASP A 1 368 ? -31.466 -42.603 22.956 1.00 83.62 368 ASP A O 1
ATOM 2754 N N . HIS A 1 369 ? -33.129 -41.098 22.734 1.00 83.25 369 HIS A N 1
ATOM 2755 C CA . HIS A 1 369 ? -32.487 -40.320 21.675 1.00 83.25 369 HIS A CA 1
ATOM 2756 C C . HIS A 1 369 ? -31.210 -39.609 22.143 1.00 83.25 369 HIS A C 1
ATOM 2758 O O . HIS A 1 369 ? -30.251 -39.535 21.374 1.00 83.25 369 HIS A O 1
ATOM 2764 N N . GLU A 1 370 ? -31.146 -39.166 23.400 1.00 83.69 370 GLU A N 1
ATOM 2765 C CA . GLU A 1 370 ? -29.969 -38.495 23.961 1.00 83.69 370 GLU A CA 1
ATOM 2766 C C . GLU A 1 370 ? -28.810 -39.484 24.166 1.00 83.69 370 GLU A C 1
ATOM 2768 O O . GLU A 1 370 ? -27.693 -39.250 23.690 1.00 83.69 370 GLU A O 1
ATOM 2773 N N . ALA A 1 371 ? -29.078 -40.653 24.763 1.00 80.88 371 ALA A N 1
ATOM 2774 C CA . ALA A 1 371 ? -28.057 -41.686 24.930 1.00 80.88 371 ALA A CA 1
ATOM 2775 C C . ALA A 1 371 ? -27.607 -42.283 23.583 1.00 80.88 371 ALA A C 1
ATOM 2777 O O . ALA A 1 371 ? -26.428 -42.611 23.403 1.00 80.88 371 ALA A O 1
ATOM 2778 N N . ALA A 1 372 ? -28.519 -42.407 22.610 1.00 84.25 372 ALA A N 1
ATOM 2779 C CA . ALA A 1 372 ? -28.183 -42.848 21.258 1.00 84.25 372 ALA A CA 1
ATOM 2780 C C . ALA A 1 372 ? -27.275 -41.840 20.531 1.00 84.25 372 ALA A C 1
ATOM 2782 O O . ALA A 1 372 ? -26.318 -42.249 19.869 1.00 84.25 372 ALA A O 1
ATOM 2783 N N . ALA A 1 373 ? -27.537 -40.538 20.674 1.00 85.19 373 ALA A N 1
ATOM 2784 C CA . ALA A 1 373 ? -26.748 -39.479 20.053 1.00 85.19 373 ALA A CA 1
ATOM 2785 C C . ALA A 1 373 ? -25.305 -39.435 20.584 1.00 85.19 373 ALA A C 1
ATOM 2787 O O . ALA A 1 373 ? -24.354 -39.331 19.803 1.00 85.19 373 ALA A O 1
ATOM 2788 N N . GLU A 1 374 ? -25.122 -39.593 21.898 1.00 83.88 374 GLU A N 1
ATOM 2789 C CA . GLU A 1 374 ? -23.795 -39.663 22.522 1.00 83.88 374 GLU A CA 1
ATOM 2790 C C . GLU A 1 374 ? -23.018 -40.909 22.049 1.00 83.88 374 GLU A C 1
ATOM 2792 O O . GLU A 1 374 ? -21.819 -40.842 21.764 1.00 83.88 374 GLU A O 1
ATOM 2797 N N . ALA A 1 375 ? -23.713 -42.038 21.861 1.00 84.00 375 ALA A N 1
ATOM 2798 C CA . ALA A 1 375 ? -23.117 -43.261 21.331 1.00 84.00 375 ALA A CA 1
ATOM 2799 C C . ALA A 1 375 ? -22.670 -43.112 19.860 1.00 84.00 375 ALA A C 1
ATOM 2801 O O . ALA A 1 375 ? -21.536 -43.481 19.542 1.00 84.00 375 ALA A O 1
ATOM 2802 N N . TYR A 1 376 ? -23.478 -42.503 18.979 1.00 83.12 376 TYR A N 1
ATOM 2803 C CA . TYR A 1 376 ? -23.067 -42.202 17.594 1.00 83.12 376 TYR A CA 1
ATOM 2804 C C . TYR A 1 376 ? -21.893 -41.216 17.528 1.00 83.12 376 TYR A C 1
ATOM 2806 O O . TYR A 1 376 ? -20.963 -41.417 16.744 1.00 83.12 376 TYR A O 1
ATOM 2814 N N . ARG A 1 377 ? -21.873 -40.202 18.407 1.00 82.31 377 ARG A N 1
ATOM 2815 C CA . ARG A 1 377 ? -20.745 -39.266 18.532 1.00 82.31 377 ARG A CA 1
ATOM 2816 C C . ARG A 1 377 ? -19.460 -40.000 18.919 1.00 82.31 377 ARG A C 1
ATOM 2818 O O . ARG A 1 377 ? -18.419 -39.742 18.320 1.00 82.31 377 ARG A O 1
ATOM 2825 N N . SER A 1 378 ? -19.538 -40.936 19.869 1.00 78.81 378 SER A N 1
ATOM 2826 C CA . SER A 1 378 ? -18.387 -41.739 20.307 1.00 78.81 378 SER A CA 1
ATOM 2827 C C . SER A 1 378 ? -17.853 -42.690 19.226 1.00 78.81 378 SER A C 1
ATOM 2829 O O . SER A 1 378 ? -16.667 -43.009 19.226 1.00 78.81 378 SER A O 1
ATOM 2831 N N . ALA A 1 379 ? -18.703 -43.090 18.274 1.00 80.56 379 ALA A N 1
ATOM 2832 C CA . ALA A 1 379 ? -18.334 -43.909 17.122 1.00 80.56 379 ALA A CA 1
ATOM 2833 C C . ALA A 1 379 ? -17.792 -43.106 15.919 1.00 80.56 379 ALA A C 1
ATOM 2835 O O . ALA A 1 379 ? -17.360 -43.703 14.934 1.00 80.56 379 ALA A O 1
ATOM 2836 N N . GLY A 1 380 ? -17.814 -41.768 15.984 1.00 79.75 380 GLY A N 1
ATOM 2837 C CA . GLY A 1 380 ? -17.359 -40.872 14.913 1.00 79.75 380 GLY A CA 1
ATOM 2838 C C . GLY A 1 380 ? -18.424 -40.504 13.871 1.00 79.75 380 GLY A C 1
ATOM 2839 O O . GLY A 1 380 ?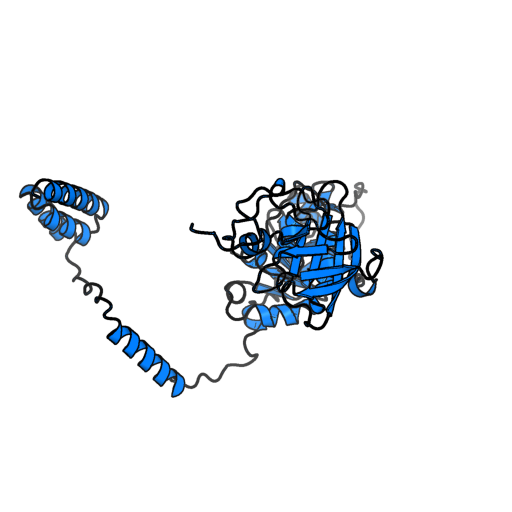 -18.105 -39.803 12.910 1.00 79.75 380 GLY A O 1
ATOM 2840 N N . ASP A 1 381 ? -19.685 -40.915 14.051 1.00 80.88 381 ASP A N 1
ATOM 2841 C CA . ASP A 1 381 ? -20.797 -40.504 13.183 1.00 80.88 381 ASP A CA 1
ATOM 2842 C C . ASP A 1 381 ? -21.481 -39.249 13.744 1.00 80.88 381 ASP A C 1
ATOM 2844 O O . ASP A 1 381 ? -22.529 -39.278 14.396 1.00 80.88 381 ASP A O 1
ATOM 2848 N N . HIS A 1 382 ? -20.828 -38.108 13.521 1.00 85.25 382 HIS A N 1
ATOM 2849 C CA . HIS A 1 382 ? -21.275 -36.813 14.034 1.00 85.25 382 HIS A CA 1
ATOM 2850 C C . HIS A 1 382 ? -22.590 -36.326 13.406 1.00 85.25 382 HIS A C 1
ATOM 2852 O O . HIS A 1 382 ? -23.281 -35.501 14.004 1.00 85.25 382 HIS A O 1
ATOM 2858 N N . LEU A 1 383 ? -22.938 -36.824 12.217 1.00 80.94 383 LEU A N 1
ATOM 2859 C CA . LEU A 1 383 ? -24.099 -36.364 11.457 1.00 80.94 383 LEU A CA 1
ATOM 2860 C C . LEU A 1 383 ? -25.387 -36.992 12.004 1.00 80.94 383 LEU A C 1
ATOM 2862 O O . LEU A 1 383 ? -26.368 -36.282 12.226 1.00 80.94 383 LEU A O 1
ATOM 2866 N N . GLU A 1 384 ? -25.368 -38.293 12.306 1.00 80.19 384 GLU A N 1
ATOM 2867 C CA . GLU A 1 384 ? -26.492 -38.947 12.989 1.00 80.19 384 GLU A CA 1
ATOM 2868 C C . GLU A 1 384 ? -26.608 -38.528 14.459 1.00 80.19 384 GLU A C 1
ATOM 2870 O O . GLU A 1 384 ? -27.723 -38.362 14.954 1.00 80.19 384 GLU A O 1
ATOM 2875 N N . ALA A 1 385 ? -25.488 -38.261 15.141 1.00 87.31 385 ALA A N 1
ATOM 2876 C CA . ALA A 1 385 ? -25.521 -37.705 16.492 1.00 87.31 385 ALA A CA 1
ATOM 2877 C C . ALA A 1 385 ? -26.257 -36.353 16.533 1.00 87.31 385 ALA A C 1
ATOM 2879 O O . ALA A 1 385 ? -27.132 -36.154 17.371 1.00 87.31 385 ALA A O 1
ATOM 2880 N N . ALA A 1 386 ? -25.949 -35.437 15.606 1.00 84.12 386 ALA A N 1
ATOM 2881 C CA . ALA A 1 386 ? -26.588 -34.122 15.548 1.00 84.12 386 ALA A CA 1
ATOM 2882 C C . ALA A 1 386 ? -28.108 -34.214 15.324 1.00 84.12 386 ALA A C 1
ATOM 2884 O O . ALA A 1 386 ? -28.867 -33.564 16.039 1.00 84.12 386 ALA A O 1
ATOM 2885 N N . ARG A 1 387 ? -28.560 -35.079 14.405 1.00 83.94 387 ARG A N 1
ATOM 2886 C CA . ARG A 1 387 ? -29.996 -35.300 14.145 1.00 83.94 387 ARG A CA 1
ATOM 2887 C C . ARG A 1 387 ? -30.749 -35.805 15.373 1.00 83.94 387 ARG A C 1
ATOM 2889 O O . ARG A 1 387 ? -31.877 -35.385 15.612 1.00 83.94 387 ARG A O 1
ATOM 2896 N N . LEU A 1 388 ? -30.136 -36.697 16.149 1.00 84.31 388 LEU A N 1
ATOM 2897 C CA . LEU A 1 388 ? -30.760 -37.253 17.350 1.00 84.31 388 LEU A CA 1
ATOM 2898 C C . LEU A 1 388 ? -30.802 -36.245 18.508 1.00 84.31 388 LEU A C 1
ATOM 2900 O O . LEU A 1 388 ? -31.795 -36.217 19.228 1.00 84.31 388 LEU A O 1
ATOM 2904 N N . PHE A 1 389 ? -29.800 -35.368 18.647 1.00 85.38 389 PHE A N 1
ATOM 2905 C CA . PHE A 1 389 ? -29.882 -34.243 19.590 1.00 85.38 389 PHE A CA 1
ATOM 2906 C C . PHE A 1 389 ? -30.977 -33.247 19.210 1.00 85.38 389 PHE A C 1
ATOM 2908 O O . PHE A 1 389 ? -31.686 -32.762 20.087 1.00 85.38 389 PHE A O 1
ATOM 2915 N N . GLU A 1 390 ? -31.148 -32.962 17.917 1.00 84.06 390 GLU A N 1
ATOM 2916 C CA . GLU A 1 390 ? -32.246 -32.115 17.441 1.00 84.06 390 GLU A CA 1
ATOM 2917 C C . GLU A 1 390 ? -33.615 -32.738 17.752 1.00 84.06 390 GLU A C 1
ATOM 2919 O O . GLU A 1 390 ? -34.509 -32.037 18.218 1.00 84.06 390 GLU A O 1
ATOM 2924 N N . GLN A 1 391 ? -33.776 -34.053 17.568 1.00 80.06 391 GLN A N 1
ATOM 2925 C CA . GLN A 1 391 ? -35.020 -34.750 17.918 1.00 80.06 391 GLN A CA 1
ATOM 2926 C C . GLN A 1 391 ? -35.281 -34.767 19.430 1.00 80.06 391 GLN A C 1
ATOM 2928 O O . GLN A 1 391 ? -36.388 -34.436 19.846 1.00 80.06 391 GLN A O 1
ATOM 2933 N N . ALA A 1 392 ? -34.269 -35.061 20.251 1.00 81.00 392 ALA A N 1
ATOM 2934 C CA . ALA A 1 392 ? -34.399 -35.042 21.709 1.00 81.00 392 ALA A CA 1
ATOM 2935 C C . ALA A 1 392 ? -34.747 -33.640 22.247 1.00 81.00 392 ALA A C 1
ATOM 2937 O O . ALA A 1 392 ? -35.556 -33.500 23.163 1.00 81.00 392 ALA A O 1
ATOM 2938 N N . ALA A 1 393 ? -34.177 -32.586 21.652 1.00 80.88 393 ALA A N 1
ATOM 2939 C CA . ALA A 1 393 ? -34.478 -31.205 22.023 1.00 80.88 393 ALA A CA 1
ATOM 2940 C C . ALA A 1 393 ? -35.924 -30.808 21.687 1.00 80.88 393 ALA A C 1
ATOM 2942 O O . ALA A 1 393 ? -36.537 -30.058 22.443 1.00 80.88 393 ALA A O 1
ATOM 2943 N N . LEU A 1 394 ? -36.471 -31.320 20.579 1.00 76.62 394 LEU A N 1
ATOM 2944 C CA . LEU A 1 394 ? -37.864 -31.096 20.188 1.00 76.62 394 LEU A CA 1
ATOM 2945 C C . LEU A 1 394 ? -38.844 -31.852 21.100 1.00 76.62 394 LEU A C 1
ATOM 2947 O O . LEU A 1 394 ? -39.861 -31.288 21.498 1.00 76.62 394 LEU A O 1
ATOM 2951 N N . GLU A 1 395 ? -38.516 -33.083 21.495 1.00 70.44 395 GLU A N 1
ATOM 2952 C CA . GLU A 1 395 ? -39.331 -33.883 22.421 1.00 70.44 395 GLU A CA 1
ATOM 2953 C C . GLU A 1 395 ? -39.343 -33.284 23.840 1.00 70.44 395 GLU A C 1
ATOM 2955 O O . GLU A 1 395 ? -40.396 -33.195 24.468 1.00 70.44 395 GLU A O 1
ATOM 2960 N N . GLY A 1 396 ? -38.209 -32.757 24.315 1.00 60.56 396 GLY A N 1
ATOM 2961 C CA . GLY A 1 396 ? -38.116 -32.079 25.614 1.00 60.56 396 GLY A CA 1
ATOM 2962 C C . GLY A 1 396 ? -38.874 -30.746 25.700 1.00 60.56 396 GLY A C 1
ATOM 2963 O O . GLY A 1 396 ? -39.158 -30.274 26.799 1.00 60.56 396 GLY A O 1
ATOM 2964 N N . THR A 1 397 ? -39.227 -30.135 24.563 1.00 56.03 397 THR A N 1
ATOM 2965 C CA . THR A 1 397 ? -40.060 -28.920 24.522 1.00 56.03 397 THR A CA 1
ATOM 2966 C C . THR A 1 397 ? -41.568 -29.181 24.540 1.00 56.03 397 THR A C 1
ATOM 2968 O O . THR A 1 397 ? -42.322 -28.237 24.767 1.00 56.03 397 THR A O 1
ATOM 2971 N N . GLU A 1 398 ? -42.026 -30.422 24.339 1.00 53.22 398 GLU A N 1
ATOM 2972 C CA . GLU A 1 398 ? -43.457 -30.777 24.383 1.00 53.22 398 GLU A CA 1
ATOM 2973 C C . GLU A 1 398 ? -43.941 -31.232 25.778 1.00 53.22 398 GLU A C 1
ATOM 2975 O O . GLU A 1 398 ? -45.148 -31.268 26.017 1.00 53.22 398 GLU A O 1
ATOM 2980 N N . GLU A 1 399 ? -43.034 -31.511 26.726 1.00 50.31 399 GLU A N 1
ATOM 2981 C CA . GLU A 1 399 ? -43.363 -31.903 28.115 1.00 50.31 399 GLU A CA 1
ATOM 2982 C C . GLU A 1 399 ? -43.250 -30.756 29.154 1.00 50.31 399 GLU A C 1
ATOM 2984 O O . GLU A 1 399 ? -43.353 -31.004 30.358 1.00 50.31 399 GLU A O 1
ATOM 2989 N N . GLY A 1 400 ? -43.058 -29.506 28.707 1.00 43.09 400 GLY A N 1
ATOM 2990 C CA . GLY A 1 400 ? -42.878 -28.308 29.552 1.00 43.09 400 GLY A CA 1
ATOM 2991 C C . GLY A 1 400 ? -44.120 -27.446 29.761 1.00 43.09 400 GLY A C 1
ATOM 2992 O O . GLY A 1 400 ? -44.761 -27.081 28.750 1.00 43.09 400 GLY A O 1
#

Sequence (400 aa):
MLAWPGLDLMDLISRLPLISPARADHRTLLVLTAAPLLSSVVRQALAFGVEVSTLAVRARLWDSPDTPQRELTAFALTAPDAIPHALVVALSALPRTAVCRPVTGCERLLLDVRLSPPLDDSLLYSPVPEGELWLVGDREEWPPLRLEPLGAPSPVPTELVGVAAEPPPAASALPDAARVPSTPVRVVPDAHADTAVDAVLLDDDELPLLRRYLPGRPLGETGFLLPGPGHHLLLEPVGLARDLPFGMPLHRIGPGSLFLESGHRLTPPLPPAARAHLFGLDGTSAVVCWHGGRHRFPLAPMVPLWTLWAPPGPVEVSSGLSKAGRELLDALDALAAASGTSQGPPPTPHHDPAEALERATRLRATGDHEAAAEAYRSAGDHLEAARLFEQAALEGTEEG

Secondary structure (DSSP, 8-state):
--PPP---HHHHHTTSPP-PPPP---SEEEEE--GGGHHHHHHHHHHTT-EEEEEEEEEEETT-TTSPPEEEEEEEEE-SS---HHHHHHHHTSTT-EEEEEETTEEEEEEETT---SS-GGG----PPTT-EEEE--TTTS--EEEEE-SS-EEPPGGGT--PPPPPPP---------------EEEE-TTS----SEEEEEGGGHHHHHHHSTTSHHHHH-EEEE-SSEEEEE-SSSGGGG-SSSEEEEE-SSSSEEEETTEE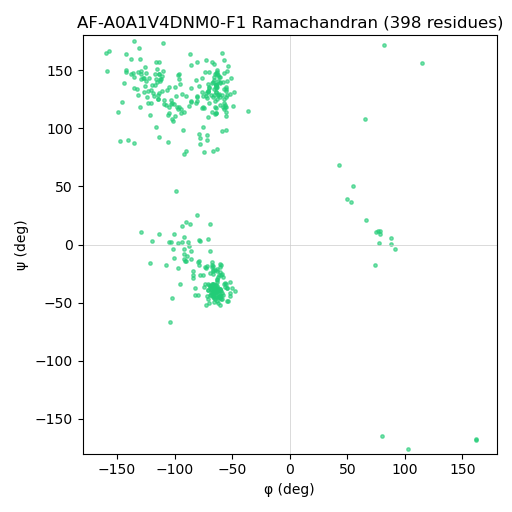EES---HHHHHHHTT--SSEEEEEETTEEEEEESTT-EEGGGGTS-SS-----SS--HHHHHHHHHHHHHHHHTT--PPPP------HHHHHHHHHHHHHTT-HHHHHHHHHHTT-HHHHHHHHHHHHHHHTT--

Nearest PDB structures (foldseek):
  5a76-assembly4_G  TM=3.657E-01  e=2.470E+00  Human gammaherpesvirus 8
  6sqj-assembly1_A  TM=2.579E-01  e=9.834E+00  Equid alphaherpesvirus 1

Radius of gyration: 30.21 Å; Cα contacts (8 Å, |Δi|>4): 632; chains: 1; bounding box: 70×83×78 Å

Mean predicted aligned error: 20.34 Å

Foldseek 3Di:
DPDDPPQDLLNVLLPFDFDAFDDDFFQKKKKFADPVCLLVLVQLLVLLVWAKWKWWKWKDAPPDPPDDIDITIIIITGDPGGRQVLSLLLQLLAALMFIWGAQVPGNLETERSSGDGPDHSVVSDDPDDPQWRWYDDHCPRDHTIIIGTPDDTHHDDPVSNDDDDDDDDDDDDDDDDDPDPCPPKAKDFASPFAQQFQKFKAFPVCLVVLLVPLPPDPLLAAWKWQDDVRIIMIGGDPSCNSSDNGGFGWDDDDPAQETEGGRIAIVVHDDPVRCCVVVVRPNQWHWYDGNSGIDITGPVPMDRSNCSHPDPDDDPPPPDADPVRVVVVVVVVVVVVVVPPPPDDPPDPLDDLVVLQVVLVVCVVVVVLQSSLVSCVSSVNNPSSVVSVVVVVVVVVVVD